Protein 2AEU (pdb70)

B-factor: mean 37.18, std 13.64, range [16.23, 98.64]

Secondary structure (DSSP, 8-state):
----HHHHHHHHHHHHT-GGG-EE-SS--------HHHHHHHTSTTHHHHHHHHHHHHHHHHHT--TTEEEEEESSHHHHHHHHHHHH--SEEEEE-SSSSPPTHHHHHHHHTT-EEEEES-HHHHHTT--TTEEEEEE-B-TTS-B--HHHHHHHHHHHHHHT--EEEE-TTHHHHHHHTTPPPHHHHT-SEEEEETTSSSSS-S-EEEEEEHHHHHHHHHHHHTTT-BPPHHHHHHHHHHHHH--HHHHHHHHHHHHH---HHHHHHHHHHTTT-TTEEEEEEE-SSEEEEEEEESSHHHHHHHHHHHHHHHHHHH-EE-STTSSS-SS--SEEEETTSGGGGGS-HHHHHHHHHHHHHHHT--

Structure (mmCIF, N/CA/C/O backbone):
data_2AEU
#
_entry.id   2AEU
#
_cell.length_a   58.065
_cell.length_b   72.991
_cell.length_c   82.782
_cell.angle_alpha   90.00
_cell.angle_beta   90.00
_cell.angle_gamma   90.00
#
_symmetry.space_group_name_H-M   'P 21 21 2'
#
loop_
_entity.id
_entity.type
_entity.pdbx_description
1 polymer 'Hypothetical protein MJ0158'
2 non-polymer 'SULFATE ION'
3 water water
#
loop_
_atom_site.group_PDB
_atom_site.id
_atom_site.type_symbol
_atom_site.label_atom_id
_atom_site.label_alt_id
_atom_site.label_comp_id
_atom_site.label_asym_id
_atom_site.label_entity_id
_atom_site.label_seq_id
_atom_site.pdbx_PDB_ins_code
_atom_site.Cartn_x
_atom_site.Cartn_y
_atom_site.Cartn_z
_atom_site.occupancy
_atom_site.B_iso_or_equiv
_atom_site.auth_seq_id
_atom_site.auth_comp_id
_atom_site.auth_asym_id
_atom_site.auth_atom_id
_atom_site.pdbx_PDB_model_num
ATOM 1 N N . LEU A 1 9 ? -23.223 37.883 -22.749 1.00 90.89 9 LEU A N 1
ATOM 2 C CA . LEU A 1 9 ? -22.673 36.599 -22.221 1.00 92.00 9 LEU A CA 1
ATOM 3 C C . LEU A 1 9 ? -23.306 36.288 -20.862 1.00 91.30 9 LEU A C 1
ATOM 4 O O . LEU A 1 9 ? -22.634 36.275 -19.824 1.00 91.56 9 LEU A O 1
ATOM 9 N N . ARG A 1 10 ? -24.616 36.043 -20.910 1.00 90.60 10 ARG A N 1
ATOM 10 C CA . ARG A 1 10 ? -25.470 35.792 -19.744 1.00 89.55 10 ARG A CA 1
ATOM 11 C C . ARG A 1 10 ? -24.908 34.778 -18.751 1.00 86.01 10 ARG A C 1
ATOM 12 O O . ARG A 1 10 ? -24.312 33.768 -19.138 1.00 86.09 10 ARG A O 1
ATOM 20 N N . LEU A 1 11 ? -25.123 35.095 -17.476 1.00 80.95 11 LEU A N 1
ATOM 21 C CA . LEU A 1 11 ? -24.747 34.293 -16.304 1.00 75.96 11 LEU A CA 1
ATOM 22 C C . LEU A 1 11 ? -23.405 34.636 -15.656 1.00 71.57 11 LEU A C 1
ATOM 23 O O . LEU A 1 11 ? -22.441 33.862 -15.601 1.00 71.21 11 LEU A O 1
ATOM 28 N N . GLU A 1 12 ? -23.428 35.868 -15.160 1.00 65.69 12 GLU A N 1
ATOM 29 C CA . GLU A 1 12 ? -22.447 36.430 -14.259 1.00 59.99 12 GLU A CA 1
ATOM 30 C C . GLU A 1 12 ? -22.930 36.107 -12.844 1.00 54.65 12 GLU A C 1
ATOM 31 O O . GLU A 1 12 ? -22.313 36.541 -11.868 1.00 52.89 12 GLU A O 1
ATOM 37 N N . LYS A 1 13 ? -24.029 35.352 -12.741 1.00 47.38 13 LYS A N 1
ATOM 38 C CA . LYS A 1 13 ? -24.544 34.850 -11.462 1.00 43.54 13 LYS A CA 1
ATOM 39 C C . LYS A 1 13 ? -23.581 33.811 -10.869 1.00 39.48 13 LYS A C 1
ATOM 40 O O . LYS A 1 13 ? -23.436 33.750 -9.651 1.00 42.24 13 LYS A O 1
ATOM 46 N N . ALA A 1 14 ? -22.946 33.013 -11.726 1.00 36.32 14 ALA A N 1
ATOM 47 C CA . ALA A 1 14 ? -21.869 32.099 -11.323 1.00 39.02 14 ALA A CA 1
ATOM 48 C C . ALA A 1 14 ? -20.641 32.903 -10.869 1.00 38.86 14 ALA A C 1
ATOM 49 O O . ALA A 1 14 ? -20.024 32.580 -9.848 1.00 36.93 14 ALA A O 1
ATOM 51 N N . ARG A 1 15 ? -20.294 33.948 -11.623 1.00 39.24 15 ARG A N 1
ATOM 52 C CA . ARG A 1 15 ? -19.234 34.876 -11.234 1.00 40.91 15 ARG A CA 1
ATOM 53 C C . ARG A 1 15 ? -19.534 35.469 -9.855 1.00 39.38 15 ARG A C 1
ATOM 54 O O . ARG A 1 15 ? -18.645 35.532 -9.010 1.00 38.68 15 ARG A O 1
ATOM 62 N N . LYS A 1 16 ? -20.782 35.887 -9.644 1.00 37.07 16 LYS A N 1
ATOM 63 C CA . LYS A 1 16 ? -21.229 36.497 -8.392 1.00 40.55 16 LYS A CA 1
ATOM 64 C C . LYS A 1 16 ? -20.965 35.630 -7.160 1.00 39.89 16 LYS A C 1
ATOM 65 O O . LYS A 1 16 ? -20.375 36.085 -6.182 1.00 37.79 16 LYS A O 1
ATOM 71 N N . ILE A 1 17 ? -21.392 34.375 -7.222 1.00 39.06 17 ILE A N 1
ATOM 72 C CA . ILE A 1 17 ? -21.319 33.482 -6.075 1.00 39.53 17 ILE A CA 1
ATOM 73 C C . ILE A 1 17 ? -19.884 33.047 -5.796 1.00 35.98 17 ILE A C 1
ATOM 74 O O . ILE A 1 17 ? -19.521 32.909 -4.633 1.00 37.69 17 ILE A O 1
ATOM 79 N N . ILE A 1 18 ? -19.097 32.853 -6.855 1.00 35.02 18 ILE A N 1
ATOM 80 C CA . ILE A 1 18 ? -17.656 32.578 -6.742 1.00 33.77 18 ILE A CA 1
ATOM 81 C C . ILE A 1 18 ? -16.985 33.720 -5.970 1.00 32.60 18 ILE A C 1
ATOM 82 O O . ILE A 1 18 ? -16.213 33.465 -5.039 1.00 35.26 18 ILE A O 1
ATOM 87 N N . LEU A 1 19 ? -17.290 34.967 -6.333 1.00 33.45 19 LEU A N 1
ATOM 88 C CA . LEU A 1 19 ? -16.754 36.130 -5.608 1.00 35.13 19 LEU A CA 1
ATOM 89 C C . LEU A 1 19 ? -17.214 36.207 -4.148 1.00 34.76 19 LEU A C 1
ATOM 90 O O . LEU A 1 19 ? -16.455 36.634 -3.271 1.00 33.22 19 LEU A O 1
ATOM 95 N N . GLU A 1 20 ? -18.454 35.793 -3.899 1.00 37.98 20 GLU A N 1
ATOM 96 C CA . GLU A 1 20 ? -18.997 35.698 -2.540 1.00 37.46 20 GLU A CA 1
ATOM 97 C C . GLU A 1 20 ? -18.244 34.659 -1.707 1.00 35.74 20 GLU A C 1
ATOM 98 O O . GLU A 1 20 ? -17.857 34.940 -0.570 1.00 38.17 20 GLU A O 1
ATOM 104 N N . ILE A 1 21 ? -18.040 33.471 -2.276 1.00 34.95 21 ILE A N 1
ATOM 105 C CA . ILE A 1 21 ? -17.258 32.423 -1.606 1.00 34.31 21 ILE A CA 1
ATOM 106 C C . ILE A 1 21 ? -15.835 32.906 -1.336 1.00 34.54 21 ILE A C 1
ATOM 107 O O . ILE A 1 21 ? -15.349 32.742 -0.216 1.00 33.94 21 ILE A O 1
ATOM 112 N N . LEU A 1 22 ? -15.184 33.470 -2.356 1.00 33.37 22 LEU A N 1
ATOM 113 C CA . LEU A 1 22 ? -13.842 34.053 -2.218 1.00 34.23 22 LEU A CA 1
ATOM 114 C C . LEU A 1 22 ? -13.759 35.061 -1.076 1.00 35.77 22 LEU A C 1
ATOM 115 O O . LEU A 1 22 ? -12.819 35.012 -0.277 1.00 34.75 22 LEU A O 1
ATOM 120 N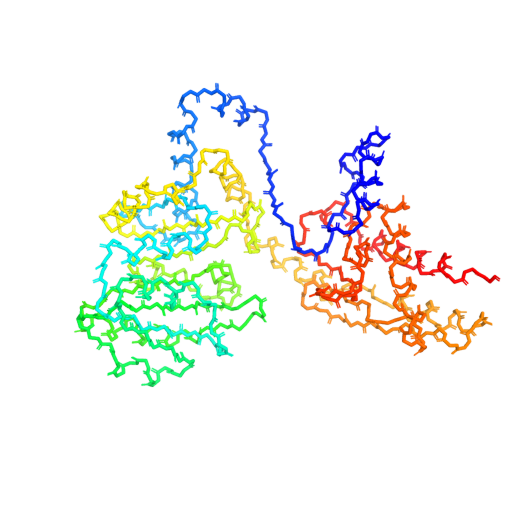 N . ASN A 1 23 ? -14.739 35.959 -0.995 1.00 33.01 23 ASN A N 1
ATOM 121 C CA . ASN A 1 23 ? -14.759 36.970 0.061 1.00 39.13 23 ASN A CA 1
ATOM 122 C C . ASN A 1 23 ? -15.023 36.421 1.457 1.00 36.55 23 ASN A C 1
ATOM 123 O O . ASN A 1 23 ? -14.337 36.793 2.408 1.00 38.04 23 ASN A O 1
ATOM 128 N N . GLU A 1 24 ? -16.000 35.530 1.563 1.00 35.93 24 GLU A N 1
ATOM 129 C CA . GLU A 1 24 ? -16.461 34.999 2.842 1.00 39.95 24 GLU A CA 1
ATOM 130 C C . GLU A 1 24 ? -15.547 33.905 3.396 1.00 38.66 24 GLU A C 1
ATOM 131 O O . GLU A 1 24 ? -15.298 33.872 4.604 1.00 38.41 24 GLU A O 1
ATOM 137 N N . LYS A 1 25 ? -15.028 33.045 2.517 1.00 36.61 25 LYS A N 1
ATOM 138 C CA . LYS A 1 25 ? -14.195 31.896 2.898 1.00 34.65 25 LYS A CA 1
ATOM 139 C C . LYS A 1 25 ? -12.780 31.960 2.336 1.00 38.13 25 LYS A C 1
ATOM 140 O O . LYS A 1 25 ? -11.808 32.014 3.099 1.00 40.86 25 LYS A O 1
ATOM 146 N N . GLY A 1 26 ? -12.669 31.944 1.011 1.00 32.77 26 GLY A N 1
ATOM 147 C CA . GLY A 1 26 ? -11.375 32.026 0.338 1.00 34.69 26 GLY A CA 1
ATOM 148 C C . GLY A 1 26 ? -11.213 31.030 -0.796 1.00 27.35 26 GLY A C 1
ATOM 149 O O . GLY A 1 26 ? -12.057 30.160 -1.022 1.00 29.04 26 GLY A O 1
ATOM 150 N N . ARG A 1 27 ? -10.088 31.146 -1.494 1.00 29.98 27 ARG A N 1
ATOM 151 C CA . ARG A 1 27 ? -9.790 30.333 -2.669 1.00 29.96 27 ARG A CA 1
ATOM 152 C C . ARG A 1 27 ? -9.786 28.833 -2.426 1.00 31.79 27 ARG A C 1
ATOM 153 O O . ARG A 1 27 ? -10.125 28.075 -3.328 1.00 30.52 27 ARG A O 1
ATOM 161 N N . ASP A 1 28 ? -9.388 28.389 -1.228 1.00 30.57 28 ASP A N 1
ATOM 162 C CA . ASP A 1 28 ? -9.416 26.944 -0.925 1.00 31.35 28 ASP A CA 1
ATOM 163 C C . ASP A 1 28 ? -10.794 26.310 -0.842 1.00 30.38 28 ASP A C 1
ATOM 164 O O . ASP A 1 28 ? -10.908 25.078 -0.793 1.00 36.37 28 ASP A O 1
ATOM 169 N N . ALA A 1 29 ? -11.824 27.152 -0.817 1.00 31.75 29 ALA A N 1
ATOM 170 C CA . ALA A 1 29 ? -13.212 26.694 -0.826 1.00 30.42 29 ALA A CA 1
ATOM 171 C C . ALA A 1 29 ? -13.783 26.579 -2.242 1.00 30.55 29 ALA A C 1
ATOM 172 O O . ALA A 1 29 ? -14.965 26.260 -2.407 1.00 30.41 29 ALA A O 1
ATOM 174 N N . LEU A 1 30 ? -12.958 26.829 -3.266 1.00 30.50 30 LEU A N 1
ATOM 175 C CA . LEU A 1 30 ? -13.434 26.706 -4.639 1.00 33.27 30 LEU A CA 1
ATOM 176 C C . LEU A 1 30 ? -12.745 25.523 -5.310 1.00 34.47 30 LEU A C 1
ATOM 177 O O . LEU A 1 30 ? -11.525 25.331 -5.190 1.00 33.63 30 LEU A O 1
ATOM 182 N N . TYR A 1 31 ? -13.547 24.712 -5.992 1.00 31.37 31 TYR A N 1
ATOM 183 C CA . TYR A 1 31 ? -12.998 23.575 -6.712 1.00 32.60 31 TYR A CA 1
ATOM 184 C C . TYR A 1 31 ? -13.547 23.564 -8.132 1.00 31.30 31 TYR A C 1
ATOM 185 O O . TYR A 1 31 ? -14.700 23.261 -8.345 1.00 31.95 31 TYR A O 1
ATOM 194 N N . ASP A 1 32 ? -12.700 23.911 -9.096 1.00 32.01 32 ASP A N 1
ATOM 195 C CA . ASP A 1 32 ? -13.137 23.867 -10.487 1.00 35.76 32 ASP A CA 1
ATOM 196 C C . ASP A 1 32 ? -12.809 22.479 -11.035 1.00 36.00 32 ASP A C 1
ATOM 197 O O . ASP A 1 32 ? -11.662 22.159 -11.360 1.00 35.82 32 ASP A O 1
ATOM 202 N N . LEU A 1 33 ? -13.857 21.668 -11.129 1.00 32.74 33 LEU A N 1
ATOM 203 C CA . LEU A 1 33 ? -13.765 20.321 -11.663 1.00 35.64 33 LEU A CA 1
ATOM 204 C C . LEU A 1 33 ? -14.220 20.194 -13.119 1.00 34.50 33 LEU A C 1
ATOM 205 O O . LEU A 1 33 ? -14.339 19.075 -13.611 1.00 36.25 33 LEU A O 1
ATOM 210 N N . SER A 1 34 ? -14.453 21.320 -13.805 1.00 39.54 34 SER A N 1
ATOM 211 C CA . SER A 1 34 ? -15.043 21.329 -15.153 1.00 43.24 34 SER A CA 1
ATOM 212 C C . SER A 1 34 ? -14.124 20.749 -16.220 1.00 43.74 34 SER A C 1
ATOM 213 O O . SER A 1 34 ? -14.582 20.288 -17.274 1.00 46.98 34 SER A O 1
ATOM 216 N N . GLY A 1 35 ? -12.831 20.790 -15.919 1.00 45.42 35 GLY A N 1
ATOM 217 C CA . GLY A 1 35 ? -11.783 20.301 -16.788 1.00 52.08 35 GLY A CA 1
ATOM 218 C C . GLY A 1 35 ? -11.251 21.393 -17.695 1.00 55.32 35 GLY A C 1
ATOM 219 O O . GLY A 1 35 ? -10.090 21.317 -18.099 1.00 58.44 35 GLY A O 1
ATOM 220 N N . LEU A 1 36 ? -12.082 22.389 -18.008 1.00 56.97 36 LEU A N 1
ATOM 221 C CA . LEU A 1 36 ? -11.724 23.434 -18.980 1.00 58.45 36 LEU A CA 1
ATOM 222 C C . LEU A 1 36 ? -10.991 24.652 -18.394 1.00 61.71 36 LEU A C 1
ATOM 223 O O . LEU A 1 36 ? -11.229 25.792 -18.814 1.00 63.73 36 LEU A O 1
ATOM 228 N N . SER A 1 37 ? -10.075 24.418 -17.453 1.00 62.49 37 SER A N 1
ATOM 229 C CA . SER A 1 37 ? -9.444 25.518 -16.719 1.00 63.33 37 SER A CA 1
ATOM 230 C C . SER A 1 37 ? -7.949 25.731 -16.958 1.00 62.43 37 SER A C 1
ATOM 231 O O . SER A 1 37 ? -7.146 24.801 -16.844 1.00 62.30 37 SER A O 1
ATOM 234 N N . GLY A 1 38 ? -7.596 26.974 -17.281 1.00 62.09 38 GLY A N 1
ATOM 235 C CA . GLY A 1 38 ? -6.203 27.417 -17.333 1.00 61.86 38 GLY A CA 1
ATOM 236 C C . GLY A 1 38 ? -5.672 27.541 -15.914 1.00 60.33 38 GLY A C 1
ATOM 237 O O . GLY A 1 38 ? -6.350 28.081 -15.039 1.00 62.42 38 GLY A O 1
ATOM 238 N N . GLY A 1 39 ? -4.460 27.045 -15.684 1.00 58.71 39 GLY A N 1
ATOM 239 C CA . GLY A 1 39 ? -3.880 26.981 -14.341 1.00 54.99 39 GLY A CA 1
ATOM 240 C C . GLY A 1 39 ? -2.757 27.969 -14.105 1.00 51.77 39 GLY A C 1
ATOM 241 O O . GLY A 1 39 ? -1.617 27.732 -14.511 1.00 52.88 39 GLY A O 1
ATOM 242 N N . PHE A 1 40 ? -3.072 29.081 -13.447 1.00 43.30 40 PHE A N 1
ATOM 243 C CA . PHE A 1 40 ? -2.061 30.113 -13.249 1.00 34.33 40 PHE A CA 1
ATOM 244 C C . PHE A 1 40 ? -1.518 30.055 -11.826 1.00 35.59 40 PHE A C 1
ATOM 245 O O . PHE A 1 40 ? -2.108 30.634 -10.909 1.00 36.73 40 PHE A O 1
ATOM 253 N N . LEU A 1 41 ? -0.391 29.368 -11.655 1.00 33.52 41 LEU A N 1
ATOM 254 C CA . LEU A 1 41 ? 0.150 29.026 -10.332 1.00 35.95 41 LEU A CA 1
ATOM 255 C C . LEU A 1 41 ? 1.434 29.725 -9.903 1.00 36.71 41 LEU A C 1
ATOM 256 O O . LEU A 1 41 ? 2.364 29.067 -9.417 1.00 39.51 41 LEU A O 1
ATOM 261 N N . ILE A 1 42 ? 1.491 31.048 -10.045 1.00 31.40 42 ILE A N 1
ATOM 262 C CA . ILE A 1 42 ? 2.723 31.761 -9.703 1.00 26.67 42 ILE A CA 1
ATOM 263 C C . ILE A 1 42 ? 2.709 32.132 -8.209 1.00 27.71 42 ILE A C 1
ATOM 264 O O . ILE A 1 42 ? 1.637 32.228 -7.606 1.00 28.78 42 ILE A O 1
ATOM 269 N N . ASP A 1 43 ? 3.887 32.325 -7.618 1.00 26.56 43 ASP A N 1
ATOM 270 C CA . ASP A 1 43 ? 3.982 32.691 -6.203 1.00 31.35 43 ASP A CA 1
ATOM 271 C C . ASP A 1 43 ? 4.440 34.147 -6.037 1.00 29.44 43 ASP A C 1
ATOM 272 O O . ASP A 1 43 ? 4.627 34.854 -7.039 1.00 25.23 43 ASP A O 1
ATOM 277 N N . GLU A 1 44 ? 4.623 34.604 -4.798 1.00 30.88 44 GLU A N 1
ATOM 278 C CA . GLU A 1 44 ? 4.977 36.011 -4.570 1.00 30.44 44 GLU A CA 1
ATOM 279 C C . GLU A 1 44 ? 6.343 36.408 -5.106 1.00 28.20 44 GLU A C 1
ATOM 280 O O . GLU A 1 44 ? 6.520 37.531 -5.593 1.00 31.76 44 GLU A O 1
ATOM 286 N N . LYS A 1 45 ? 7.287 35.477 -5.026 1.00 27.92 45 LYS A N 1
ATOM 287 C CA . LYS A 1 45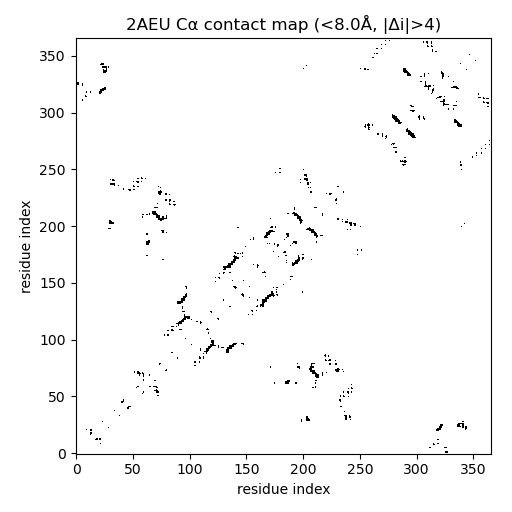 ? 8.621 35.635 -5.600 1.00 30.29 45 LYS A CA 1
ATOM 288 C C . LYS A 1 45 ? 8.521 35.881 -7.111 1.00 28.20 45 LYS A C 1
ATOM 289 O O . LYS A 1 45 ? 9.172 36.786 -7.640 1.00 27.81 45 LYS A O 1
ATOM 295 N N . ASP A 1 46 ? 7.702 35.081 -7.788 1.00 24.83 46 ASP A N 1
ATOM 296 C CA . ASP A 1 46 ? 7.432 35.264 -9.226 1.00 24.80 46 ASP A CA 1
ATOM 297 C C . ASP A 1 46 ? 6.813 36.616 -9.534 1.00 25.00 46 ASP A C 1
ATOM 298 O O . ASP A 1 46 ? 7.231 37.296 -10.475 1.00 28.60 46 ASP A O 1
ATOM 303 N N . LYS A 1 47 ? 5.799 36.980 -8.759 1.00 22.93 47 LYS A N 1
ATOM 304 C CA . LYS A 1 47 ? 5.118 38.264 -8.915 1.00 28.98 47 LYS A CA 1
ATOM 305 C C . LYS A 1 47 ? 6.105 39.417 -8.731 1.00 27.33 47 LYS A C 1
ATOM 306 O O . LYS A 1 47 ? 6.099 40.354 -9.535 1.00 23.59 47 LYS A O 1
ATOM 312 N N . ALA A 1 48 ? 6.972 39.320 -7.725 1.00 27.49 48 ALA A N 1
ATOM 313 C CA . ALA A 1 48 ? 8.034 40.302 -7.502 1.00 27.61 48 ALA A CA 1
ATOM 314 C C . ALA A 1 48 ? 8.908 40.462 -8.752 1.00 32.16 48 ALA A C 1
ATOM 315 O O . ALA A 1 48 ? 9.124 41.583 -9.212 1.00 28.49 48 ALA A O 1
ATOM 317 N N . LEU A 1 49 ? 9.374 39.332 -9.287 1.00 24.81 49 LEU A N 1
ATOM 318 C CA . LEU A 1 49 ? 10.223 39.250 -10.470 1.00 28.38 49 LEU A CA 1
ATOM 319 C C . LEU A 1 49 ? 9.578 39.829 -11.721 1.00 27.73 49 LEU A C 1
ATOM 320 O O . LEU A 1 49 ? 10.251 40.465 -12.527 1.00 28.97 49 LEU A O 1
ATOM 325 N N . LEU A 1 50 ? 8.273 39.625 -11.871 1.00 28.21 50 LEU A N 1
ATOM 326 C CA . LEU A 1 50 ? 7.530 40.147 -13.017 1.00 26.03 50 LEU A CA 1
ATOM 327 C C . LEU A 1 50 ? 7.419 41.677 -12.971 1.00 28.31 50 LEU A C 1
ATOM 328 O O . LEU A 1 50 ? 7.131 42.313 -13.982 1.00 28.86 50 LEU A O 1
ATOM 333 N N . ASN A 1 51 ? 7.646 42.261 -11.791 1.00 25.26 51 ASN A N 1
ATOM 334 C CA . ASN A 1 51 ? 7.613 43.709 -11.655 1.00 27.04 51 ASN A CA 1
ATOM 335 C C . ASN A 1 51 ? 9.007 44.347 -11.788 1.00 28.08 51 ASN A C 1
ATOM 336 O O . ASN A 1 51 ? 9.208 45.508 -11.423 1.00 30.31 51 ASN A O 1
ATOM 341 N N . THR A 1 52 ? 9.964 43.577 -12.301 1.00 26.97 52 THR A N 1
ATOM 342 C CA . THR A 1 52 ? 11.311 44.060 -12.627 1.00 31.92 52 THR A CA 1
ATOM 343 C C . THR A 1 52 ? 11.655 43.768 -14.092 1.00 32.62 52 THR A C 1
ATOM 344 O O . THR A 1 52 ? 11.080 42.841 -14.681 1.00 29.41 52 THR A O 1
ATOM 348 N N . TYR A 1 53 ? 12.620 44.500 -14.656 1.00 34.55 53 TYR A N 1
ATOM 349 C CA . TYR A 1 53 ? 13.075 44.222 -16.033 1.00 38.68 53 TYR A CA 1
ATOM 350 C C . TYR A 1 53 ? 13.745 42.857 -16.186 1.00 37.82 53 TYR A C 1
ATOM 351 O O . TYR A 1 53 ? 13.638 42.281 -17.260 1.00 40.34 53 TYR A O 1
ATOM 360 N N . ILE A 1 54 ? 14.408 42.340 -15.146 1.00 35.02 54 ILE A N 1
ATOM 361 C CA . ILE A 1 54 ? 15.080 41.029 -15.232 1.00 32.68 54 ILE A CA 1
ATOM 362 C C . ILE A 1 54 ? 14.109 39.843 -15.302 1.00 34.87 54 ILE A C 1
ATOM 363 O O . ILE A 1 54 ? 14.561 38.710 -15.473 1.00 37.07 54 ILE A O 1
ATOM 368 N N . GLY A 1 55 ? 12.807 40.099 -15.172 1.00 34.12 55 GLY A N 1
ATOM 369 C CA . GLY A 1 55 ? 11.770 39.063 -15.214 1.00 38.68 55 GLY A CA 1
ATOM 370 C C . GLY A 1 55 ? 11.657 38.345 -16.551 1.00 39.62 55 GLY A C 1
ATOM 371 O O . GLY A 1 55 ? 11.450 37.128 -16.619 1.00 37.76 55 GLY A O 1
ATOM 372 N N . SER A 1 56 ? 11.791 39.109 -17.628 1.00 40.36 56 SER A N 1
ATOM 373 C CA . SER A 1 56 ? 11.651 38.564 -18.982 1.00 40.43 56 SER A CA 1
ATOM 374 C C . SER A 1 56 ? 12.696 37.490 -19.278 1.00 41.26 56 SER A C 1
ATOM 375 O O . SER A 1 56 ? 12.348 36.393 -19.733 1.00 39.18 56 SER A O 1
ATOM 378 N N . SER A 1 57 ? 13.960 37.814 -19.004 1.00 37.15 57 SER A N 1
ATOM 379 C CA . SER A 1 57 ? 15.078 36.904 -19.200 1.00 32.83 57 SER A CA 1
ATOM 380 C C . SER A 1 57 ? 15.019 35.734 -18.221 1.00 35.03 57 SER A C 1
ATOM 381 O O . SER A 1 57 ? 15.304 34.608 -18.619 1.00 28.95 57 SER A O 1
ATOM 384 N N . TYR A 1 58 ? 14.654 36.007 -16.963 1.00 33.22 58 TYR A N 1
ATOM 385 C CA . TYR A 1 58 ? 14.550 34.983 -15.908 1.00 31.94 58 TYR A CA 1
ATOM 386 C C . TYR A 1 58 ? 13.568 33.878 -16.297 1.00 32.40 58 TYR A C 1
ATOM 387 O O . TYR A 1 58 ? 13.959 32.716 -16.307 1.00 31.53 58 TYR A O 1
ATOM 396 N N . PHE A 1 59 ? 12.330 34.246 -16.635 1.00 30.42 59 PHE A N 1
ATOM 397 C CA . PHE A 1 59 ? 11.303 33.235 -16.927 1.00 33.05 59 PHE A CA 1
ATOM 398 C C . PHE A 1 59 ? 11.538 32.566 -18.284 1.00 31.88 59 PHE A C 1
ATOM 399 O O . PHE A 1 59 ? 11.249 31.374 -18.416 1.00 26.99 59 PHE A O 1
ATOM 407 N N . ALA A 1 60 ? 12.094 33.297 -19.259 1.00 33.45 60 ALA A N 1
ATOM 408 C CA . ALA A 1 60 ? 12.508 32.669 -20.539 1.00 31.09 60 ALA A CA 1
ATOM 409 C C . ALA A 1 60 ? 13.580 31.605 -20.310 1.00 26.49 60 ALA A C 1
ATOM 410 O O . ALA A 1 60 ? 13.526 30.533 -20.898 1.00 25.41 60 ALA A O 1
ATOM 412 N N . GLU A 1 61 ? 14.525 31.866 -19.401 1.00 27.23 61 GLU A N 1
ATOM 413 C CA . GLU A 1 61 ? 15.556 30.872 -19.113 1.00 30.61 61 GLU A CA 1
ATOM 414 C C . GLU A 1 61 ? 14.960 29.658 -18.402 1.00 25.47 61 GLU A C 1
ATOM 415 O O . GLU A 1 61 ? 15.336 28.531 -18.727 1.00 29.97 61 GLU A O 1
ATOM 421 N N . LYS A 1 62 ? 14.031 29.875 -17.463 1.00 26.97 62 LYS A N 1
ATOM 422 C CA . LYS A 1 62 ? 13.420 28.755 -16.730 1.00 22.92 62 LYS A CA 1
ATOM 423 C C . LYS A 1 62 ? 12.569 27.897 -17.653 1.00 22.99 62 LYS A C 1
ATOM 424 O O . LYS A 1 62 ? 12.569 26.675 -17.519 1.00 25.67 62 LYS A O 1
ATOM 430 N N . VAL A 1 63 ? 11.862 28.563 -18.562 1.00 22.60 63 VAL A N 1
ATOM 431 C CA . VAL A 1 63 ? 11.027 27.872 -19.569 1.00 24.27 63 VAL A CA 1
ATOM 432 C C . VAL A 1 63 ? 11.875 27.010 -20.517 1.00 25.90 63 VAL A C 1
ATOM 433 O O . VAL A 1 63 ? 11.519 25.871 -20.828 1.00 23.54 63 VAL A O 1
ATOM 437 N N . ASN A 1 64 ? 12.984 27.571 -20.986 1.00 24.81 64 ASN A N 1
ATOM 438 C CA . ASN A 1 64 ? 13.948 26.809 -21.779 1.00 22.97 64 ASN A CA 1
ATOM 439 C C . ASN A 1 64 ? 14.411 25.563 -21.034 1.00 20.88 64 ASN A C 1
ATOM 440 O O . ASN A 1 64 ? 14.403 24.472 -21.604 1.00 24.59 64 ASN A O 1
ATOM 445 N N . GLU A 1 65 ? 14.822 25.722 -19.775 1.00 24.23 65 GLU A N 1
ATOM 446 C CA . GLU A 1 65 ? 15.365 24.638 -18.979 1.00 25.62 65 GLU A CA 1
ATOM 447 C C . GLU A 1 65 ? 14.333 23.537 -18.718 1.00 25.61 65 GLU A C 1
ATOM 448 O O . GLU A 1 65 ? 14.586 22.370 -19.024 1.00 24.53 65 GLU A O 1
ATOM 454 N N . TYR A 1 66 ? 13.184 23.900 -18.141 1.00 25.93 66 TYR A N 1
ATOM 455 C CA . TYR A 1 66 ? 12.196 22.892 -17.766 1.00 23.65 66 TYR A CA 1
ATOM 456 C C . TYR A 1 66 ? 11.429 22.410 -19.002 1.00 24.89 66 TYR A C 1
ATOM 457 O O . TYR A 1 66 ? 10.954 21.281 -19.003 1.00 23.94 66 TYR A O 1
ATOM 466 N N . GLY A 1 67 ? 11.296 23.260 -20.024 1.00 23.87 67 GLY A N 1
ATOM 467 C CA . GLY A 1 67 ? 10.644 22.835 -21.289 1.00 20.97 67 GLY A CA 1
ATOM 468 C C . GLY A 1 67 ? 11.499 21.814 -22.042 1.00 23.09 67 GLY A C 1
ATOM 469 O O . GLY A 1 67 ? 10.987 20.788 -22.530 1.00 24.89 67 GLY A O 1
ATOM 470 N N . LEU A 1 68 ? 12.805 22.064 -22.150 1.00 27.11 68 LEU A N 1
ATOM 471 C CA . LEU A 1 68 ? 13.691 21.074 -22.784 1.00 23.34 68 LEU A CA 1
ATOM 472 C C . LEU A 1 68 ? 13.633 19.732 -22.058 1.00 22.05 68 LEU A C 1
ATOM 473 O O . LEU A 1 68 ? 13.564 18.679 -22.693 1.00 25.84 68 LEU A O 1
ATOM 478 N N . LYS A 1 69 ? 13.635 19.777 -20.731 1.00 21.90 69 LYS A N 1
ATOM 479 C CA . LYS A 1 69 ? 13.568 18.535 -19.935 1.00 23.95 69 LYS A CA 1
ATOM 480 C C . LYS A 1 69 ? 12.255 17.807 -20.230 1.00 24.29 69 LYS A C 1
ATOM 481 O O . LYS A 1 69 ? 12.255 16.591 -20.449 1.00 25.86 69 LYS A O 1
ATOM 487 N N . HIS A 1 70 ? 11.156 18.563 -20.263 1.00 22.52 70 HIS A N 1
ATOM 488 C CA . HIS A 1 70 ? 9.827 17.980 -20.548 1.00 25.92 70 HIS A CA 1
ATOM 489 C C . HIS A 1 70 ? 9.736 17.341 -21.948 1.00 26.57 70 HIS A C 1
ATOM 490 O O . HIS A 1 70 ? 9.097 16.299 -22.144 1.00 29.69 70 HIS A O 1
ATOM 497 N N . LEU A 1 71 ? 10.398 17.964 -22.916 1.00 25.41 71 LEU A N 1
ATOM 498 C CA . LEU A 1 71 ? 10.267 17.615 -24.329 1.00 23.30 71 LEU A CA 1
ATOM 499 C C . LEU A 1 71 ? 11.388 16.725 -24.847 1.00 24.85 71 LEU A C 1
ATOM 500 O O . LEU A 1 71 ? 11.464 16.411 -26.046 1.00 28.05 71 LEU A O 1
ATOM 505 N N . GLY A 1 72 ? 12.265 16.360 -23.920 1.00 24.39 72 GLY A N 1
ATOM 506 C CA . GLY A 1 72 ? 13.377 15.464 -24.236 1.00 27.91 72 GLY A CA 1
ATOM 507 C C . GLY A 1 72 ? 14.338 16.033 -25.270 1.00 28.94 72 GLY A C 1
ATOM 508 O O . GLY A 1 72 ? 14.814 15.296 -26.141 1.00 27.82 72 GLY A O 1
ATOM 509 N N . GLY A 1 73 ? 14.613 17.335 -25.165 1.00 24.59 73 GLY A N 1
ATOM 510 C CA . GLY A 1 73 ? 15.571 18.006 -26.037 1.00 23.13 73 GLY A CA 1
ATOM 511 C C . GLY A 1 73 ? 17.001 17.764 -25.581 1.00 28.02 73 GLY A C 1
ATOM 512 O O . GLY A 1 73 ? 17.259 17.351 -24.437 1.00 32.99 73 GLY A O 1
ATOM 513 N N . ASP A 1 74 ? 17.944 17.985 -26.485 1.00 31.19 74 ASP A N 1
ATOM 514 C CA . ASP A 1 74 ? 19.356 17.851 -26.134 1.00 26.24 74 ASP A CA 1
ATOM 515 C C . ASP A 1 74 ? 20.029 19.230 -26.063 1.00 25.19 74 ASP A C 1
ATOM 516 O O . ASP A 1 74 ? 19.363 20.276 -26.144 1.00 27.28 74 ASP A O 1
ATOM 521 N N . GLU A 1 75 ? 21.352 19.235 -25.903 1.00 27.18 75 GLU A N 1
ATOM 522 C CA . GLU A 1 75 ? 22.164 20.467 -25.798 1.00 27.41 75 GLU A CA 1
ATOM 523 C C . GLU A 1 75 ? 22.155 21.362 -27.051 1.00 26.63 75 GLU A C 1
ATOM 524 O O . GLU A 1 75 ? 22.489 22.535 -26.954 1.00 32.41 75 GLU A O 1
ATOM 530 N N . ASN A 1 76 ? 21.759 20.823 -28.204 1.00 27.55 76 ASN A N 1
ATOM 531 C CA . ASN A 1 76 ? 21.674 21.583 -29.450 1.00 26.44 76 ASN A CA 1
ATOM 532 C C . ASN A 1 76 ? 20.271 22.172 -29.641 1.00 28.03 76 ASN A C 1
ATOM 533 O O . ASN A 1 76 ? 19.939 22.739 -30.694 1.00 29.05 76 ASN A O 1
ATOM 538 N N . ASP A 1 77 ? 19.433 22.024 -28.619 1.00 23.98 77 ASP A N 1
ATOM 539 C CA . ASP A 1 77 ? 18.043 22.463 -28.754 1.00 22.32 77 ASP A CA 1
ATOM 540 C C . ASP A 1 77 ? 17.727 23.643 -27.833 1.00 22.94 77 ASP A C 1
ATOM 541 O O . ASP A 1 77 ? 18.462 23.886 -26.868 1.00 24.97 77 ASP A O 1
ATOM 546 N N . LYS A 1 78 ? 16.644 24.367 -28.155 1.00 22.09 78 LYS A N 1
ATOM 547 C CA . LYS A 1 78 ? 16.121 25.449 -27.301 1.00 23.13 78 LYS A CA 1
ATOM 548 C C . LYS A 1 78 ? 14.596 25.267 -27.209 1.00 20.72 78 LYS A C 1
ATOM 549 O O . LYS A 1 78 ? 13.978 24.658 -28.085 1.00 21.60 78 LYS A O 1
ATOM 555 N N . CYS A 1 79 ? 14.009 25.766 -26.121 1.00 23.40 79 CYS A N 1
ATOM 556 C CA . CYS A 1 79 ? 12.552 25.740 -25.950 1.00 20.69 79 CYS A CA 1
ATOM 557 C C . CYS A 1 79 ? 12.103 27.163 -25.584 1.00 19.73 79 CYS A C 1
ATOM 558 O O . CYS A 1 79 ? 12.637 27.777 -24.650 1.00 24.23 79 CYS A O 1
ATOM 561 N N . VAL A 1 80 ? 11.098 27.632 -26.319 1.00 21.77 80 VAL A N 1
ATOM 562 C CA . VAL A 1 80 ? 10.565 29.018 -26.162 1.00 21.80 80 VAL A CA 1
ATOM 563 C C . VAL A 1 80 ? 9.044 28.987 -25.999 1.00 21.77 80 VAL A C 1
ATOM 564 O O . VAL A 1 80 ? 8.396 28.036 -26.416 1.00 22.97 80 VAL A O 1
ATOM 568 N N . GLY A 1 81 ? 8.508 30.041 -25.374 1.00 21.90 81 GLY A N 1
ATOM 569 C CA . GLY A 1 81 ? 7.062 30.130 -25.103 1.00 21.45 81 GLY A CA 1
ATOM 570 C C . GLY A 1 81 ? 6.367 31.009 -26.120 1.00 21.90 81 GLY A C 1
ATOM 571 O O . GLY A 1 81 ? 6.828 32.116 -26.442 1.00 23.11 81 GLY A O 1
ATOM 572 N N . PHE A 1 82 ? 5.236 30.486 -26.591 1.00 21.80 82 PHE A N 1
ATOM 573 C CA . PHE A 1 82 ? 4.333 31.233 -27.464 1.00 22.36 82 PHE A CA 1
ATOM 574 C C . PHE A 1 82 ? 2.995 31.460 -26.768 1.00 22.03 82 PHE A C 1
ATOM 575 O O . PHE A 1 82 ? 2.635 30.738 -25.824 1.00 22.70 82 PHE A O 1
ATOM 583 N N . ASN A 1 83 ? 2.244 32.461 -27.229 1.00 24.30 83 ASN A N 1
ATOM 584 C CA . ASN A 1 83 ? 0.977 32.805 -26.547 1.00 22.27 83 ASN A CA 1
ATOM 585 C C . ASN A 1 83 ? -0.030 31.652 -26.545 1.00 19.65 83 ASN A C 1
ATOM 586 O O . ASN A 1 83 ? -0.793 31.483 -25.586 1.00 22.47 83 ASN A O 1
ATOM 591 N N . ARG A 1 84 ? -0.033 30.897 -27.642 1.00 21.12 84 ARG A N 1
ATOM 592 C CA . ARG A 1 84 ? -0.909 29.725 -27.850 1.00 21.77 84 ARG A CA 1
ATOM 593 C C . ARG A 1 84 ? -0.158 28.766 -28.794 1.00 21.12 84 ARG A C 1
ATOM 594 O O . ARG A 1 84 ? 0.786 29.168 -29.489 1.00 22.87 84 ARG A O 1
ATOM 602 N N . THR A 1 85 ? -0.609 27.521 -28.863 1.00 22.41 85 THR A N 1
ATOM 603 C CA . THR A 1 85 ? -0.011 26.615 -29.878 1.00 20.73 85 THR A CA 1
ATOM 604 C C . THR A 1 85 ? -0.245 27.166 -31.306 1.00 23.69 85 THR A C 1
ATOM 605 O O . THR A 1 85 ? 0.672 27.087 -32.114 1.00 23.47 85 THR A O 1
ATOM 609 N N . SER A 1 86 ? -1.428 27.715 -31.597 1.00 24.91 86 SER A N 1
ATOM 610 C CA . SER A 1 86 ? -1.736 28.338 -32.883 1.00 23.70 86 SER A CA 1
ATOM 611 C C . SER A 1 86 ? -0.699 29.400 -33.251 1.00 21.93 86 SER A C 1
ATOM 612 O O . SER A 1 86 ? -0.313 29.511 -34.412 1.00 23.40 86 SER A O 1
ATOM 615 N N . SER A 1 87 ? -0.279 30.178 -32.247 1.00 21.88 87 SER A N 1
ATOM 616 C CA . SER A 1 87 ? 0.731 31.240 -32.431 1.00 22.40 87 SER A CA 1
ATOM 617 C C . SER A 1 87 ? 2.059 30.635 -32.879 1.00 23.02 87 SER A C 1
ATOM 618 O O . SER A 1 87 ? 2.702 31.154 -33.788 1.00 22.51 87 SER A O 1
ATOM 621 N N . ALA A 1 88 ? 2.466 29.556 -32.221 1.00 22.07 88 ALA A N 1
ATOM 622 C CA . ALA A 1 88 ? 3.700 28.857 -32.637 1.00 23.27 88 ALA A CA 1
ATOM 623 C C . ALA A 1 88 ? 3.597 28.299 -34.059 1.00 25.30 88 ALA A C 1
ATOM 624 O O . ALA A 1 88 ? 4.556 28.343 -34.833 1.00 22.74 88 ALA A O 1
ATOM 626 N N A ILE A 1 89 ? 2.426 27.774 -34.413 0.50 21.46 89 ILE A N 1
ATOM 627 N N B ILE A 1 89 ? 2.414 27.767 -34.384 0.50 22.51 89 ILE A N 1
ATOM 628 C CA A ILE A 1 89 ? 2.233 27.237 -35.756 0.50 22.19 89 ILE A CA 1
ATOM 629 C CA B ILE A 1 89 ? 2.091 27.249 -35.716 0.50 24.88 89 ILE A CA 1
ATOM 630 C C A ILE A 1 89 ? 2.310 28.354 -36.835 0.50 21.11 89 ILE A C 1
ATOM 631 C C B ILE A 1 89 ? 2.275 28.329 -36.804 0.50 23.13 89 ILE A C 1
ATOM 632 O O A ILE A 1 89 ? 3.005 28.215 -37.860 0.50 20.77 89 ILE A O 1
ATOM 633 O O B ILE A 1 89 ? 2.996 28.140 -37.796 0.50 23.94 89 ILE A O 1
ATOM 642 N N . LEU A 1 90 ? 1.632 29.466 -36.575 1.00 23.93 90 LEU A N 1
ATOM 643 C CA . LEU A 1 90 ? 1.665 30.623 -37.500 1.00 23.15 90 LEU A CA 1
ATOM 644 C C . LEU A 1 90 ? 3.118 31.109 -37.666 1.00 23.28 90 LEU A C 1
ATOM 645 O O . LEU A 1 90 ? 3.584 31.295 -38.800 1.00 23.16 90 LEU A O 1
ATOM 650 N N . ALA A 1 91 ? 3.801 31.317 -36.540 1.00 21.85 91 ALA A N 1
ATOM 651 C CA . ALA A 1 91 ? 5.182 31.793 -36.551 1.00 21.93 91 ALA A CA 1
ATOM 652 C C . ALA A 1 91 ? 6.082 30.854 -37.361 1.00 21.29 91 ALA A C 1
ATOM 653 O O . ALA A 1 91 ? 6.882 31.310 -38.187 1.00 23.41 91 ALA A O 1
ATOM 655 N N . THR A 1 92 ? 5.920 29.546 -37.122 1.00 23.80 92 THR A N 1
ATOM 656 C CA . THR A 1 92 ? 6.702 28.555 -37.862 1.00 24.73 92 THR A CA 1
ATOM 657 C C . THR A 1 92 ? 6.474 28.671 -39.365 1.00 24.88 92 THR A C 1
ATOM 658 O O . THR A 1 92 ? 7.426 28.705 -40.146 1.00 25.22 92 THR A O 1
ATOM 662 N N . ILE A 1 93 ? 5.210 28.733 -39.790 1.00 23.82 93 ILE A N 1
ATOM 663 C CA . ILE A 1 93 ? 4.869 28.776 -41.219 1.00 23.66 93 ILE A CA 1
ATOM 664 C C . ILE A 1 93 ? 5.321 30.121 -41.833 1.00 24.68 93 ILE A C 1
ATOM 665 O O . ILE A 1 93 ? 5.873 30.172 -42.944 1.00 22.73 93 ILE A O 1
ATOM 670 N N . LEU A 1 94 ? 5.138 31.205 -41.091 1.00 24.77 94 LEU A N 1
ATOM 671 C CA . LEU A 1 94 ? 5.647 32.514 -41.559 1.00 25.07 94 LEU A CA 1
ATOM 672 C C . LEU A 1 94 ? 7.172 32.526 -41.737 1.00 26.68 94 LEU A C 1
ATOM 673 O O . LEU A 1 94 ? 7.667 33.172 -42.683 1.00 27.47 94 LEU A O 1
ATOM 678 N N . ALA A 1 95 ? 7.889 31.828 -40.851 1.00 24.04 95 ALA A N 1
ATOM 679 C CA . ALA A 1 95 ? 9.356 31.840 -40.866 1.00 23.78 95 ALA A CA 1
ATOM 680 C C . ALA A 1 95 ? 9.944 30.936 -41.942 1.00 27.14 95 ALA A C 1
ATOM 681 O O . ALA A 1 95 ? 10.913 31.300 -42.642 1.00 28.96 95 ALA A O 1
ATOM 683 N N . LEU A 1 96 ? 9.379 29.736 -42.035 1.00 24.66 96 LEU A N 1
ATOM 684 C CA . LEU A 1 96 ? 9.892 28.707 -42.945 1.00 22.50 96 LEU A CA 1
ATOM 685 C C . LEU A 1 96 ? 9.400 28.831 -44.371 1.00 26.66 96 LEU A C 1
ATOM 686 O O . LEU A 1 96 ? 10.081 28.362 -45.306 1.00 28.04 96 LEU A O 1
ATOM 691 N N . LYS A 1 97 ? 8.257 29.494 -44.526 1.00 26.22 97 LYS A N 1
ATOM 692 C CA . LYS A 1 97 ? 7.644 29.763 -45.825 1.00 30.74 97 LYS A CA 1
ATOM 693 C C . LYS A 1 97 ? 7.667 28.514 -46.723 1.00 27.61 97 LYS A C 1
ATOM 694 O O . LYS A 1 97 ? 8.214 28.535 -47.831 1.00 28.73 97 LYS A O 1
ATOM 700 N N . PRO A 1 98 ? 7.072 27.414 -46.254 1.00 27.38 98 PRO A N 1
ATOM 701 C CA . PRO A 1 98 ? 7.044 26.203 -47.071 1.00 27.63 98 PRO A CA 1
ATOM 702 C C . PRO A 1 98 ? 6.110 26.383 -48.262 1.00 25.94 98 PRO A C 1
ATOM 703 O O . PRO A 1 98 ? 5.142 27.136 -48.168 1.00 29.42 98 PRO A O 1
ATOM 707 N N . LYS A 1 99 ? 6.406 25.714 -49.366 1.00 24.33 99 LYS A N 1
ATOM 708 C CA . LYS A 1 99 ? 5.552 25.715 -50.543 1.00 25.66 99 LYS A CA 1
ATOM 709 C C . 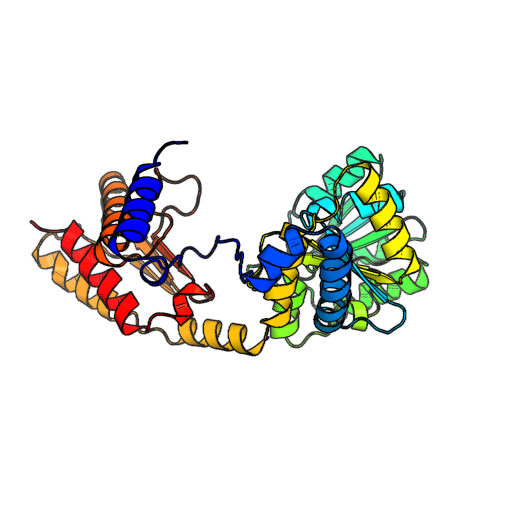LYS A 1 99 ? 4.303 24.887 -50.292 1.00 27.09 99 LYS A C 1
ATOM 710 O O . LYS A 1 99 ? 3.229 25.227 -50.792 1.00 27.13 99 LYS A O 1
ATOM 716 N N . LYS A 1 100 ? 4.462 23.823 -49.503 1.00 24.96 100 LYS A N 1
ATOM 717 C CA . LYS A 1 100 ? 3.372 22.904 -49.182 1.00 28.88 100 LYS A CA 1
ATOM 718 C C . LYS A 1 100 ? 3.532 22.418 -47.732 1.00 28.07 100 LYS A C 1
ATOM 719 O O . LYS A 1 100 ? 4.660 22.282 -47.234 1.00 25.00 100 LYS A O 1
ATOM 725 N N . VAL A 1 101 ? 2.400 22.183 -47.071 1.00 26.28 101 VAL A N 1
ATOM 726 C CA . VAL A 1 101 ? 2.341 21.586 -45.746 1.00 24.54 101 VAL A CA 1
ATOM 727 C C . VAL A 1 101 ? 1.527 20.307 -45.840 1.00 26.23 101 VAL A C 1
ATOM 728 O O . VAL A 1 101 ? 0.406 20.324 -46.335 1.00 27.05 101 VAL A O 1
ATOM 732 N N . ILE A 1 102 ? 2.111 19.215 -45.360 1.00 23.75 102 ILE A N 1
ATOM 733 C CA . ILE A 1 102 ? 1.461 17.897 -45.290 1.00 27.88 102 ILE A CA 1
ATOM 734 C C . ILE A 1 102 ? 1.184 17.603 -43.810 1.00 27.76 102 ILE A C 1
ATOM 735 O O . ILE A 1 102 ? 2.119 17.584 -43.006 1.00 28.97 102 ILE A O 1
ATOM 740 N N . HIS A 1 103 ? -0.081 17.379 -43.455 1.00 25.04 103 HIS A N 1
ATOM 741 C CA . HIS A 1 103 ? -0.520 17.222 -42.047 1.00 23.42 103 HIS A CA 1
ATOM 742 C C . HIS A 1 103 ? -1.096 15.821 -41.798 1.00 27.46 103 HIS A C 1
ATOM 743 O O . HIS A 1 103 ? -2.184 15.495 -42.287 1.00 24.74 103 HIS A O 1
ATOM 750 N N . TYR A 1 104 ? -0.340 15.025 -41.042 1.00 23.75 104 TYR A N 1
ATOM 751 C CA . TYR A 1 104 ? -0.720 13.672 -40.641 1.00 24.80 104 TYR A CA 1
ATOM 752 C C . TYR A 1 104 ? -1.330 13.785 -39.251 1.00 28.71 104 TYR A C 1
ATOM 753 O O . TYR A 1 104 ? -0.702 14.381 -38.372 1.00 26.88 104 TYR A O 1
ATOM 762 N N . LEU A 1 105 ? -2.533 13.235 -39.045 1.00 27.03 105 LEU A N 1
ATOM 763 C CA . LEU A 1 105 ? -3.206 13.367 -37.758 1.00 25.00 105 LEU A CA 1
ATOM 764 C C . LEU A 1 105 ? -4.032 12.109 -37.447 1.00 27.13 105 LEU A C 1
ATOM 765 O O . LEU A 1 105 ? -4.326 11.340 -38.354 1.00 24.16 105 LEU A O 1
ATOM 770 N N . PRO A 1 106 ? -4.354 11.845 -36.168 1.00 26.86 106 PRO A N 1
ATOM 771 C CA . PRO A 1 106 ? -5.084 10.594 -35.866 1.00 28.52 106 PRO A CA 1
ATOM 772 C C . PRO A 1 106 ? -6.520 10.467 -36.440 1.00 27.97 106 PRO A C 1
ATOM 773 O O . PRO A 1 106 ? -6.985 9.356 -36.725 1.00 28.72 106 PRO A O 1
ATOM 777 N N . GLU A 1 107 ? -7.227 11.580 -36.616 1.00 27.26 107 GLU A N 1
ATOM 778 C CA . GLU A 1 107 ? -8.622 11.539 -37.079 1.00 28.16 107 GLU A CA 1
ATOM 779 C C . GLU A 1 107 ? -8.966 12.838 -37.802 1.00 29.52 107 GLU A C 1
ATOM 780 O O . GLU A 1 107 ? -8.503 13.907 -37.405 1.00 29.17 107 GLU A O 1
ATOM 786 N N . LEU A 1 108 ? -9.764 12.754 -38.862 1.00 25.90 108 LEU A N 1
ATOM 787 C CA . LEU A 1 108 ? -10.246 13.937 -39.562 1.00 24.67 108 LEU A CA 1
ATOM 788 C C . LEU A 1 108 ? -11.516 14.492 -38.893 1.00 28.82 108 LEU A C 1
ATOM 789 O O . LEU A 1 108 ? -12.302 13.721 -38.327 1.00 28.93 108 LEU A O 1
ATOM 794 N N . PRO A 1 109 ? -11.737 15.819 -38.969 1.00 26.76 109 PRO A N 1
ATOM 795 C CA . PRO A 1 109 ? -10.863 16.829 -39.556 1.00 23.84 109 PRO A CA 1
ATOM 796 C C . PRO A 1 109 ? -9.908 17.386 -38.511 1.00 26.68 109 PRO A C 1
ATOM 797 O O . PRO A 1 109 ? -10.118 17.169 -37.313 1.00 28.77 109 PRO A O 1
ATOM 801 N N . GLY A 1 110 ? -8.870 18.068 -38.980 1.00 28.14 110 GLY A N 1
ATOM 802 C CA . GLY A 1 110 ? -7.905 18.676 -38.043 1.00 31.68 110 GLY A CA 1
ATOM 803 C C . GLY A 1 110 ? -8.403 19.972 -37.429 1.00 29.30 110 GLY A C 1
ATOM 804 O O . GLY A 1 110 ? -9.453 20.504 -37.815 1.00 31.53 110 GLY A O 1
ATOM 805 N N . HIS A 1 111 ? -7.668 20.445 -36.424 1.00 27.10 111 HIS A N 1
ATOM 806 C CA . HIS A 1 111 ? -7.774 21.843 -36.005 1.00 28.17 111 HIS A CA 1
ATOM 807 C C . HIS A 1 111 ? -7.327 22.737 -37.158 1.00 26.12 111 HIS A C 1
ATOM 808 O O . HIS A 1 111 ? -6.334 22.406 -37.816 1.00 25.65 111 HIS A O 1
ATOM 815 N N . PRO A 1 112 ? -8.003 23.880 -37.365 1.00 23.36 112 PRO A N 1
ATOM 816 C CA . PRO A 1 112 ? -7.774 24.754 -38.507 1.00 23.41 112 PRO A CA 1
ATOM 817 C C . PRO A 1 112 ? -6.565 25.673 -38.488 1.00 20.38 112 PRO A C 1
ATOM 818 O O . PRO A 1 112 ? -6.333 26.253 -39.548 1.00 22.59 112 PRO A O 1
ATOM 822 N N . SER A 1 113 ? -5.796 25.820 -37.397 1.00 22.40 113 SER A N 1
ATOM 823 C CA . SER A 1 113 ? -4.755 26.851 -37.431 1.00 25.28 113 SER A CA 1
ATOM 824 C C . SER A 1 113 ? -3.710 26.590 -38.497 1.00 23.64 113 SER A C 1
ATOM 825 O O . SER A 1 113 ? -3.221 27.531 -39.100 1.00 24.72 113 SER A O 1
ATOM 828 N N . ILE A 1 114 ? -3.373 25.321 -38.761 1.00 22.81 114 ILE A N 1
ATOM 829 C CA . ILE A 1 114 ? -2.339 25.026 -39.768 1.00 23.47 114 ILE A CA 1
ATOM 830 C C . ILE A 1 114 ? -2.822 25.449 -41.167 1.00 22.64 114 ILE A C 1
ATOM 831 O O . ILE A 1 114 ? -2.149 26.203 -41.874 1.00 24.81 114 ILE A O 1
ATOM 836 N N . GLU A 1 115 ? -4.008 24.982 -41.570 1.00 22.38 115 GLU A N 1
ATOM 837 C CA . GLU A 1 115 ? -4.552 25.347 -42.876 1.00 25.41 115 GLU A CA 1
ATOM 838 C C . GLU A 1 115 ? -4.708 26.869 -43.000 1.00 27.44 115 GLU A C 1
ATOM 839 O O . GLU A 1 115 ? -4.435 27.451 -44.054 1.00 25.31 115 GLU A O 1
ATOM 845 N N . ARG A 1 116 ? -5.131 27.521 -41.912 1.00 23.47 116 ARG A N 1
ATOM 846 C CA . ARG A 1 116 ? -5.316 28.976 -41.960 1.00 24.73 116 ARG A CA 1
ATOM 847 C C . ARG A 1 116 ? -3.996 29.693 -42.149 1.00 24.24 116 ARG A C 1
ATOM 848 O O . ARG A 1 116 ? -3.947 30.672 -42.886 1.00 26.25 116 ARG A O 1
ATOM 856 N N . SER A 1 117 ? -2.948 29.190 -41.485 1.00 21.77 117 SER A N 1
ATOM 857 C CA . SER A 1 117 ? -1.608 29.754 -41.582 1.00 24.61 117 SER A CA 1
ATOM 858 C C . SER A 1 117 ? -1.119 29.536 -43.012 1.00 27.53 117 SER A C 1
ATOM 859 O O . SER A 1 117 ? -0.506 30.422 -43.599 1.00 27.92 117 SER A O 1
ATOM 862 N N . CYS A 1 118 ? -1.395 28.356 -43.579 1.00 27.93 118 CYS A N 1
ATOM 863 C CA . CYS A 1 118 ? -1.021 28.095 -44.974 1.00 26.95 118 CYS A CA 1
ATOM 864 C C . CYS A 1 118 ? -1.650 29.098 -45.946 1.00 27.91 118 CYS A C 1
ATOM 865 O O . CYS A 1 118 ? -1.000 29.547 -46.908 1.00 29.50 118 CYS A O 1
ATOM 868 N N . LYS A 1 119 ? -2.900 29.462 -45.677 1.00 24.82 119 LYS A N 1
ATOM 869 C CA . LYS A 1 119 ? -3.616 30.388 -46.552 1.00 32.37 119 LYS A CA 1
ATOM 870 C C . LYS A 1 119 ? -2.914 31.744 -46.587 1.00 32.41 119 LYS A C 1
ATOM 871 O O . LYS A 1 119 ? -2.802 32.361 -47.644 1.00 34.47 119 LYS A O 1
ATOM 877 N N . ILE A 1 120 ? -2.420 32.187 -45.435 1.00 31.44 120 ILE A N 1
ATOM 878 C CA . ILE A 1 120 ? -1.684 33.443 -45.328 1.00 36.69 120 ILE A CA 1
ATOM 879 C C . ILE A 1 120 ? -0.388 33.452 -46.149 1.00 32.96 120 ILE A C 1
ATOM 880 O O . ILE A 1 120 ? -0.073 34.481 -46.753 1.00 36.51 120 ILE A O 1
ATOM 885 N N . VAL A 1 121 ? 0.360 32.352 -46.182 1.00 36.02 121 VAL A N 1
ATOM 886 C CA . VAL A 1 121 ? 1.644 32.313 -46.922 1.00 29.53 121 VAL A CA 1
ATOM 887 C C . VAL A 1 121 ? 1.459 31.734 -48.330 1.00 34.56 121 VAL A C 1
ATOM 888 O O . VAL A 1 121 ? 2.436 31.486 -49.037 1.00 36.03 121 VAL A O 1
ATOM 892 N N . ASN A 1 122 ? 0.201 31.526 -48.718 1.00 32.79 122 ASN A N 1
ATOM 893 C CA . ASN A 1 122 ? -0.144 30.881 -49.989 1.00 34.75 122 ASN A CA 1
ATOM 894 C C . ASN A 1 122 ? 0.573 29.536 -50.186 1.00 33.29 122 ASN A C 1
ATOM 895 O O . ASN A 1 122 ? 1.024 29.218 -51.296 1.00 31.09 122 ASN A O 1
ATOM 900 N N . ALA A 1 123 ? 0.681 28.741 -49.115 1.00 27.75 123 ALA A N 1
ATOM 901 C CA . ALA A 1 123 ? 1.223 27.398 -49.202 1.00 25.13 123 ALA A CA 1
ATOM 902 C C . ALA A 1 123 ? 0.073 26.437 -49.426 1.00 25.35 123 ALA A C 1
ATOM 903 O O . ALA A 1 123 ? -1.027 26.675 -48.909 1.00 27.74 123 ALA A O 1
ATOM 905 N N . LYS A 1 124 ? 0.324 25.377 -50.177 1.00 23.60 124 LYS A N 1
ATOM 906 C CA . LYS A 1 124 ? -0.644 24.302 -50.315 1.00 27.65 124 LYS A CA 1
ATOM 907 C C . LYS A 1 124 ? -0.730 23.542 -48.988 1.00 25.90 124 LYS A C 1
ATOM 908 O O . LYS A 1 124 ? 0.229 23.489 -48.205 1.00 32.12 124 LYS A O 1
ATOM 914 N N . TYR A 1 125 ? -1.902 22.981 -48.745 1.00 23.96 125 TYR A N 1
ATOM 915 C CA . TYR A 1 125 ? -2.182 22.198 -47.546 1.00 25.92 125 TYR A CA 1
ATOM 916 C C . TYR A 1 125 ? -2.897 20.899 -47.879 1.00 25.66 125 TYR A C 1
ATOM 917 O O . TYR A 1 125 ? -3.848 20.887 -48.665 1.00 26.42 125 TYR A O 1
ATOM 926 N N . PHE A 1 126 ? -2.429 19.814 -47.275 1.00 26.86 126 PHE A N 1
ATOM 927 C CA . PHE A 1 126 ? -3.132 18.539 -47.398 1.00 27.39 126 PHE A CA 1
ATOM 928 C C . PHE A 1 126 ? -3.131 17.873 -46.044 1.00 26.81 126 PHE A C 1
ATOM 929 O O . PHE A 1 126 ? -2.068 17.866 -45.392 1.00 26.09 126 PHE A O 1
ATOM 937 N N . GLU A 1 127 ? -4.270 17.292 -45.652 1.00 22.82 127 GLU A N 1
ATOM 938 C CA . GLU A 1 127 ? -4.289 16.458 -44.437 1.00 22.77 127 GLU A CA 1
ATOM 939 C C . GLU A 1 127 ? -4.887 15.069 -44.649 1.00 24.69 127 GLU A C 1
ATOM 940 O O . GLU A 1 127 ? -5.745 14.872 -45.519 1.00 25.19 127 GLU A O 1
ATOM 946 N N . SER A 1 128 ? -4.420 14.100 -43.854 1.00 23.23 128 SER A N 1
ATOM 947 C CA . SER A 1 128 ? -4.941 12.729 -43.918 1.00 21.09 128 SER A CA 1
ATOM 948 C C . SER A 1 128 ? -4.591 11.982 -42.637 1.00 23.54 128 SER A C 1
ATOM 949 O O . SER A 1 128 ? -3.537 12.256 -42.039 1.00 27.35 128 SER A O 1
ATOM 952 N N . ASP A 1 129 ? -5.443 11.033 -42.243 1.00 21.50 129 ASP A N 1
ATOM 953 C CA . ASP A 1 129 ? -5.156 10.172 -41.108 1.00 24.01 129 ASP A CA 1
ATOM 954 C C . ASP A 1 129 ? -4.629 8.809 -41.599 1.00 23.26 129 ASP A C 1
ATOM 955 O O . ASP A 1 129 ? -4.494 7.882 -40.794 1.00 26.96 129 ASP A O 1
ATOM 960 N N . LYS A 1 130 ? -4.317 8.729 -42.899 1.00 21.89 130 LYS A N 1
ATOM 961 C CA . LYS A 1 130 ? -3.797 7.522 -43.549 1.00 27.12 130 LYS A CA 1
ATOM 962 C C . LYS A 1 130 ? -2.317 7.660 -43.900 1.00 29.55 130 LYS A C 1
ATOM 963 O O . LYS A 1 130 ? -1.969 8.469 -44.756 1.00 27.16 130 LYS A O 1
ATOM 969 N N . VAL A 1 131 ? -1.455 6.870 -43.263 1.00 25.96 131 VAL A N 1
ATOM 970 C CA . VAL A 1 131 ? 0.006 6.989 -43.472 1.00 28.60 131 VAL A CA 1
ATOM 971 C C . VAL A 1 131 ? 0.384 6.912 -44.972 1.00 27.53 131 VAL A C 1
ATOM 972 O O . VAL A 1 131 ? 1.253 7.663 -45.438 1.00 27.91 131 VAL A O 1
ATOM 976 N N . GLY A 1 132 ? -0.320 6.065 -45.731 1.00 23.62 132 GLY A N 1
ATOM 977 C CA . GLY A 1 132 ? -0.092 5.916 -47.172 1.00 28.86 132 GLY A CA 1
ATOM 978 C C . GLY A 1 132 ? -0.265 7.186 -47.988 1.00 33.80 132 GLY A C 1
ATOM 979 O O . GLY A 1 132 ? 0.496 7.450 -48.930 1.00 35.23 132 GLY A O 1
ATOM 980 N N . GLU A 1 133 ? -1.241 8.002 -47.599 1.00 25.04 133 GLU A N 1
ATOM 981 C CA . GLU A 1 133 ? -1.525 9.241 -48.316 1.00 26.66 133 GLU A CA 1
ATOM 982 C C . GLU A 1 133 ? -0.530 10.338 -47.963 1.00 23.59 133 GLU A C 1
ATOM 983 O O . GLU A 1 133 ? -0.462 11.366 -48.643 1.00 26.54 133 GLU A O 1
ATOM 989 N N . ILE A 1 134 ? 0.229 10.115 -46.894 1.00 27.98 134 ILE A N 1
ATOM 990 C CA . ILE A 1 134 ? 1.191 11.091 -46.369 1.00 25.53 134 ILE A CA 1
ATOM 991 C C . ILE A 1 134 ? 2.566 10.856 -47.011 1.00 28.39 134 ILE A C 1
ATOM 992 O O . ILE A 1 134 ? 3.191 11.767 -47.562 1.00 26.33 134 ILE A O 1
ATOM 997 N N . LEU A 1 135 ? 3.041 9.618 -46.929 1.00 27.40 135 LEU A N 1
ATOM 998 C CA . LEU A 1 135 ? 4.374 9.284 -47.438 1.00 25.70 135 LEU A CA 1
ATOM 999 C C . LEU A 1 135 ? 4.656 9.710 -48.884 1.00 27.91 135 LEU A C 1
ATOM 1000 O O . LEU A 1 135 ? 5.720 10.260 -49.175 1.00 30.70 135 LEU A O 1
ATOM 1005 N N . ASN A 1 136 ? 3.690 9.504 -49.780 1.00 29.03 136 ASN A N 1
ATOM 1006 C CA . ASN A 1 136 ? 3.941 9.784 -51.194 1.00 34.49 136 ASN A CA 1
ATOM 1007 C C . ASN A 1 136 ? 3.881 11.261 -51.578 1.00 30.81 136 ASN A C 1
ATOM 1008 O O . ASN A 1 136 ? 4.225 11.596 -52.716 1.00 35.95 136 ASN A O 1
ATOM 1013 N N . LYS A 1 137 ? 3.466 12.121 -50.646 1.00 28.80 137 LYS A N 1
ATOM 1014 C CA . LYS A 1 137 ? 3.450 13.562 -50.852 1.00 26.50 137 LYS A CA 1
ATOM 1015 C C . LYS A 1 137 ? 4.671 14.305 -50.283 1.00 25.75 137 LYS A C 1
ATOM 1016 O O . LYS A 1 137 ? 4.863 15.489 -50.567 1.00 31.05 137 LYS A O 1
ATOM 1022 N N . ILE A 1 138 ? 5.502 13.614 -49.506 1.00 27.39 138 ILE A N 1
ATOM 1023 C CA . ILE A 1 138 ? 6.655 14.267 -48.870 1.00 27.29 138 ILE A CA 1
ATOM 1024 C C . ILE A 1 138 ? 7.763 14.538 -49.890 1.00 24.68 138 ILE A C 1
ATOM 1025 O O . ILE A 1 138 ? 8.197 13.623 -50.591 1.00 31.27 138 ILE A O 1
ATOM 1030 N N . ASP A 1 139 ? 8.219 15.788 -49.951 1.00 28.69 139 ASP A N 1
ATOM 1031 C CA . ASP A 1 139 ? 9.369 16.128 -50.807 1.00 30.32 139 ASP A CA 1
ATOM 1032 C C . ASP A 1 139 ? 10.112 17.292 -50.186 1.00 28.00 139 ASP A C 1
ATOM 1033 O O . ASP A 1 139 ? 9.739 17.708 -49.102 1.00 26.89 139 ASP A O 1
ATOM 1038 N N . LYS A 1 140 ? 11.136 17.816 -50.864 1.00 32.66 140 LYS A N 1
ATOM 1039 C CA . LYS A 1 140 ? 12.006 18.868 -50.321 1.00 30.60 140 LYS A CA 1
ATOM 1040 C C . LYS A 1 140 ? 11.260 20.166 -50.045 1.00 31.88 140 LYS A C 1
ATOM 1041 O O . LYS A 1 140 ? 11.711 21.002 -49.260 1.00 33.65 140 LYS A O 1
ATOM 1047 N N . ASP A 1 141 ? 10.124 20.322 -50.720 1.00 29.27 141 ASP A N 1
ATOM 1048 C CA . ASP A 1 141 ? 9.352 21.558 -50.614 1.00 33.83 141 ASP A CA 1
ATOM 1049 C C . ASP A 1 141 ? 8.179 21.463 -49.630 1.00 32.23 141 ASP A C 1
ATOM 1050 O O . ASP A 1 141 ? 7.376 22.391 -49.510 1.00 35.64 141 ASP A O 1
ATOM 1055 N N . THR A 1 142 ? 8.094 20.360 -48.898 1.00 30.56 142 THR A N 1
ATOM 1056 C CA . THR A 1 142 ? 7.000 20.200 -47.938 1.00 32.16 142 THR A CA 1
ATOM 1057 C C . THR A 1 142 ? 7.463 20.292 -46.486 1.00 33.03 142 THR A C 1
ATOM 1058 O O . THR A 1 142 ? 8.472 19.671 -46.139 1.00 30.48 142 THR A O 1
ATOM 1062 N N . LEU A 1 143 ? 6.734 21.060 -45.671 1.00 24.95 143 LEU A N 1
ATOM 1063 C CA . LEU A 1 143 ? 6.858 21.011 -44.212 1.00 23.39 143 LEU A CA 1
ATOM 1064 C C . LEU A 1 143 ? 5.923 19.896 -43.745 1.00 23.99 143 LEU A C 1
ATOM 1065 O O . LEU A 1 143 ? 4.743 19.950 -44.067 1.00 24.05 143 LEU A O 1
ATOM 1070 N N . VAL A 1 144 ? 6.423 18.909 -42.984 1.00 24.09 144 VAL A N 1
ATOM 1071 C CA . VAL A 1 144 ? 5.595 17.769 -42.543 1.00 20.11 144 VAL A CA 1
ATOM 1072 C C . VAL A 1 144 ? 5.191 17.940 -41.053 1.00 34.18 144 VAL A C 1
ATOM 1073 O O . VAL A 1 144 ? 6.084 18.063 -40.213 1.00 26.30 144 VAL A O 1
ATOM 1077 N N . ILE A 1 145 ? 3.882 17.980 -40.763 1.00 27.65 145 ILE A N 1
ATOM 1078 C CA . ILE A 1 145 ? 3.349 18.231 -39.451 1.00 24.03 145 ILE A CA 1
ATOM 1079 C C . ILE A 1 145 ? 2.601 16.976 -39.047 1.00 29.26 145 ILE A C 1
ATOM 1080 O O . ILE A 1 145 ? 1.682 16.519 -39.733 1.00 28.59 145 ILE A O 1
ATOM 1085 N N . ILE A 1 146 ? 3.027 16.408 -37.931 1.00 24.86 146 ILE A N 1
ATOM 1086 C CA . ILE A 1 146 ? 2.383 15.221 -37.394 1.00 23.30 146 ILE A CA 1
ATOM 1087 C C . ILE A 1 146 ? 1.686 15.642 -36.101 1.00 25.82 146 ILE A C 1
ATOM 1088 O O . ILE A 1 146 ? 2.351 16.088 -35.165 1.00 25.67 146 ILE A O 1
ATOM 1093 N N . THR A 1 147 ? 0.354 15.513 -36.038 1.00 24.34 147 THR A N 1
ATOM 1094 C CA . THR A 1 147 ? -0.330 15.720 -34.759 1.00 26.51 147 THR A CA 1
ATOM 1095 C C . THR A 1 147 ? -0.254 14.397 -34.003 1.00 25.63 147 THR A C 1
ATOM 1096 O O . THR A 1 147 ? -0.823 13.407 -34.468 1.00 28.31 147 THR A O 1
ATOM 1100 N N . GLY A 1 148 ? 0.392 14.376 -32.841 1.00 24.78 148 GLY A N 1
ATOM 1101 C CA . GLY A 1 148 ? 0.681 13.092 -32.207 1.00 24.58 148 GLY A CA 1
ATOM 1102 C C . GLY A 1 148 ? -0.520 12.433 -31.554 1.00 29.22 148 GLY A C 1
ATOM 1103 O O . GLY A 1 148 ? -0.585 11.206 -31.505 1.00 29.07 148 GLY A O 1
ATOM 1104 N N . SER A 1 149 ? -1.456 13.236 -31.058 1.00 25.74 149 SER A N 1
ATOM 1105 C CA . SER A 1 149 ? -2.620 12.691 -30.340 1.00 27.83 149 SER A CA 1
ATOM 1106 C C . SER A 1 149 ? -3.800 13.635 -30.293 1.00 29.61 149 SER A C 1
ATOM 1107 O O . SER A 1 149 ? -3.699 14.809 -30.660 1.00 32.56 149 SER A O 1
ATOM 1110 N N . THR A 1 150 ? -4.928 13.090 -29.828 1.00 28.39 150 THR A N 1
ATOM 1111 C CA . THR A 1 150 ? -6.127 13.853 -29.520 1.00 32.85 150 THR A CA 1
ATOM 1112 C C . THR A 1 150 ? -6.375 13.793 -27.996 1.00 34.82 150 THR A C 1
ATOM 1113 O O . THR A 1 150 ? -5.827 12.925 -27.307 1.00 35.56 150 THR A O 1
ATOM 1117 N N . MET A 1 151 ? -7.210 14.682 -27.453 1.00 35.66 151 MET A N 1
ATOM 1118 C CA . MET A 1 151 ? -7.480 14.676 -26.007 1.00 35.66 151 MET A CA 1
ATOM 1119 C C . MET A 1 151 ? -8.381 13.494 -25.644 1.00 37.29 151 MET A C 1
ATOM 1120 O O . MET A 1 151 ? -8.472 13.110 -24.479 1.00 39.22 151 MET A O 1
ATOM 1125 N N . ASP A 1 152 ? -9.001 12.937 -26.685 1.00 34.65 152 ASP A N 1
ATOM 1126 C CA . ASP A 1 152 ? -9.755 11.687 -26.730 1.00 42.15 152 ASP A CA 1
ATOM 1127 C C . ASP A 1 152 ? -8.875 10.449 -26.492 1.00 37.89 152 ASP A C 1
ATOM 1128 O O . ASP A 1 152 ? -9.379 9.332 -26.351 1.00 33.03 152 ASP A O 1
ATOM 1133 N N . LEU A 1 153 ? -7.556 10.648 -26.468 1.00 32.28 153 LEU A N 1
ATOM 1134 C CA . LEU A 1 153 ? -6.545 9.594 -26.253 1.00 33.81 153 LEU A CA 1
ATOM 1135 C C . LEU A 1 153 ? -6.212 8.689 -27.456 1.00 33.78 153 LEU A C 1
ATOM 1136 O O . LEU A 1 153 ? -5.593 7.639 -27.287 1.00 36.21 153 LEU A O 1
ATOM 1141 N N . LYS A 1 154 ? -6.598 9.089 -28.667 1.00 31.93 154 LYS A N 1
ATOM 1142 C CA . LYS A 1 154 ? -6.142 8.402 -29.876 1.00 28.82 154 LYS A CA 1
ATOM 1143 C C . LYS A 1 154 ? -4.753 8.954 -30.168 1.00 31.93 154 LYS A C 1
ATOM 1144 O O . LYS A 1 154 ? -4.539 10.168 -30.056 1.00 31.34 154 LYS A O 1
ATOM 1150 N N . VAL A 1 155 ? -3.836 8.057 -30.529 1.00 29.17 155 VAL A N 1
ATOM 1151 C CA . VAL A 1 155 ? -2.450 8.407 -30.857 1.00 30.30 155 VAL A CA 1
ATOM 1152 C C . VAL A 1 155 ? -2.067 7.924 -32.264 1.00 34.16 155 VAL A C 1
ATOM 1153 O O . VAL A 1 155 ? -2.638 6.951 -32.754 1.00 33.45 155 VAL A O 1
ATOM 1157 N N . ILE A 1 156 ? -1.141 8.623 -32.927 1.00 31.46 156 ILE A N 1
ATOM 1158 C CA . ILE A 1 156 ? -0.456 8.056 -34.105 1.00 31.53 156 ILE A CA 1
ATOM 1159 C C . ILE A 1 156 ? 0.269 6.767 -33.702 1.00 32.48 156 ILE A C 1
ATOM 1160 O O . ILE A 1 156 ? 1.002 6.747 -32.714 1.00 31.00 156 ILE A O 1
ATOM 1165 N N . GLU A 1 157 ? 0.068 5.694 -34.465 1.00 35.27 157 GLU A N 1
ATOM 1166 C CA . GLU A 1 157 ? 0.814 4.451 -34.296 1.00 35.54 157 GLU A CA 1
ATOM 1167 C C . GLU A 1 157 ? 2.312 4.725 -34.411 1.00 34.27 157 GLU A C 1
ATOM 1168 O O . GLU A 1 157 ? 2.757 5.387 -35.350 1.00 31.49 157 GLU A O 1
ATOM 1174 N N . LEU A 1 158 ? 3.081 4.222 -33.452 1.00 32.63 158 LEU A N 1
ATOM 1175 C CA . LEU A 1 158 ? 4.527 4.439 -33.386 1.00 30.16 158 LEU A CA 1
ATOM 1176 C C . LEU A 1 158 ? 5.260 4.074 -34.681 1.00 31.81 158 LEU A C 1
ATOM 1177 O O . LEU A 1 158 ? 6.156 4.803 -35.139 1.00 31.68 158 LEU A O 1
ATOM 1182 N N . GLU A 1 159 ? 4.894 2.945 -35.281 1.00 30.45 159 GLU A N 1
ATOM 1183 C CA . GLU A 1 159 ? 5.600 2.519 -36.482 1.00 28.56 159 GLU A CA 1
ATOM 1184 C C . GLU A 1 159 ? 5.324 3.490 -37.640 1.00 28.09 159 GLU A C 1
ATOM 1185 O O . GLU A 1 159 ? 6.223 3.783 -38.435 1.00 27.22 159 GLU A O 1
ATOM 1191 N N . ASN A 1 160 ? 4.097 4.012 -37.706 1.00 28.48 160 ASN A N 1
ATOM 1192 C CA . ASN A 1 160 ? 3.720 5.063 -38.671 1.00 26.40 160 ASN A CA 1
ATOM 1193 C C . ASN A 1 160 ? 4.456 6.392 -38.475 1.00 31.06 160 ASN A C 1
ATOM 1194 O O . ASN A 1 160 ? 4.899 7.018 -39.441 1.00 27.54 160 ASN A O 1
ATOM 1199 N N . PHE A 1 161 ? 4.558 6.790 -37.213 1.00 32.97 161 PHE A N 1
ATOM 1200 C CA . PHE A 1 161 ? 5.308 7.951 -36.763 1.00 30.87 161 PHE A CA 1
ATOM 1201 C C . PHE A 1 161 ? 6.743 7.812 -37.286 1.00 28.14 161 PHE A C 1
ATOM 1202 O O . PHE A 1 161 ? 7.276 8.725 -37.912 1.00 29.14 161 PHE A O 1
ATOM 1210 N N . LYS A 1 162 ? 7.373 6.655 -37.081 1.00 27.94 162 LYS A N 1
ATOM 1211 C CA . LYS A 1 162 ? 8.747 6.409 -37.530 1.00 25.96 162 LYS A CA 1
ATOM 1212 C C . LYS A 1 162 ? 8.883 6.395 -39.057 1.00 25.94 162 LYS A C 1
ATOM 1213 O O . LYS A 1 162 ? 9.884 6.845 -39.626 1.00 24.94 162 LYS A O 1
ATOM 1219 N N . LYS A 1 163 ? 7.865 5.861 -39.724 1.00 26.51 163 LYS A N 1
ATOM 1220 C CA . LYS A 1 163 ? 7.842 5.822 -41.172 1.00 26.96 163 LYS A CA 1
ATOM 1221 C C . LYS A 1 163 ? 7.809 7.222 -41.761 1.00 28.49 163 LYS A C 1
ATOM 1222 O O . LYS A 1 163 ? 8.529 7.483 -42.714 1.00 24.90 163 LYS A O 1
ATOM 1228 N N . VAL A 1 164 ? 6.994 8.117 -41.199 1.00 22.81 164 VAL A N 1
ATOM 1229 C CA . VAL A 1 164 ? 6.899 9.485 -41.730 1.00 24.07 164 VAL A CA 1
ATOM 1230 C C . VAL A 1 164 ? 8.259 10.174 -41.559 1.00 26.16 164 VAL A C 1
ATOM 1231 O O . VAL A 1 164 ? 8.787 10.811 -42.495 1.00 24.85 164 VAL A O 1
ATOM 1235 N N . ILE A 1 165 ? 8.835 9.994 -40.370 1.00 22.95 165 ILE A N 1
ATOM 1236 C CA . ILE A 1 165 ? 10.102 10.632 -40.036 1.00 26.55 165 ILE A CA 1
ATOM 1237 C C . ILE A 1 165 ? 11.186 10.138 -40.999 1.00 25.95 165 ILE A C 1
ATOM 1238 O O . ILE A 1 165 ? 12.001 10.933 -41.491 1.00 26.71 165 ILE A O 1
ATOM 1243 N N . ASN A 1 166 ? 11.195 8.832 -41.278 1.00 25.19 166 ASN A N 1
ATOM 1244 C CA . ASN A 1 166 ? 12.151 8.240 -42.200 1.00 27.52 166 ASN A CA 1
ATOM 1245 C C . ASN A 1 166 ? 12.056 8.798 -43.622 1.00 27.59 166 ASN A C 1
ATOM 1246 O O . ASN A 1 166 ? 13.073 9.128 -44.224 1.00 25.40 166 ASN A O 1
ATOM 1251 N N . THR A 1 167 ? 10.836 8.881 -44.159 1.00 24.88 167 THR A N 1
ATOM 1252 C CA . THR A 1 167 ? 10.637 9.441 -45.488 1.00 20.53 167 THR A CA 1
ATOM 1253 C C . THR A 1 167 ? 11.089 10.888 -45.580 1.00 24.40 167 THR A C 1
ATOM 1254 O O . THR A 1 167 ? 11.778 11.248 -46.542 1.00 24.08 167 THR A O 1
ATOM 1258 N N . ALA A 1 168 ? 10.724 11.696 -44.576 1.00 24.27 168 ALA A N 1
ATOM 1259 C CA . ALA A 1 168 ? 11.161 13.084 -44.513 1.00 21.79 168 ALA A CA 1
ATOM 1260 C C . ALA A 1 168 ? 12.678 13.217 -44.528 1.00 22.23 168 ALA A C 1
ATOM 1261 O O . ALA A 1 168 ? 13.236 14.103 -45.177 1.00 26.36 168 ALA A O 1
ATOM 1263 N N . LYS A 1 169 ? 13.331 12.311 -43.801 1.00 26.34 169 LYS A N 1
ATOM 1264 C CA . LYS A 1 169 ? 14.793 12.275 -43.695 1.00 24.60 169 LYS A CA 1
ATOM 1265 C C . LYS A 1 169 ? 15.354 12.057 -45.105 1.00 25.22 169 LYS A C 1
ATOM 1266 O O . LYS A 1 169 ? 16.244 12.802 -45.553 1.00 28.20 169 LYS A O 1
ATOM 1272 N N . ASN A 1 170 ? 14.814 11.059 -45.817 1.00 23.78 170 ASN A N 1
ATOM 1273 C CA . ASN A 1 170 ? 15.228 10.769 -47.190 1.00 23.18 170 ASN A CA 1
ATOM 1274 C C . ASN A 1 170 ? 14.939 11.880 -48.203 1.00 21.46 170 ASN A C 1
ATOM 1275 O O . ASN A 1 170 ? 15.650 11.985 -49.206 1.00 26.26 170 ASN A O 1
ATOM 1280 N N . LYS A 1 171 ? 13.916 12.702 -47.940 1.00 24.76 171 LYS A N 1
ATOM 1281 C CA . LYS A 1 171 ? 13.550 13.785 -48.849 1.00 24.60 171 LYS A CA 1
ATOM 1282 C C . LYS A 1 171 ? 14.076 15.161 -48.443 1.00 29.20 171 LYS A C 1
ATOM 1283 O O . LYS A 1 171 ? 13.854 16.167 -49.151 1.00 27.56 171 LYS A O 1
ATOM 1289 N N . GLU A 1 172 ? 14.788 15.213 -47.313 1.00 23.62 172 GLU A N 1
ATOM 1290 C CA . GLU A 1 172 ? 15.262 16.472 -46.748 1.00 25.53 172 GLU A CA 1
ATOM 1291 C C . GLU A 1 172 ? 14.125 17.437 -46.441 1.00 24.96 172 GLU A C 1
ATOM 1292 O O . GLU A 1 172 ? 14.205 18.644 -46.721 1.00 28.32 172 GLU A O 1
ATOM 1298 N N . ALA A 1 173 ? 13.070 16.894 -45.846 1.00 22.60 173 ALA A N 1
ATOM 1299 C CA . ALA A 1 173 ? 11.948 17.723 -45.396 1.00 21.17 173 ALA A CA 1
ATOM 1300 C C . ALA A 1 173 ? 11.993 17.853 -43.887 1.00 23.07 173 ALA A C 1
ATOM 1301 O O . ALA A 1 173 ? 12.368 16.889 -43.199 1.00 25.27 173 ALA A O 1
ATOM 1303 N N . ILE A 1 174 ? 11.568 19.022 -43.394 1.00 22.05 174 ILE A N 1
ATOM 1304 C CA . ILE A 1 174 ? 11.476 19.342 -41.969 1.00 21.75 174 ILE A CA 1
ATOM 1305 C C . ILE A 1 174 ? 10.248 18.712 -41.386 1.00 30.90 174 ILE A C 1
ATOM 1306 O O . ILE A 1 174 ? 9.202 18.764 -42.089 1.00 25.09 174 ILE A O 1
ATOM 1311 N N . VAL A 1 175 ? 10.428 18.048 -40.214 1.00 21.15 175 VAL A N 1
ATOM 1312 C CA . VAL A 1 175 ? 9.319 17.392 -39.486 1.00 21.64 175 VAL A CA 1
ATOM 1313 C C . VAL A 1 175 ? 9.004 18.167 -38.211 1.00 24.11 175 VAL A C 1
ATOM 1314 O O . VAL A 1 175 ? 9.867 18.327 -37.307 1.00 24.64 175 VAL A O 1
ATOM 1318 N N A PHE A 1 176 ? 7.758 18.620 -38.140 0.50 21.60 176 PHE A N 1
ATOM 1319 N N B PHE A 1 176 ? 7.772 18.671 -38.146 0.50 23.66 176 PHE A N 1
ATOM 1320 C CA A PHE A 1 176 ? 7.267 19.417 -37.019 0.50 23.56 176 PHE A CA 1
ATOM 1321 C CA B PHE A 1 176 ? 7.248 19.449 -37.010 0.50 26.52 176 PHE A CA 1
ATOM 1322 C C A PHE A 1 176 ? 6.129 18.654 -36.332 0.50 22.56 176 PHE A C 1
ATOM 1323 C C B PHE A 1 176 ? 6.154 18.607 -36.346 0.50 24.99 176 PHE A C 1
ATOM 1324 O O A PHE A 1 176 ? 5.087 18.355 -36.939 0.50 24.85 176 PHE A O 1
ATOM 1325 O O B PHE A 1 176 ? 5.163 18.214 -36.984 0.50 25.56 176 PHE A O 1
ATOM 1340 N N . VAL A 1 177 ? 6.318 18.312 -35.059 1.00 22.62 177 VAL A N 1
ATOM 1341 C CA . VAL A 1 177 ? 5.319 17.519 -34.354 1.00 24.17 177 VAL A CA 1
ATOM 1342 C C . VAL A 1 177 ? 4.385 18.449 -33.567 1.00 25.85 177 VAL A C 1
ATOM 1343 O O . VAL A 1 177 ? 4.815 19.216 -32.733 1.00 24.86 177 VAL A O 1
ATOM 1347 N N . ASP A 1 178 ? 3.096 18.395 -33.883 1.00 25.07 178 ASP A N 1
ATOM 1348 C CA . ASP A 1 178 ? 2.069 19.045 -33.081 1.00 27.66 178 ASP A CA 1
ATOM 1349 C C . ASP A 1 178 ? 1.688 18.107 -31.925 1.00 26.29 178 ASP A C 1
ATOM 1350 O O . ASP A 1 178 ? 0.781 17.239 -32.021 1.00 27.86 178 ASP A O 1
ATOM 1355 N N . ASP A 1 179 ? 2.406 18.274 -30.823 1.00 26.54 179 ASP A N 1
ATOM 1356 C CA . ASP A 1 179 ? 2.232 17.429 -29.637 1.00 24.92 179 ASP A CA 1
ATOM 1357 C C . ASP A 1 179 ? 1.430 18.215 -28.607 1.00 23.95 179 ASP A C 1
ATOM 1358 O O . ASP A 1 179 ? 1.679 18.046 -27.403 1.00 24.15 179 ASP A O 1
ATOM 1363 N N . ALA A 1 180 ? 0.468 19.032 -29.067 1.00 23.79 180 ALA A N 1
ATOM 1364 C CA . ALA A 1 180 ? -0.327 19.935 -28.204 1.00 24.18 180 ALA A CA 1
ATOM 1365 C C . ALA A 1 180 ? -0.808 19.141 -26.967 1.00 26.70 180 ALA A C 1
ATOM 1366 O O . ALA A 1 180 ? -0.550 19.565 -25.824 1.00 27.97 180 ALA A O 1
ATOM 1368 N N . SER A 1 181 ? -1.444 17.988 -27.188 1.00 26.55 181 SER A N 1
ATOM 1369 C CA . SER A 1 181 ? -1.671 17.020 -26.098 1.00 30.38 181 SER A CA 1
ATOM 1370 C C . SER A 1 181 ? -0.661 15.886 -26.109 1.00 27.18 181 S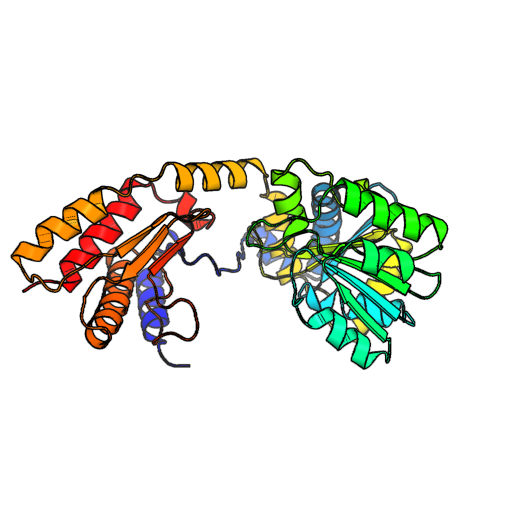ER A C 1
ATOM 1371 O O . SER A 1 181 ? -0.390 15.285 -25.060 1.00 28.55 181 SER A O 1
ATOM 1374 N N . GLY A 1 182 ? -0.092 15.590 -27.279 1.00 26.64 182 GLY A N 1
ATOM 1375 C CA . GLY A 1 182 ? 0.708 14.372 -27.466 1.00 28.30 182 GLY A CA 1
ATOM 1376 C C . GLY A 1 182 ? 1.938 14.286 -26.588 1.00 30.02 182 GLY A C 1
ATOM 1377 O O . GLY A 1 182 ? 2.393 13.190 -26.253 1.00 23.25 182 GLY A O 1
ATOM 1378 N N . ALA A 1 183 ? 2.491 15.436 -26.198 1.00 25.93 183 ALA A N 1
ATOM 1379 C CA . ALA A 1 183 ? 3.694 15.380 -25.370 1.00 25.02 183 ALA A CA 1
ATOM 1380 C C . ALA A 1 183 ? 3.430 14.719 -24.003 1.00 28.21 183 ALA A C 1
ATOM 1381 O O . ALA A 1 183 ? 4.378 14.245 -23.353 1.00 31.88 183 ALA A O 1
ATOM 1383 N N . ARG A 1 184 ? 2.162 14.692 -23.583 1.00 29.34 184 ARG A N 1
ATOM 1384 C CA . ARG A 1 184 ? 1.738 13.924 -22.408 1.00 29.05 184 ARG A CA 1
ATOM 1385 C C . ARG A 1 184 ? 1.097 12.602 -22.817 1.00 28.74 184 ARG A C 1
ATOM 1386 O O . ARG A 1 184 ? 1.541 11.536 -22.351 1.00 28.67 184 ARG A O 1
ATOM 1394 N N . VAL A 1 185 ? 0.064 12.688 -23.657 1.00 25.65 185 VAL A N 1
ATOM 1395 C CA . VAL A 1 185 ? -0.745 11.529 -24.045 1.00 28.07 185 VAL A CA 1
ATOM 1396 C C . VAL A 1 185 ? 0.095 10.400 -24.644 1.00 27.87 185 VAL A C 1
ATOM 1397 O O . VAL A 1 185 ? -0.045 9.240 -24.225 1.00 25.62 185 VAL A O 1
ATOM 1401 N N . ARG A 1 186 ? 0.975 10.709 -25.597 1.00 26.59 186 ARG A N 1
ATOM 1402 C CA . ARG A 1 186 ? 1.736 9.619 -26.246 1.00 28.80 186 ARG A CA 1
ATOM 1403 C C . ARG A 1 186 ? 2.662 8.937 -25.249 1.00 28.80 186 ARG A C 1
ATOM 1404 O O . ARG A 1 186 ? 2.945 7.731 -25.377 1.00 30.60 186 ARG A O 1
ATOM 1412 N N . LEU A 1 187 ? 3.135 9.704 -24.267 1.00 27.26 187 LEU A N 1
ATOM 1413 C CA . LEU A 1 187 ? 3.999 9.171 -23.198 1.00 29.48 187 LEU A CA 1
ATOM 1414 C C . LEU A 1 187 ? 3.259 8.235 -22.235 1.00 32.28 187 LEU A C 1
ATOM 1415 O O . LEU A 1 187 ? 3.852 7.279 -21.728 1.00 29.98 187 LEU A O 1
ATOM 1420 N N . LEU A 1 188 ? 1.969 8.493 -22.003 1.00 28.79 188 LEU A N 1
ATOM 1421 C CA . LEU A 1 188 ? 1.118 7.551 -21.280 1.00 33.99 188 LEU A CA 1
ATOM 1422 C C . LEU A 1 188 ? 1.080 6.191 -21.983 1.00 33.68 188 LEU A C 1
ATOM 1423 O O . LEU A 1 188 ? 0.984 5.154 -21.327 1.00 30.35 188 LEU A O 1
ATOM 1428 N N . PHE A 1 189 ? 1.181 6.221 -23.312 1.00 33.22 189 PHE A N 1
ATOM 1429 C CA . PHE A 1 189 ? 1.210 5.031 -24.163 1.00 34.17 189 PHE A CA 1
ATOM 1430 C C . PHE A 1 189 ? 2.621 4.483 -24.429 1.00 32.22 189 PHE A C 1
ATOM 1431 O O . PHE A 1 189 ? 2.837 3.666 -25.330 1.00 33.90 189 PHE A O 1
ATOM 1439 N N . ASN A 1 190 ? 3.569 4.941 -23.619 1.00 29.53 190 ASN A N 1
ATOM 1440 C CA . ASN A 1 190 ? 4.971 4.534 -23.656 1.00 34.36 190 ASN A CA 1
ATOM 1441 C C . ASN A 1 190 ? 5.732 4.856 -24.949 1.00 31.26 190 ASN A C 1
ATOM 1442 O O . ASN A 1 190 ? 6.658 4.142 -25.339 1.00 32.82 190 ASN A O 1
ATOM 1447 N N . GLN A 1 191 ? 5.345 5.962 -25.593 1.00 31.37 191 GLN A N 1
ATOM 1448 C CA . GLN A 1 191 ? 6.053 6.436 -26.772 1.00 29.76 191 GLN A CA 1
ATOM 1449 C C . GLN A 1 191 ? 7.110 7.444 -26.339 1.00 30.57 191 GLN A C 1
ATOM 1450 O O . GLN A 1 191 ? 6.932 8.155 -25.337 1.00 30.06 191 GLN A O 1
ATOM 1456 N N . PRO A 1 192 ? 8.210 7.533 -27.107 1.00 31.03 192 PRO A N 1
ATOM 1457 C CA . PRO A 1 192 ? 9.199 8.550 -26.770 1.00 30.50 192 PRO A CA 1
ATOM 1458 C C . PRO A 1 192 ? 8.740 9.965 -27.110 1.00 30.91 192 PRO A C 1
ATOM 1459 O O . PRO A 1 192 ? 7.853 10.151 -27.959 1.00 29.83 192 PRO A O 1
ATOM 1463 N N . PRO A 1 193 ? 9.335 10.966 -26.439 1.00 27.19 193 PRO A N 1
ATOM 1464 C CA . PRO A 1 193 ? 9.180 12.351 -26.899 1.00 25.80 193 PRO A CA 1
ATOM 1465 C C . PRO A 1 193 ? 9.484 12.547 -28.391 1.00 27.50 193 PRO A C 1
ATOM 1466 O O . PRO A 1 193 ? 10.374 11.881 -28.957 1.00 26.71 193 PRO A O 1
ATOM 1470 N N . ALA A 1 194 ? 8.760 13.485 -29.014 1.00 24.13 194 ALA A N 1
ATOM 1471 C CA . ALA A 1 194 ? 8.971 13.826 -30.406 1.00 21.18 194 ALA A CA 1
ATOM 1472 C C . ALA A 1 194 ? 10.420 14.074 -30.788 1.00 21.94 194 ALA A C 1
ATOM 1473 O O . ALA A 1 194 ? 10.897 13.586 -31.815 1.00 24.50 194 ALA A O 1
ATOM 1475 N N . LEU A 1 195 ? 11.151 14.832 -29.969 1.00 21.69 195 LEU A N 1
ATOM 1476 C CA . LEU A 1 195 ? 12.527 15.175 -30.349 1.00 24.53 195 LEU A CA 1
ATOM 1477 C C . LEU A 1 195 ? 13.398 13.929 -30.303 1.00 25.43 195 LEU A C 1
ATOM 1478 O O . LEU A 1 195 ? 14.341 13.814 -31.079 1.00 27.52 195 LEU A O 1
ATOM 1483 N N . LYS A 1 196 ? 13.068 12.999 -29.411 1.00 26.09 196 LYS A N 1
ATOM 1484 C CA . LYS A 1 196 ? 13.780 11.721 -29.341 1.00 28.14 196 LYS A CA 1
ATOM 1485 C C . LYS A 1 196 ? 13.517 10.802 -30.528 1.00 25.24 196 LYS A C 1
ATOM 1486 O O . LYS A 1 196 ? 14.342 9.955 -30.836 1.00 28.23 196 LYS A O 1
ATOM 1492 N N . LEU A 1 197 ? 12.366 10.968 -31.180 1.00 25.57 197 LEU A N 1
ATOM 1493 C CA . LEU A 1 197 ? 11.990 10.275 -32.400 1.00 24.77 197 LEU A CA 1
ATOM 1494 C C . LEU A 1 197 ? 12.672 10.882 -33.628 1.00 2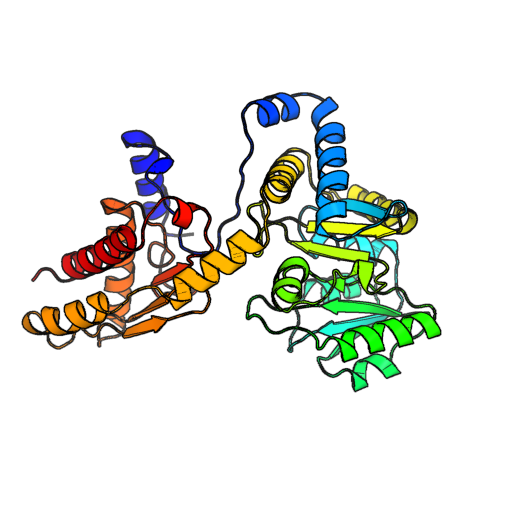7.14 197 LEU A C 1
ATOM 1495 O O . LEU A 1 197 ? 12.644 10.287 -34.710 1.00 28.06 197 LEU A O 1
ATOM 1500 N N . GLY A 1 198 ? 13.286 12.059 -33.478 1.00 27.06 198 GLY A N 1
ATOM 1501 C CA . GLY A 1 198 ? 14.044 12.679 -34.563 1.00 25.51 198 GLY A CA 1
ATOM 1502 C C . GLY A 1 198 ? 13.330 13.884 -35.173 1.00 25.78 198 GLY A C 1
ATOM 1503 O O . GLY A 1 198 ? 13.753 14.389 -36.203 1.00 27.18 198 GLY A O 1
ATOM 1504 N N . ALA A 1 199 ? 12.249 14.322 -34.549 1.00 24.40 199 ALA A N 1
ATOM 1505 C CA . ALA A 1 199 ? 11.523 15.522 -35.035 1.00 23.89 199 ALA A CA 1
ATOM 1506 C C . ALA A 1 199 ? 12.444 16.720 -34.998 1.00 24.17 199 ALA A C 1
ATOM 1507 O O . ALA A 1 199 ? 13.256 16.842 -34.071 1.00 26.94 199 ALA A O 1
ATOM 1509 N N . ASP A 1 200 ? 12.350 17.616 -35.984 1.00 25.19 200 ASP A N 1
ATOM 1510 C CA . ASP A 1 200 ? 13.170 18.846 -35.978 1.00 24.92 200 ASP A CA 1
ATOM 1511 C C . ASP A 1 200 ? 12.592 19.883 -35.020 1.00 25.11 200 ASP A C 1
ATOM 1512 O O . ASP A 1 200 ? 13.306 20.657 -34.383 1.00 25.44 200 ASP A O 1
ATOM 1517 N N . LEU A 1 201 ? 11.277 19.880 -34.922 1.00 22.56 201 LEU A N 1
ATOM 1518 C CA . LEU A 1 201 ? 10.550 20.855 -34.081 1.00 21.96 201 LEU A CA 1
ATOM 1519 C C . LEU A 1 201 ? 9.395 20.138 -33.415 1.00 21.27 201 LEU A C 1
ATOM 1520 O O . LEU A 1 201 ? 8.844 19.169 -33.956 1.00 24.72 201 LEU A O 1
ATOM 1525 N N . VAL A 1 202 ? 9.040 20.600 -32.212 1.00 23.47 202 VAL A N 1
ATOM 1526 C CA . VAL A 1 202 ? 7.839 20.126 -31.518 1.00 23.58 202 VAL A CA 1
ATOM 1527 C C . VAL A 1 202 ? 7.135 21.312 -30.871 1.00 23.78 202 VAL A C 1
ATOM 1528 O O . VAL A 1 202 ? 7.803 22.239 -30.411 1.00 24.12 202 VAL A O 1
ATOM 1532 N N . VAL A 1 203 ? 5.792 21.271 -30.856 1.00 22.97 203 VAL A N 1
ATOM 1533 C CA . VAL A 1 203 ? 5.013 22.231 -30.079 1.00 20.03 203 VAL A CA 1
ATOM 1534 C C . VAL A 1 203 ? 4.087 21.456 -29.124 1.00 25.03 203 VAL A C 1
ATOM 1535 O O . VAL A 1 203 ? 3.587 20.369 -29.454 1.00 24.39 203 VAL A O 1
ATOM 1539 N N . THR A 1 204 ? 3.869 22.004 -27.932 1.00 24.08 204 THR A N 1
ATOM 1540 C CA . THR A 1 204 ? 2.892 21.407 -27.006 1.00 21.75 204 THR A CA 1
ATOM 1541 C C . THR A 1 204 ? 2.113 22.523 -26.321 1.00 24.26 204 THR A C 1
ATOM 1542 O O . THR A 1 204 ? 2.574 23.656 -26.285 1.00 23.95 204 THR A O 1
ATOM 1546 N N . SER A 1 205 ? 0.962 22.170 -25.755 1.00 25.27 205 SER A N 1
ATOM 1547 C CA . SER A 1 205 ? 0.117 23.113 -25.047 1.00 26.31 205 SER A CA 1
ATOM 1548 C C . SER A 1 205 ? 0.377 23.012 -23.555 1.00 25.68 205 SER A C 1
ATOM 1549 O O . SER A 1 205 ? 0.521 21.921 -23.011 1.00 28.20 205 SER A O 1
ATOM 1552 N N . THR A 1 206 ? 0.378 24.161 -22.899 1.00 24.26 206 THR A N 1
ATOM 1553 C CA . THR A 1 206 ? 0.752 24.194 -21.484 1.00 24.37 206 THR A CA 1
ATOM 1554 C C . THR A 1 206 ? -0.441 23.978 -20.539 1.00 25.54 206 THR A C 1
ATOM 1555 O O . THR A 1 206 ? -0.300 24.072 -19.315 1.00 27.48 206 THR A O 1
ATOM 1559 N N . ASP A 1 207 ? -1.605 23.667 -21.098 1.00 25.57 207 ASP A N 1
ATOM 1560 C CA . ASP A 1 207 ? -2.756 23.373 -20.242 1.00 27.26 207 ASP A CA 1
ATOM 1561 C C . ASP A 1 207 ? -3.461 22.047 -20.560 1.00 29.61 207 ASP A C 1
ATOM 1562 O O . ASP A 1 207 ? -4.516 21.753 -19.976 1.00 34.45 207 ASP A O 1
ATOM 1567 N N . LYS A 1 208 ? -2.907 21.248 -21.476 1.00 31.33 208 LYS A N 1
ATOM 1568 C CA . LYS A 1 208 ? -3.490 19.944 -21.832 1.00 26.36 208 LYS A CA 1
ATOM 1569 C C . LYS A 1 208 ? -2.777 18.881 -21.014 1.00 36.16 208 LYS A C 1
ATOM 1570 O O . LYS A 1 208 ? -1.656 18.489 -21.344 1.00 34.83 208 LYS A O 1
ATOM 1576 N N . LEU A 1 209 ? -3.433 18.428 -19.946 1.00 30.42 209 LEU A N 1
ATOM 1577 C CA . LEU A 1 209 ? -2.808 17.510 -18.982 1.00 32.65 209 LEU A CA 1
ATOM 1578 C C . LEU A 1 209 ? -1.539 18.101 -18.348 1.00 32.63 209 LEU A C 1
ATOM 1579 O O . LEU A 1 209 ? -0.544 17.412 -18.107 1.00 35.35 209 LEU A O 1
ATOM 1584 N N . MET A 1 210 ? -1.599 19.398 -18.085 1.00 29.63 210 MET A N 1
ATOM 1585 C CA . MET A 1 210 ? -0.531 20.179 -17.480 1.00 34.23 210 MET A CA 1
ATOM 1586 C C . MET A 1 210 ? -1.164 21.393 -16.781 1.00 36.05 210 MET A C 1
ATOM 1587 O O . MET A 1 210 ? -2.147 21.967 -17.265 1.00 34.03 210 MET A O 1
ATOM 1592 N N . GLU A 1 211 ? -0.585 21.790 -15.649 1.00 32.36 211 GLU A N 1
ATOM 1593 C CA . GLU A 1 211 ? -1.191 22.807 -14.797 1.00 26.26 211 GLU A CA 1
ATOM 1594 C C . GLU A 1 211 ? -0.699 24.219 -15.080 1.00 34.60 211 GLU A C 1
ATOM 1595 O O . GLU A 1 211 ? -0.289 24.952 -14.166 1.00 32.99 211 GLU A O 1
ATOM 1601 N N . GLY A 1 212 ? -0.766 24.598 -16.357 1.00 28.45 212 GLY A N 1
ATOM 1602 C CA . GLY A 1 212 ? -0.312 25.901 -16.744 1.00 28.86 212 GLY A CA 1
ATOM 1603 C C . GLY A 1 212 ? -1.455 26.606 -17.442 1.00 27.63 212 GLY A C 1
ATOM 1604 O O . GLY A 1 212 ? -2.575 26.059 -17.544 1.00 27.44 212 GLY A O 1
ATOM 1605 N N . PRO A 1 213 ? -1.164 27.831 -17.879 1.00 30.24 213 PRO A N 1
ATOM 1606 C CA . PRO A 1 213 ? -2.162 28.562 -18.642 1.00 31.96 213 PRO A CA 1
ATOM 1607 C C . PRO A 1 213 ? -2.261 27.930 -20.024 1.00 30.24 213 PRO A C 1
ATOM 1608 O O . PRO A 1 213 ? -1.430 27.100 -20.371 1.00 24.88 213 PRO A O 1
ATOM 1612 N N . ARG A 1 214 ? -3.260 28.282 -20.831 1.00 31.99 214 ARG A N 1
ATOM 1613 C CA . ARG A 1 214 ? -3.145 27.891 -22.237 1.00 26.51 214 ARG A CA 1
ATOM 1614 C C . ARG A 1 214 ? -1.920 28.671 -22.740 1.00 27.04 214 ARG A C 1
ATOM 1615 O O . ARG A 1 214 ? -1.622 29.805 -22.323 1.00 33.31 214 ARG A O 1
ATOM 1623 N N . GLY A 1 215 ? -1.210 28.069 -23.666 1.00 27.15 215 GLY A N 1
ATOM 1624 C CA . GLY A 1 215 ? 0.074 28.653 -24.049 1.00 28.97 215 GLY A CA 1
ATOM 1625 C C . GLY A 1 215 ? 0.715 27.591 -24.900 1.00 26.11 215 GLY A C 1
ATOM 1626 O O . GLY A 1 215 ? 0.264 26.451 -24.938 1.00 28.42 215 GLY A O 1
ATOM 1627 N N . GLY A 1 216 ? 1.758 27.988 -25.620 1.00 27.47 216 GLY A N 1
ATOM 1628 C CA . GLY A 1 216 ? 2.464 27.081 -26.509 1.00 29.07 216 GLY A CA 1
ATOM 1629 C C . GLY A 1 216 ? 3.920 27.012 -26.085 1.00 26.12 216 GLY A C 1
ATOM 1630 O O . GLY A 1 216 ? 4.480 28.025 -25.616 1.00 28.13 216 GLY A O 1
ATOM 1631 N N . LEU A 1 217 ? 4.537 25.830 -26.224 1.00 21.61 217 LEU A N 1
ATOM 1632 C CA . LEU A 1 217 ? 5.971 25.702 -26.074 1.00 23.47 217 LEU A CA 1
ATOM 1633 C C . LEU A 1 217 ? 6.448 25.231 -27.430 1.00 28.65 217 LEU A C 1
ATOM 1634 O O . LEU A 1 217 ? 5.863 24.318 -27.977 1.00 30.82 217 LEU A O 1
ATOM 1639 N N . LEU A 1 218 ? 7.510 25.838 -27.940 1.00 23.34 218 LEU A N 1
ATOM 1640 C CA . LEU A 1 218 ? 8.106 25.372 -29.194 1.00 22.01 218 LEU A CA 1
ATOM 1641 C C . LEU A 1 218 ? 9.549 24.979 -28.900 1.00 23.64 218 LEU A C 1
ATOM 1642 O O . LEU A 1 218 ? 10.294 25.790 -28.356 1.00 24.07 218 LEU A O 1
ATOM 1647 N N . ALA A 1 219 ? 9.918 23.745 -29.225 1.00 21.25 219 ALA A N 1
ATOM 1648 C CA . ALA A 1 219 ? 11.305 23.292 -28.939 1.00 23.02 219 ALA A CA 1
ATOM 1649 C C . ALA A 1 219 ? 11.903 22.590 -30.136 1.00 27.00 219 ALA A C 1
ATOM 1650 O O . ALA A 1 219 ? 11.160 22.094 -30.990 1.00 23.94 219 ALA A O 1
ATOM 1652 N N . GLY A 1 220 ? 13.235 22.534 -30.180 1.00 23.49 220 GLY A N 1
ATOM 1653 C CA . GLY A 1 220 ? 13.916 21.931 -31.327 1.00 23.85 220 GLY A CA 1
ATOM 1654 C C . GLY A 1 220 ? 15.252 22.577 -31.590 1.00 23.44 220 GLY A C 1
ATOM 1655 O O . GLY A 1 220 ? 15.793 23.333 -30.755 1.00 21.47 220 GLY A O 1
ATOM 1656 N N . LYS A 1 221 ? 15.781 22.283 -32.775 1.00 26.70 221 LYS A N 1
ATOM 1657 C CA . LYS A 1 221 ? 17.101 22.758 -33.147 1.00 28.68 221 LYS A CA 1
ATOM 1658 C C . LYS A 1 221 ? 17.196 24.272 -32.910 1.00 26.88 221 LYS A C 1
ATOM 1659 O O . LYS A 1 221 ? 16.327 25.011 -33.409 1.00 25.72 221 LYS A O 1
ATOM 1665 N N . LYS A 1 222 ? 18.204 24.687 -32.145 1.00 27.14 222 LYS A N 1
ATOM 1666 C CA . LYS A 1 222 ? 18.437 26.071 -31.764 1.00 27.67 222 LYS A CA 1
ATOM 1667 C C . LYS A 1 222 ? 18.213 27.051 -32.921 1.00 26.46 222 LYS A C 1
ATOM 1668 O O . LYS A 1 222 ? 17.444 28.009 -32.808 1.00 26.61 222 LYS A O 1
ATOM 1674 N N . GLU A 1 223 ? 18.891 26.796 -34.035 1.00 26.45 223 GLU A N 1
ATOM 1675 C CA . GLU A 1 223 ? 18.824 27.633 -35.237 1.00 28.04 223 GLU A CA 1
ATOM 1676 C C . GLU A 1 223 ? 17.399 27.858 -35.736 1.00 25.23 223 GLU A C 1
ATOM 1677 O O . GLU A 1 223 ? 17.009 28.998 -36.091 1.00 26.50 223 GLU A O 1
ATOM 1683 N N . LEU A 1 224 ? 16.619 26.776 -35.794 1.00 25.32 224 LEU A N 1
ATOM 1684 C CA . LEU A 1 224 ? 15.222 26.830 -36.247 1.00 23.31 224 LEU A CA 1
ATOM 1685 C C . LEU A 1 224 ? 14.345 27.575 -35.263 1.00 25.58 224 LEU A C 1
ATOM 1686 O O . LEU A 1 224 ? 13.593 28.490 -35.646 1.00 23.86 224 LEU A O 1
ATOM 1691 N N . VAL A 1 225 ? 14.467 27.175 -33.994 1.00 26.55 225 VAL A N 1
ATOM 1692 C CA . VAL A 1 225 ? 13.679 27.822 -32.935 1.00 23.38 225 VAL A CA 1
ATOM 1693 C C . VAL A 1 225 ? 13.978 29.312 -32.899 1.00 22.32 225 VAL A C 1
ATOM 1694 O O . VAL A 1 225 ? 13.031 30.126 -32.779 1.00 22.49 225 VAL A O 1
ATOM 1698 N N . ASP A 1 226 ? 15.245 29.709 -33.054 1.00 21.61 226 ASP A N 1
ATOM 1699 C CA . ASP A 1 226 ? 15.620 31.138 -33.062 1.00 22.77 226 ASP A CA 1
ATOM 1700 C C . ASP A 1 226 ? 14.940 31.925 -34.172 1.00 23.94 226 ASP A C 1
ATOM 1701 O O . ASP A 1 226 ? 14.387 33.007 -33.908 1.00 24.81 226 ASP A O 1
ATOM 1706 N N . LYS A 1 227 ? 14.996 31.375 -35.388 1.00 22.62 227 LYS A N 1
ATOM 1707 C CA . LYS A 1 227 ? 14.403 31.984 -36.586 1.00 23.89 227 LYS A CA 1
ATOM 1708 C C . LYS A 1 227 ? 12.913 32.187 -36.347 1.00 24.53 227 LYS A C 1
ATOM 1709 O O . LYS A 1 227 ? 12.371 33.289 -36.558 1.00 25.90 227 LYS A O 1
ATOM 1715 N N . ILE A 1 228 ? 12.267 31.146 -35.847 1.00 23.08 228 ILE A N 1
ATOM 1716 C CA . ILE A 1 228 ? 10.812 31.163 -35.649 1.00 22.00 228 ILE A CA 1
ATOM 1717 C C . ILE A 1 228 ? 10.405 32.155 -34.555 1.00 23.38 228 ILE A C 1
ATOM 1718 O O . ILE A 1 228 ? 9.417 32.898 -34.716 1.00 22.86 228 ILE A O 1
ATOM 1723 N N . TYR A 1 229 ? 11.148 32.169 -33.444 1.00 22.49 229 TYR A N 1
ATOM 1724 C CA . TYR A 1 229 ? 10.893 33.100 -32.353 1.00 22.25 229 TYR A CA 1
ATOM 1725 C C . TYR A 1 229 ? 11.052 34.547 -32.813 1.00 22.18 229 TYR A C 1
ATOM 1726 O O . TYR A 1 229 ? 10.198 35.390 -32.512 1.00 22.97 229 TYR A O 1
ATOM 1735 N N . ILE A 1 230 ? 12.123 34.848 -33.550 1.00 22.32 230 ILE A N 1
ATOM 1736 C CA . ILE A 1 230 ? 12.295 36.219 -34.090 1.00 22.69 230 ILE A CA 1
ATOM 1737 C C . ILE A 1 230 ? 11.099 36.607 -34.966 1.00 26.02 230 ILE A C 1
ATOM 1738 O O . ILE A 1 230 ? 10.589 37.719 -34.817 1.00 24.74 230 ILE A O 1
ATOM 1743 N N . GLU A 1 231 ? 10.667 35.701 -35.837 1.00 23.78 231 GLU A N 1
ATOM 1744 C CA . GLU A 1 231 ? 9.522 35.961 -36.720 1.00 23.26 231 GLU A CA 1
ATOM 1745 C C . GLU A 1 231 ? 8.280 36.234 -35.863 1.00 22.81 231 GLU A C 1
ATOM 1746 O O . GLU A 1 231 ? 7.533 37.191 -36.108 1.00 22.41 231 GLU A O 1
ATOM 1752 N N . GLY A 1 232 ? 8.081 35.403 -34.847 1.00 24.72 232 GLY A N 1
ATOM 1753 C CA . GLY A 1 232 ? 6.907 35.530 -33.952 1.00 21.76 232 GLY A CA 1
ATOM 1754 C C . GLY A 1 232 ? 6.912 36.855 -33.226 1.00 23.26 232 GLY A C 1
ATOM 1755 O O . GLY A 1 232 ? 5.865 37.480 -33.048 1.00 22.89 232 GLY A O 1
ATOM 1756 N N . THR A 1 233 ? 8.095 37.317 -32.805 1.00 21.45 233 THR A N 1
ATOM 1757 C CA . THR A 1 233 ? 8.160 38.561 -32.037 1.00 22.38 233 THR A CA 1
ATOM 1758 C C . THR A 1 233 ? 7.764 39.779 -32.871 1.00 23.36 233 THR A C 1
ATOM 1759 O O . THR A 1 233 ? 7.417 40.819 -32.308 1.00 23.62 233 THR A O 1
ATOM 1763 N N . LYS A 1 234 ? 7.827 39.656 -34.202 1.00 22.26 234 LYS A N 1
ATOM 1764 C CA . LYS A 1 234 ? 7.423 40.791 -35.053 1.00 21.80 234 LYS A CA 1
ATOM 1765 C C . LYS A 1 234 ? 5.954 41.145 -34.771 1.00 21.75 234 LYS A C 1
ATOM 1766 O O . LYS A 1 234 ? 5.548 42.295 -34.981 1.00 22.33 234 LYS A O 1
ATOM 1772 N N . PHE A 1 235 ? 5.178 40.144 -34.344 1.00 21.08 235 PHE A N 1
ATOM 1773 C CA . PHE A 1 235 ? 3.725 40.388 -34.226 1.00 19.86 235 PHE A CA 1
ATOM 1774 C C . PHE A 1 235 ? 3.130 40.054 -32.858 1.00 22.89 235 PHE A C 1
ATOM 1775 O O . PHE A 1 235 ? 1.914 39.844 -32.727 1.00 23.42 235 PHE A O 1
ATOM 1783 N N . GLY A 1 236 ? 4.001 39.947 -31.862 1.00 19.94 236 GLY A N 1
ATOM 1784 C CA . GLY A 1 236 ? 3.618 39.664 -30.478 1.00 21.80 236 GLY A CA 1
ATOM 1785 C C . GLY A 1 236 ? 3.035 38.287 -30.313 1.00 22.68 236 GLY A C 1
ATOM 1786 O O . GLY A 1 236 ? 2.184 38.089 -29.448 1.00 22.42 236 GLY A O 1
ATOM 1787 N N . LEU A 1 237 ? 3.487 37.333 -31.128 1.00 22.32 237 LEU A N 1
ATOM 1788 C CA . LEU A 1 237 ? 3.024 35.956 -30.982 1.00 22.71 237 LEU A CA 1
ATOM 1789 C C . LEU A 1 237 ? 3.681 35.210 -29.804 1.00 22.35 237 LEU A C 1
ATOM 1790 O O . LEU A 1 237 ? 3.205 34.162 -29.343 1.00 23.73 237 LEU A O 1
ATOM 1795 N N . GLU A 1 238 ? 4.816 35.736 -29.353 1.00 21.04 238 GLU A N 1
ATOM 1796 C CA . GLU A 1 238 ? 5.568 35.062 -28.291 1.00 21.66 238 GLU A CA 1
ATOM 1797 C C . GLU A 1 238 ? 4.881 35.267 -26.932 1.00 20.22 238 GLU A C 1
ATOM 1798 O O . GLU A 1 238 ? 4.112 36.216 -26.745 1.00 23.71 238 GLU A O 1
ATOM 1804 N N . ALA A 1 239 ? 5.137 34.366 -25.989 1.00 19.93 239 ALA A N 1
ATOM 1805 C CA . ALA A 1 239 ? 4.572 34.478 -24.624 1.00 21.25 239 ALA A CA 1
ATOM 1806 C C . ALA A 1 239 ? 5.252 35.651 -23.898 1.00 23.68 239 ALA A C 1
ATOM 1807 O O . ALA A 1 239 ? 6.492 35.744 -23.862 1.00 23.24 239 ALA A O 1
ATOM 1809 N N . GLN A 1 240 ? 4.441 36.510 -23.302 1.00 24.90 240 GLN A N 1
ATOM 1810 C CA . GLN A 1 240 ? 4.942 37.575 -22.435 1.00 23.77 240 GLN A CA 1
ATOM 1811 C C . GLN A 1 240 ? 5.425 37.035 -21.077 1.00 25.88 240 GLN A C 1
ATOM 1812 O O . GLN A 1 240 ? 5.080 35.896 -20.714 1.00 23.15 240 GLN A O 1
ATOM 1818 N N . PRO A 1 241 ? 6.264 37.797 -20.332 1.00 24.67 241 PRO A N 1
ATOM 1819 C CA . PRO A 1 241 ? 6.726 37.198 -19.068 1.00 24.02 241 PRO A CA 1
ATOM 1820 C C . PRO A 1 241 ? 5.674 36.648 -18.059 1.00 20.14 241 PRO A C 1
ATOM 1821 O O . PRO A 1 241 ? 5.950 35.597 -17.451 1.00 25.07 241 PRO A O 1
ATOM 1825 N N . PRO A 1 242 ? 4.524 37.313 -17.847 1.00 26.55 242 PRO A N 1
ATOM 1826 C CA . PRO A 1 242 ? 3.555 36.706 -16.912 1.00 26.06 242 PRO A CA 1
ATOM 1827 C C . PRO A 1 242 ? 3.102 35.312 -17.354 1.00 27.29 242 PRO A C 1
ATOM 1828 O O . PRO A 1 242 ? 2.993 34.411 -16.511 1.00 24.71 242 PRO A O 1
ATOM 1832 N N . LEU A 1 243 ? 2.881 35.129 -18.658 1.00 24.58 243 LEU A N 1
ATOM 1833 C CA . LEU A 1 243 ? 2.585 33.803 -19.175 1.00 24.80 243 LEU A CA 1
ATOM 1834 C C . LEU A 1 243 ? 3.766 32.851 -18.997 1.00 22.50 243 LEU A C 1
ATOM 1835 O O . LEU A 1 243 ? 3.590 31.691 -18.576 1.00 21.82 243 LEU A O 1
ATOM 1840 N N . LEU A 1 244 ? 4.975 33.285 -19.331 1.00 21.52 244 LEU A N 1
ATOM 1841 C CA . LEU A 1 244 ? 6.131 32.419 -19.102 1.00 27.23 244 LEU A CA 1
ATOM 1842 C C . LEU A 1 244 ? 6.261 31.940 -17.632 1.00 23.11 244 LEU A C 1
ATOM 1843 O O . LEU A 1 244 ? 6.681 30.806 -17.397 1.00 21.83 244 LEU A O 1
ATOM 1848 N N . ALA A 1 245 ? 5.893 32.794 -16.678 1.00 23.39 245 ALA A N 1
ATOM 1849 C CA . ALA A 1 245 ? 5.962 32.447 -15.242 1.00 23.21 245 ALA A CA 1
ATOM 1850 C C . ALA A 1 245 ? 4.963 31.326 -14.926 1.00 27.14 245 ALA A C 1
ATOM 1851 O O . ALA A 1 245 ? 5.282 30.397 -14.186 1.00 28.42 245 ALA A O 1
ATOM 1853 N N . GLY A 1 246 ? 3.758 31.425 -15.491 1.00 27.81 246 GLY A N 1
ATOM 1854 C CA . GLY A 1 246 ? 2.722 30.397 -15.321 1.00 28.37 246 GLY A CA 1
ATOM 1855 C C . GLY A 1 246 ? 3.161 29.084 -15.932 1.00 24.01 246 GLY A C 1
ATOM 1856 O O . GLY A 1 246 ? 3.009 28.013 -15.341 1.00 23.81 246 GLY A O 1
ATOM 1857 N N . ILE A 1 247 ? 3.724 29.174 -17.136 1.00 25.70 247 ILE A N 1
ATOM 1858 C CA . ILE A 1 247 ? 4.285 27.988 -17.810 1.00 23.96 247 ILE A CA 1
ATOM 1859 C C . ILE A 1 247 ? 5.425 27.319 -17.037 1.00 23.90 247 ILE A C 1
ATOM 1860 O O . ILE A 1 247 ? 5.456 26.087 -16.881 1.00 21.25 247 ILE A O 1
ATOM 1865 N N . TYR A 1 248 ? 6.357 28.126 -16.539 1.00 21.94 248 TYR A N 1
ATOM 1866 C CA . TYR A 1 248 ? 7.454 27.632 -15.719 1.00 25.01 248 TYR A CA 1
ATOM 1867 C C . TYR A 1 248 ? 6.923 26.822 -14.534 1.00 22.55 248 TYR A C 1
ATOM 1868 O O . TYR A 1 248 ? 7.349 25.678 -14.317 1.00 25.31 248 TYR A O 1
ATOM 1877 N N . ARG A 1 249 ? 5.967 27.386 -13.804 1.00 23.15 249 ARG A N 1
ATOM 1878 C CA . ARG A 1 249 ? 5.427 26.729 -12.622 1.00 26.61 249 ARG A CA 1
ATOM 1879 C C . ARG A 1 249 ? 4.715 25.429 -12.986 1.00 28.52 249 ARG A C 1
ATOM 1880 O O . ARG A 1 249 ? 4.856 24.447 -12.269 1.00 25.82 249 ARG A O 1
ATOM 1888 N N . ALA A 1 250 ? 3.999 25.412 -14.110 1.00 25.46 250 ALA A N 1
ATOM 1889 C CA . ALA A 1 250 ? 3.346 24.203 -14.624 1.00 25.77 250 ALA A CA 1
ATOM 1890 C C . ALA A 1 250 ? 4.382 23.119 -14.901 1.00 26.42 250 ALA A C 1
ATOM 1891 O O . ALA A 1 250 ? 4.208 21.952 -14.559 1.00 28.66 250 ALA A O 1
ATOM 1893 N N . LEU A 1 251 ? 5.480 23.519 -15.534 1.00 24.71 251 LEU A N 1
ATOM 1894 C CA . LEU A 1 251 ? 6.523 22.571 -15.917 1.00 27.50 251 LEU A CA 1
ATOM 1895 C C . LEU A 1 251 ? 7.293 22.056 -14.709 1.00 26.83 251 LEU A C 1
ATOM 1896 O O . LEU A 1 251 ? 7.587 20.866 -14.623 1.00 30.69 251 LEU A O 1
ATOM 1901 N N . LYS A 1 252 ? 7.621 22.964 -13.796 1.00 28.47 252 LYS A N 1
ATOM 1902 C CA . LYS A 1 252 ? 8.354 22.607 -12.583 1.00 28.03 252 LYS A CA 1
ATOM 1903 C C . LYS A 1 252 ? 7.554 21.565 -11.814 1.00 28.28 252 LYS A C 1
ATOM 1904 O O . LYS A 1 252 ? 8.116 20.586 -11.344 1.00 33.38 252 LYS A O 1
ATOM 1910 N N . ASN A 1 253 ? 6.244 21.769 -11.721 1.00 34.59 253 ASN A N 1
ATOM 1911 C CA . ASN A 1 253 ? 5.361 20.895 -10.958 1.00 32.91 253 ASN A CA 1
ATOM 1912 C C . ASN A 1 253 ? 4.942 19.600 -11.648 1.00 33.78 253 ASN A C 1
ATOM 1913 O O . ASN A 1 253 ? 4.504 18.648 -10.983 1.00 28.64 253 ASN A O 1
ATOM 1918 N N . PHE A 1 254 ? 5.132 19.555 -12.965 1.00 31.62 254 PHE A N 1
ATOM 1919 C CA . PHE A 1 254 ? 4.720 18.413 -13.771 1.00 32.04 254 PHE A CA 1
ATOM 1920 C C . PHE A 1 254 ? 5.370 17.070 -13.404 1.00 32.17 254 PHE A C 1
ATOM 1921 O O . PHE A 1 254 ? 6.581 16.939 -13.238 1.00 31.86 254 PHE A O 1
ATOM 1929 N N . ASN A 1 255 ? 4.524 16.056 -13.306 1.00 38.08 255 ASN A N 1
ATOM 1930 C CA . ASN A 1 255 ? 4.998 14.684 -13.141 1.00 41.83 255 ASN A CA 1
ATOM 1931 C C . ASN A 1 255 ? 3.982 13.789 -13.851 1.00 37.95 255 ASN A C 1
ATOM 1932 O O . ASN A 1 255 ? 2.776 13.955 -13.657 1.00 36.49 255 ASN A O 1
ATOM 1937 N N . LEU A 1 256 ? 4.456 12.851 -14.675 1.00 38.93 256 LEU A N 1
ATOM 1938 C CA . LEU A 1 256 ? 3.533 11.997 -15.443 1.00 39.18 256 LEU A CA 1
ATOM 1939 C C . LEU A 1 256 ? 2.683 11.113 -14.525 1.00 40.58 256 LEU A C 1
ATOM 1940 O O . LEU A 1 256 ? 1.503 10.859 -14.804 1.00 39.17 256 LEU A O 1
ATOM 1945 N N . GLU A 1 257 ? 3.295 10.664 -13.432 1.00 35.59 257 GLU A N 1
ATOM 1946 C CA . GLU A 1 257 ? 2.624 9.765 -12.489 1.00 38.59 257 GLU A CA 1
ATOM 1947 C C . GLU A 1 257 ? 1.341 10.377 -11.920 1.00 39.83 257 GLU A C 1
ATOM 1948 O O . GLU A 1 257 ? 0.352 9.666 -11.744 1.00 37.69 257 GLU A O 1
ATOM 1954 N N . ARG A 1 258 ? 1.357 11.685 -11.665 1.00 37.05 258 ARG A N 1
ATOM 1955 C CA . ARG A 1 258 ? 0.175 12.416 -11.186 1.00 39.18 258 ARG A CA 1
ATOM 1956 C C . ARG A 1 258 ? -1.016 12.228 -12.135 1.00 39.39 258 ARG A C 1
ATOM 1957 O O . ARG A 1 258 ? -2.176 12.039 -11.727 1.00 38.59 258 ARG A O 1
ATOM 1965 N N . ILE A 1 259 ? -0.718 12.304 -13.427 1.00 37.49 259 ILE A N 1
ATOM 1966 C CA . ILE A 1 259 ? -1.736 12.095 -14.447 1.00 34.20 259 ILE A CA 1
ATOM 1967 C C . ILE A 1 259 ? -2.231 10.645 -14.432 1.00 38.93 259 ILE A C 1
ATOM 1968 O O . ILE A 1 259 ? -3.442 10.398 -14.423 1.00 38.42 259 ILE A O 1
ATOM 1973 N N . ARG A 1 260 ? -1.302 9.691 -14.396 1.00 34.30 260 ARG A N 1
ATOM 1974 C CA . ARG A 1 260 ? -1.663 8.275 -14.310 1.00 34.46 260 ARG A CA 1
ATOM 1975 C C . ARG A 1 260 ? -2.562 7.990 -13.102 1.00 40.44 260 ARG A C 1
ATOM 1976 O O . ARG A 1 260 ? -3.541 7.257 -13.232 1.00 41.93 260 ARG A O 1
ATOM 1984 N N . LYS A 1 261 ? -2.239 8.564 -11.943 1.00 37.40 261 LYS A N 1
ATOM 1985 C CA . LYS A 1 261 ? -3.029 8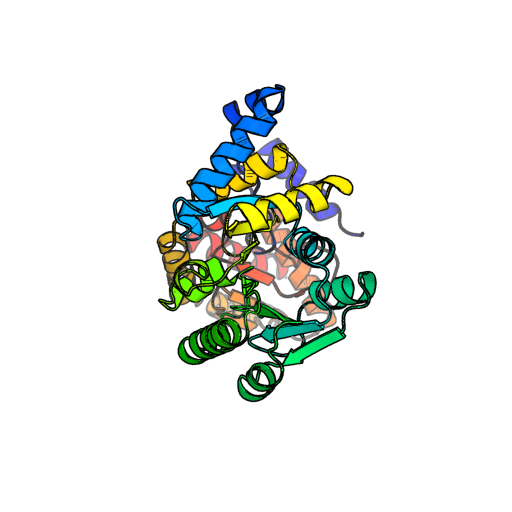.393 -10.718 1.00 38.17 261 LYS A CA 1
ATOM 1986 C C . LYS A 1 261 ? -4.452 8.957 -10.837 1.00 37.36 261 LYS A C 1
ATOM 1987 O O . LYS A 1 261 ? -5.416 8.357 -10.360 1.00 38.16 261 LYS A O 1
ATOM 1993 N N . ALA A 1 262 ? -4.585 10.105 -11.495 1.00 36.54 262 ALA A N 1
ATOM 1994 C CA . ALA A 1 262 ? -5.892 10.725 -11.693 1.00 35.88 262 ALA A CA 1
ATOM 1995 C C . ALA A 1 262 ? -6.773 9.865 -12.600 1.00 37.69 262 ALA A C 1
ATOM 1996 O O . ALA A 1 262 ? -7.963 9.697 -12.331 1.00 40.59 262 ALA A O 1
ATOM 1998 N N . PHE A 1 263 ? -6.198 9.325 -13.671 1.00 37.55 263 PHE A N 1
ATOM 1999 C CA . PHE A 1 263 ? -6.891 8.339 -14.507 1.00 40.98 263 PHE A CA 1
ATOM 2000 C C . PHE A 1 263 ? -7.304 7.097 -13.701 1.00 39.35 263 PHE A C 1
ATOM 2001 O O . PHE A 1 263 ? -8.416 6.582 -13.878 1.00 36.06 263 PHE A O 1
ATOM 2009 N N . GLU A 1 264 ? -6.434 6.618 -12.807 1.00 37.18 264 GLU A N 1
ATOM 2010 C CA . GLU A 1 264 ? -6.783 5.508 -11.920 1.00 39.82 264 GLU A CA 1
ATOM 2011 C C . GLU A 1 264 ? -7.946 5.830 -10.986 1.00 38.34 264 GLU A C 1
ATOM 2012 O O . GLU A 1 264 ? -8.878 5.037 -10.875 1.00 36.54 264 GLU A O 1
ATOM 2018 N N . ARG A 1 265 ? -7.892 7.003 -10.357 1.00 40.55 265 ARG A N 1
ATOM 2019 C CA . ARG A 1 265 ? -8.979 7.502 -9.510 1.00 38.53 265 ARG A CA 1
ATOM 2020 C C . ARG A 1 265 ? -10.336 7.546 -10.211 1.00 40.28 265 ARG A C 1
ATOM 2021 O O . ARG A 1 265 ? -11.358 7.192 -9.609 1.00 38.94 265 ARG A O 1
ATOM 2029 N N . ALA A 1 266 ? -10.345 7.971 -11.474 1.00 38.45 266 ALA A N 1
ATOM 2030 C CA . ALA A 1 266 ? -11.577 8.012 -12.250 1.00 35.84 266 ALA A CA 1
ATOM 2031 C C . ALA A 1 266 ? -12.065 6.573 -12.500 1.00 37.26 266 ALA A C 1
ATOM 2032 O O . ALA A 1 266 ? -13.260 6.283 -12.347 1.00 39.80 266 ALA A O 1
ATOM 2034 N N . LYS A 1 267 ? -11.131 5.688 -12.850 1.00 37.55 267 LYS A N 1
ATOM 2035 C CA . LYS A 1 267 ? -11.417 4.274 -13.091 1.00 36.72 267 LYS A CA 1
ATOM 2036 C C . LYS A 1 267 ? -12.032 3.618 -11.847 1.00 37.58 267 LYS A C 1
ATOM 2037 O O . LYS A 1 267 ? -12.950 2.811 -11.954 1.00 37.69 267 LYS A O 1
ATOM 2043 N N . ASN A 1 268 ? -11.524 3.991 -10.675 1.00 39.66 268 ASN A N 1
ATOM 2044 C CA . ASN A 1 268 ? -11.949 3.402 -9.406 1.00 38.58 268 ASN A CA 1
ATOM 2045 C C . ASN A 1 268 ? -13.079 4.096 -8.647 1.00 36.32 268 ASN A C 1
ATOM 2046 O O . ASN A 1 268 ? -13.586 3.516 -7.687 1.00 39.87 268 ASN A O 1
ATOM 2051 N N . PHE A 1 269 ? -13.458 5.305 -9.061 1.00 38.58 269 PHE A N 1
ATOM 2052 C CA . PHE A 1 269 ? -14.457 6.127 -8.367 1.00 37.09 269 PHE A CA 1
ATOM 2053 C C . PHE A 1 269 ? -15.746 5.336 -8.151 1.00 36.76 269 PHE A C 1
ATOM 2054 O O . PHE A 1 269 ? -16.302 4.772 -9.092 1.00 39.56 269 PHE A O 1
ATOM 2062 N N . ASP A 1 270 ? -16.201 5.295 -6.904 1.00 37.82 270 ASP A N 1
ATOM 2063 C CA . ASP A 1 270 ? -17.464 4.645 -6.568 1.00 34.27 270 ASP A CA 1
ATOM 2064 C C . ASP A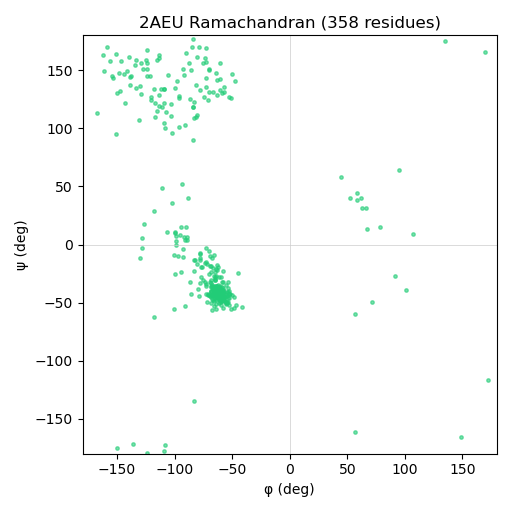 1 270 ? -18.633 5.569 -6.888 1.00 32.73 270 ASP A C 1
ATOM 2065 O O . ASP A 1 270 ? -18.837 6.595 -6.225 1.00 31.42 270 ASP A O 1
ATOM 2070 N N . LEU A 1 271 ? -19.403 5.189 -7.900 1.00 36.22 271 LEU A N 1
ATOM 2071 C CA . LEU A 1 271 ? -20.570 5.969 -8.329 1.00 36.46 271 LEU A CA 1
ATOM 2072 C C . LEU A 1 271 ? -21.907 5.335 -7.944 1.00 37.07 271 LEU A C 1
ATOM 2073 O O . LEU A 1 271 ? -22.967 5.771 -8.404 1.00 38.17 271 LEU A O 1
ATOM 2078 N N . SER A 1 272 ? -21.860 4.315 -7.096 1.00 34.39 272 SER A N 1
ATOM 2079 C CA . SER A 1 272 ? -23.075 3.585 -6.729 1.00 36.30 272 SER A CA 1
ATOM 2080 C C . SER A 1 272 ? -24.090 4.428 -5.948 1.00 40.29 272 SER A C 1
ATOM 2081 O O . SER A 1 272 ? -25.282 4.142 -6.040 1.00 36.76 272 SER A O 1
ATOM 2084 N N . LYS A 1 273 ? -23.648 5.444 -5.199 1.00 37.40 273 LYS A N 1
ATOM 2085 C CA . LYS A 1 273 ? -24.598 6.303 -4.466 1.00 38.12 273 LYS A CA 1
ATOM 2086 C C . LYS A 1 273 ? -25.517 7.105 -5.396 1.00 37.67 273 LYS A C 1
ATOM 2087 O O . LYS A 1 273 ? -26.618 7.509 -4.990 1.00 39.07 273 LYS A O 1
ATOM 2093 N N . ILE A 1 274 ? -25.086 7.326 -6.636 1.00 35.06 274 ILE A N 1
ATOM 2094 C CA . ILE A 1 274 ? -25.928 7.991 -7.631 1.00 39.81 274 ILE A CA 1
ATOM 2095 C C . ILE A 1 274 ? -27.145 7.120 -7.978 1.00 41.93 274 ILE A C 1
ATOM 2096 O O . ILE A 1 274 ? -28.283 7.596 -7.972 1.00 37.98 274 ILE A O 1
ATOM 2101 N N . GLU A 1 275 ? -26.898 5.846 -8.267 1.00 40.91 275 GLU A N 1
ATOM 2102 C CA . GLU A 1 275 ? -27.939 4.863 -8.538 1.00 44.01 275 GLU A CA 1
ATOM 2103 C C . GLU A 1 275 ? -28.885 4.693 -7.344 1.00 40.33 275 GLU A C 1
ATOM 2104 O O . GLU A 1 275 ? -30.100 4.622 -7.527 1.00 38.74 275 GLU A O 1
ATOM 2110 N N . LYS A 1 276 ? -28.333 4.622 -6.134 1.00 38.81 276 LYS A N 1
ATOM 2111 C CA . LYS A 1 276 ? -29.113 4.548 -4.889 1.00 38.71 276 LYS A CA 1
ATOM 2112 C C . LYS A 1 276 ? -30.052 5.746 -4.751 1.00 41.48 276 LYS A C 1
ATOM 2113 O O . LYS A 1 276 ? -31.235 5.581 -4.438 1.00 38.78 276 LYS A O 1
ATOM 2119 N N . LEU A 1 277 ? -29.514 6.946 -4.987 1.00 39.52 277 LEU A N 1
ATOM 2120 C CA . LEU A 1 277 ? -30.310 8.174 -4.964 1.00 40.09 277 LEU A CA 1
ATOM 2121 C C . LEU A 1 277 ? -31.424 8.144 -6.002 1.00 38.86 277 LEU A C 1
ATOM 2122 O O . LEU A 1 277 ? -32.570 8.477 -5.682 1.00 36.42 277 LEU A O 1
ATOM 2127 N N . ASN A 1 278 ? -31.083 7.740 -7.225 1.00 38.66 278 ASN A N 1
ATOM 2128 C CA . ASN A 1 278 ? -32.062 7.575 -8.298 1.00 38.20 278 ASN A CA 1
ATOM 2129 C C . ASN A 1 278 ? -33.292 6.775 -7.838 1.00 43.01 278 ASN A C 1
ATOM 2130 O O . ASN A 1 278 ? -34.427 7.243 -7.948 1.00 41.10 278 ASN A O 1
ATOM 2135 N N . LYS A 1 279 ? -33.059 5.585 -7.294 1.00 40.88 279 LYS A N 1
ATOM 2136 C CA . LYS A 1 279 ? -34.138 4.726 -6.808 1.00 41.98 279 LYS A CA 1
ATOM 2137 C C . LYS A 1 279 ? -34.917 5.378 -5.668 1.00 39.54 279 LYS A C 1
ATOM 2138 O O . LYS A 1 279 ? -36.143 5.336 -5.632 1.00 39.76 279 LYS A O 1
ATOM 2144 N N . GLU A 1 280 ? -34.184 5.992 -4.748 1.00 36.23 280 GLU A N 1
ATOM 2145 C CA . GLU A 1 280 ? -34.750 6.670 -3.586 1.00 40.41 280 GLU A CA 1
ATOM 2146 C C . GLU A 1 280 ? -35.712 7.810 -3.946 1.00 38.66 280 GLU A C 1
ATOM 2147 O O . GLU A 1 280 ? -36.774 7.944 -3.325 1.00 37.12 280 GLU A O 1
ATOM 2153 N N . LEU A 1 281 ? -35.323 8.622 -4.929 1.00 37.17 281 LEU A N 1
ATOM 2154 C CA . LEU A 1 281 ? -36.091 9.807 -5.335 1.00 37.13 281 LEU A CA 1
ATOM 2155 C C . LEU A 1 281 ? -37.341 9.516 -6.162 1.00 37.12 281 LEU A C 1
ATOM 2156 O O . LEU A 1 281 ? -38.235 10.369 -6.234 1.00 31.72 281 LEU A O 1
ATOM 2161 N N . LYS A 1 282 ? -37.430 8.339 -6.778 1.00 38.99 282 LYS A N 1
ATOM 2162 C CA . LYS A 1 282 ? -38.685 7.947 -7.448 1.00 41.13 282 LYS A CA 1
ATOM 2163 C C . LYS A 1 282 ? -39.881 7.835 -6.493 1.00 42.21 282 LYS A C 1
ATOM 2164 O O . LYS A 1 282 ? -41.027 7.870 -6.935 1.00 38.25 282 LYS A O 1
ATOM 2170 N N . ALA A 1 283 ? -39.612 7.707 -5.191 1.00 43.11 283 ALA A N 1
ATOM 2171 C CA . ALA A 1 283 ? -40.651 7.789 -4.159 1.00 37.86 283 ALA A CA 1
ATOM 2172 C C . ALA A 1 283 ? -41.378 9.134 -4.254 1.00 38.32 283 ALA A C 1
ATOM 2173 O O . ALA A 1 283 ? -42.598 9.201 -4.121 1.00 38.76 283 ALA A O 1
ATOM 2175 N N . ILE A 1 284 ? -40.591 10.183 -4.486 1.00 40.31 284 ILE A N 1
ATOM 2176 C CA . ILE A 1 284 ? -41.011 11.578 -4.637 1.00 44.12 284 ILE A CA 1
ATOM 2177 C C . ILE A 1 284 ? -41.734 11.871 -5.955 1.00 41.66 284 ILE A C 1
ATOM 2178 O O . ILE A 1 284 ? -42.745 12.579 -5.963 1.00 44.44 284 ILE A O 1
ATOM 2183 N N . ASP A 1 285 ? -41.204 11.321 -7.048 1.00 40.52 285 ASP A N 1
ATOM 2184 C CA . ASP A 1 285 ? -41.582 11.643 -8.428 1.00 38.82 285 ASP A CA 1
ATOM 2185 C C . ASP A 1 285 ? -40.998 10.598 -9.378 1.00 37.28 285 ASP A C 1
ATOM 2186 O O . ASP A 1 285 ? -39.775 10.507 -9.561 1.00 41.66 285 ASP A O 1
ATOM 2191 N N . ASP A 1 286 ? -41.882 9.817 -9.992 1.00 42.00 286 ASP A N 1
ATOM 2192 C CA . ASP A 1 286 ? -41.489 8.736 -10.906 1.00 42.32 286 ASP A CA 1
ATOM 2193 C C . ASP A 1 286 ? -40.887 9.219 -12.228 1.00 39.67 286 ASP A C 1
ATOM 2194 O O . ASP A 1 286 ? -40.356 8.410 -12.993 1.00 45.80 286 ASP A O 1
ATOM 2199 N N . ASN A 1 287 ? -40.965 10.523 -12.490 1.00 42.45 287 ASN A N 1
ATOM 2200 C CA . ASN A 1 287 ? -40.295 11.154 -13.635 1.00 40.28 287 ASN A CA 1
ATOM 2201 C C . ASN A 1 287 ? -38.814 11.489 -13.394 1.00 40.42 287 ASN A C 1
ATOM 2202 O O . ASN A 1 287 ? -38.108 11.802 -14.360 1.00 38.26 287 ASN A O 1
ATOM 2207 N N . ILE A 1 288 ? -38.343 11.443 -12.141 1.00 39.19 288 ILE A N 1
ATOM 2208 C CA . ILE A 1 288 ? -36.907 11.612 -11.861 1.00 35.40 288 ILE A CA 1
ATOM 2209 C C . ILE A 1 288 ? -36.173 10.404 -12.447 1.00 39.52 288 ILE A C 1
ATOM 2210 O O . ILE A 1 288 ? -36.586 9.260 -12.214 1.00 37.47 288 ILE A O 1
ATOM 2215 N N . ASN A 1 289 ? -35.101 10.659 -13.202 1.00 37.48 289 ASN A N 1
ATOM 2216 C CA . ASN A 1 289 ? -34.345 9.602 -13.879 1.00 39.72 289 ASN A CA 1
ATOM 2217 C C . ASN A 1 289 ? -32.908 10.060 -14.018 1.00 37.79 289 ASN A C 1
ATOM 2218 O O . ASN A 1 289 ? -32.583 10.780 -14.956 1.00 33.86 289 ASN A O 1
ATOM 2223 N N . ILE A 1 290 ? -32.065 9.649 -13.070 1.00 39.29 290 ILE A N 1
ATOM 2224 C CA . ILE A 1 290 ? -30.657 10.017 -13.102 1.00 37.02 290 ILE A CA 1
ATOM 2225 C C . ILE A 1 290 ? -29.867 9.053 -14.001 1.00 36.40 290 ILE A C 1
ATOM 2226 O O . ILE A 1 290 ? -29.783 7.845 -13.727 1.00 37.97 290 ILE A O 1
ATOM 2231 N N . VAL A 1 291 ? -29.285 9.615 -15.057 1.00 35.30 291 VAL A N 1
ATOM 2232 C CA . VAL A 1 291 ? -28.484 8.902 -16.059 1.00 36.36 291 VAL A CA 1
ATOM 2233 C C . VAL A 1 291 ? -27.042 9.422 -15.983 1.00 39.59 291 VAL A C 1
ATOM 2234 O O . VAL A 1 291 ? -26.790 10.600 -16.268 1.00 39.53 291 VAL A O 1
ATOM 2238 N N . TYR A 1 292 ? -26.121 8.548 -15.588 1.00 41.09 292 TYR A N 1
ATOM 2239 C CA . TYR A 1 292 ? -24.709 8.935 -15.502 1.00 43.67 292 TYR A CA 1
ATOM 2240 C C . TYR A 1 292 ? -23.829 8.016 -16.341 1.00 43.10 292 TYR A C 1
ATOM 2241 O O . TYR A 1 292 ? -24.274 6.960 -16.787 1.00 42.21 292 TYR A O 1
ATOM 2250 N N . GLU A 1 293 ? -22.580 8.419 -16.549 1.00 41.37 293 GLU A N 1
ATOM 2251 C CA . GLU A 1 293 ? -21.639 7.648 -17.350 1.00 41.66 293 GLU A CA 1
ATOM 2252 C C . GLU A 1 293 ? -20.243 7.902 -16.829 1.00 38.51 293 GLU A C 1
ATOM 2253 O O . GLU A 1 293 ? -19.865 9.064 -16.639 1.00 38.52 293 GLU A O 1
ATOM 2259 N N . ARG A 1 294 ? -19.488 6.824 -16.596 1.00 37.64 294 ARG A N 1
ATOM 2260 C CA . ARG A 1 294 ? -18.074 6.941 -16.240 1.00 37.35 294 ARG A CA 1
ATOM 2261 C C . ARG A 1 294 ? -17.318 7.356 -17.499 1.00 36.85 294 ARG A C 1
ATOM 2262 O O . ARG A 1 294 ? -17.613 6.913 -18.611 1.00 37.14 294 ARG A O 1
ATOM 2270 N N . THR A 1 295 ? -16.317 8.200 -17.299 1.00 33.70 295 THR A N 1
ATOM 2271 C CA . THR A 1 295 ? -15.514 8.799 -18.345 1.00 35.48 295 THR A CA 1
ATOM 2272 C C . THR A 1 295 ? -14.045 8.470 -18.069 1.00 35.45 295 THR A C 1
ATOM 2273 O O . THR A 1 295 ? -13.701 8.188 -16.909 1.00 32.03 295 THR A O 1
ATOM 2277 N N . PRO A 1 296 ? -13.173 8.483 -19.104 1.00 32.54 296 PRO A N 1
ATOM 2278 C CA . PRO A 1 296 ? -11.763 8.325 -18.750 1.00 28.49 296 PRO A CA 1
ATOM 2279 C C . PRO A 1 296 ? -11.209 9.307 -17.703 1.00 32.69 296 PRO A C 1
ATOM 2280 O O . PRO A 1 296 ? -10.329 8.921 -16.931 1.00 33.41 296 PRO A O 1
ATOM 2284 N N . THR A 1 297 ? -11.714 10.540 -17.662 1.00 33.21 297 THR A N 1
ATOM 2285 C CA . THR A 1 297 ? -11.230 11.538 -16.708 1.00 32.51 297 THR A CA 1
ATOM 2286 C C . THR A 1 297 ? -12.116 11.731 -15.468 1.00 31.26 297 THR A C 1
ATOM 2287 O O . THR A 1 297 ? -11.737 12.409 -14.512 1.00 32.72 297 THR A O 1
ATOM 2291 N N . GLY A 1 298 ? -13.302 11.136 -15.458 1.00 31.73 298 GLY A N 1
ATOM 2292 C CA . GLY A 1 298 ? -14.165 11.273 -14.288 1.00 31.20 298 GLY A CA 1
ATOM 2293 C C . GLY A 1 298 ? -15.500 10.661 -14.620 1.00 34.18 298 GLY A C 1
ATOM 2294 O O . GLY A 1 298 ? -15.576 9.461 -14.877 1.00 31.98 298 GLY A O 1
ATOM 2295 N N . PHE A 1 299 ? -16.538 11.493 -14.630 1.00 34.58 299 PHE A N 1
ATOM 2296 C CA . PHE A 1 299 ? -17.881 11.032 -14.963 1.00 33.04 299 PHE A CA 1
ATOM 2297 C C . PHE A 1 299 ? -18.762 12.208 -15.328 1.00 35.31 299 PHE A C 1
ATOM 2298 O O . PHE A 1 299 ? -18.436 13.358 -15.038 1.00 32.93 299 PHE A O 1
ATOM 2306 N N . VAL A 1 300 ? -19.874 11.883 -15.971 1.00 37.64 300 VAL A N 1
ATOM 2307 C CA . VAL A 1 300 ? -20.851 12.858 -16.421 1.00 35.65 300 VAL A CA 1
ATOM 2308 C C . VAL A 1 300 ? -22.253 12.445 -15.965 1.00 39.61 300 VAL A C 1
ATOM 2309 O O . VAL A 1 300 ? -22.609 11.266 -16.046 1.00 35.38 300 VAL A O 1
ATOM 2313 N N . ILE A 1 301 ? -23.036 13.406 -15.470 1.00 37.46 301 ILE A N 1
ATOM 2314 C CA . ILE A 1 301 ? -24.456 13.164 -15.230 1.00 35.84 301 ILE A CA 1
ATOM 2315 C C . ILE A 1 301 ? -25.178 13.849 -16.385 1.00 37.31 301 ILE A C 1
ATOM 2316 O O . ILE A 1 301 ? -25.202 15.077 -16.488 1.00 34.61 301 ILE A O 1
ATOM 2321 N N . LYS A 1 302 ? -25.756 13.013 -17.239 1.00 36.80 302 LYS A N 1
ATOM 2322 C CA . LYS A 1 302 ? -26.328 13.399 -18.525 1.00 39.24 302 LYS A CA 1
ATOM 2323 C C . LYS A 1 302 ? -27.780 13.874 -18.449 1.00 38.77 302 LYS A C 1
ATOM 2324 O O . LYS A 1 302 ? -28.208 14.726 -19.248 1.00 39.49 302 LYS A O 1
ATOM 2330 N N . ARG A 1 303 ? -28.523 13.296 -17.506 1.00 36.00 303 ARG A N 1
ATOM 2331 C CA . ARG A 1 303 ? -29.914 13.688 -17.239 1.00 35.10 303 ARG A CA 1
ATOM 2332 C C . ARG A 1 303 ? -30.322 13.317 -15.812 1.00 34.70 303 ARG A C 1
ATOM 2333 O O . ARG A 1 303 ? -29.704 12.467 -15.152 1.00 34.76 303 ARG A O 1
ATOM 2341 N N . VAL A 1 304 ? -31.341 14.022 -15.342 1.00 34.16 304 VAL A N 1
ATOM 2342 C CA . VAL A 1 304 ? -31.923 13.828 -14.019 1.00 31.34 304 VAL A CA 1
ATOM 2343 C C . VAL A 1 304 ? -33.464 13.696 -14.093 1.00 34.83 304 VAL A C 1
ATOM 2344 O O . VAL A 1 304 ? -34.121 13.314 -13.116 1.00 34.48 304 VAL A O 1
ATOM 2348 N N . TYR A 1 305 ? -34.038 14.008 -15.253 1.00 30.95 305 TYR A N 1
ATOM 2349 C CA . TYR A 1 305 ? -35.501 14.043 -15.390 1.00 31.57 305 TYR A CA 1
ATOM 2350 C C . TYR A 1 305 ? -35.912 13.647 -16.794 1.00 34.32 305 TYR A C 1
ATOM 2351 O O . TYR A 1 305 ? -35.198 13.917 -17.762 1.00 34.17 305 TYR A O 1
ATOM 2360 N N . LYS A 1 306 ? -37.072 13.009 -16.888 1.00 35.87 306 LYS A N 1
ATOM 2361 C CA . LYS A 1 306 ? -37.554 12.465 -18.149 1.00 35.38 306 LYS A CA 1
ATOM 2362 C C . LYS A 1 306 ? -37.978 13.553 -19.131 1.00 34.49 306 LYS A C 1
ATOM 2363 O O . LYS A 1 306 ? -37.655 13.454 -20.311 1.00 34.60 306 LYS A O 1
ATOM 2369 N N . ASP A 1 307 ? -38.689 14.570 -18.643 1.00 33.78 307 ASP A N 1
ATOM 2370 C CA . ASP A 1 307 ? -39.099 15.715 -19.465 1.00 32.00 307 ASP A CA 1
ATOM 2371 C C . ASP A 1 307 ? -37.884 16.574 -19.799 1.00 34.55 307 ASP A C 1
ATOM 2372 O O . ASP A 1 307 ? -37.178 16.999 -18.887 1.00 34.41 307 ASP A O 1
ATOM 2377 N N . ASP A 1 308 ? -37.643 16.812 -21.088 1.00 29.92 308 ASP A N 1
ATOM 2378 C CA . ASP A 1 308 ? -36.413 17.470 -21.534 1.00 35.22 308 ASP A CA 1
ATOM 2379 C C . ASP A 1 308 ? -36.240 18.907 -21.050 1.00 30.86 308 ASP A C 1
ATOM 2380 O O . ASP A 1 308 ? -35.130 19.301 -20.698 1.00 35.16 308 ASP A O 1
ATOM 2385 N N . THR A 1 309 ? -37.325 19.678 -21.031 1.00 34.79 309 THR A N 1
ATOM 2386 C CA . THR A 1 309 ? -37.272 21.084 -20.629 1.00 32.63 309 THR A CA 1
ATOM 2387 C C . THR A 1 309 ? -37.005 21.222 -19.122 1.00 34.02 309 THR A C 1
ATOM 2388 O O . THR A 1 309 ? -36.188 22.046 -18.709 1.00 36.02 309 THR A O 1
ATOM 2392 N N . ILE A 1 310 ? -37.678 20.407 -18.315 1.00 29.54 310 ILE A N 1
ATOM 2393 C CA . ILE A 1 310 ? -37.452 20.372 -16.867 1.00 32.54 310 ILE A CA 1
ATOM 2394 C C . ILE A 1 310 ? -36.056 19.801 -16.546 1.00 37.60 310 ILE A C 1
ATOM 2395 O O . ILE A 1 310 ? -35.371 20.244 -15.604 1.00 35.18 310 ILE A O 1
ATOM 2400 N N . ASN A 1 311 ? -35.629 18.826 -17.349 1.00 37.02 311 ASN A N 1
ATOM 2401 C CA . ASN A 1 311 ? -34.293 18.243 -17.204 1.00 34.62 311 ASN A CA 1
ATOM 2402 C C . ASN A 1 311 ? -33.220 19.338 -17.216 1.00 36.30 311 ASN A C 1
ATOM 2403 O O . ASN A 1 311 ? -32.376 19.382 -16.302 1.00 35.42 311 ASN A O 1
ATOM 2408 N N . ILE A 1 312 ? -33.266 20.199 -18.236 1.00 36.40 312 ILE A N 1
ATOM 2409 C CA . ILE A 1 312 ? -32.366 21.346 -18.407 1.00 41.87 312 ILE A CA 1
ATOM 2410 C C . ILE A 1 312 ? -32.308 22.211 -17.148 1.00 39.13 312 ILE A C 1
ATOM 2411 O O . ILE A 1 312 ? -31.225 22.467 -16.601 1.00 36.95 312 ILE A O 1
ATOM 2416 N N . LYS A 1 313 ? -33.490 22.650 -16.721 1.00 41.51 313 LYS A N 1
ATOM 2417 C CA . LYS A 1 313 ? -33.701 23.506 -15.561 1.00 41.00 313 LYS A CA 1
ATOM 2418 C C . LYS A 1 313 ? -33.043 22.904 -14.320 1.00 41.28 313 LYS A C 1
ATOM 2419 O O . LYS A 1 313 ? -32.295 23.591 -13.623 1.00 35.22 313 LYS A O 1
ATOM 2425 N N . LYS A 1 314 ? -33.308 21.623 -14.066 1.00 38.78 314 LYS A N 1
ATOM 2426 C CA . LYS A 1 314 ? -32.757 20.957 -12.888 1.00 43.50 314 LYS A CA 1
ATOM 2427 C C . LYS A 1 314 ? -31.241 20.747 -12.940 1.00 41.49 314 LYS A C 1
ATOM 2428 O O . LYS A 1 314 ? -30.569 20.886 -11.904 1.00 38.73 314 LYS A O 1
ATOM 2434 N N . LEU A 1 315 ? -30.705 20.446 -14.124 1.00 36.75 315 LEU A N 1
ATOM 2435 C CA . LEU A 1 315 ? -29.251 20.273 -14.273 1.00 39.70 315 LEU A CA 1
ATOM 2436 C C . LEU A 1 315 ? -28.537 21.571 -13.886 1.00 41.03 315 LEU A C 1
ATOM 2437 O O . LEU A 1 315 ? -27.529 21.544 -13.172 1.00 38.08 315 LEU A O 1
ATOM 2442 N N . ILE A 1 316 ? -29.095 22.698 -14.332 1.00 40.12 316 ILE A N 1
ATOM 2443 C CA . ILE A 1 316 ? -28.563 24.027 -14.012 1.00 38.15 316 ILE A CA 1
ATOM 2444 C C . ILE A 1 316 ? -28.690 24.320 -12.519 1.00 39.16 316 ILE A C 1
ATOM 2445 O O . ILE A 1 316 ? -27.737 24.815 -11.904 1.00 39.51 316 ILE A O 1
ATOM 2450 N N . GLU A 1 317 ? -29.853 24.000 -11.952 1.00 38.66 317 GLU A N 1
ATOM 2451 C CA . GLU A 1 317 ? -30.122 24.152 -10.517 1.00 38.87 317 GLU A CA 1
ATOM 2452 C C . GLU A 1 317 ? -29.196 23.334 -9.611 1.00 39.26 317 GLU A C 1
ATOM 2453 O O . GLU A 1 317 ? -28.764 23.836 -8.569 1.00 36.09 317 GLU A O 1
ATOM 2459 N N . ILE A 1 318 ? -28.932 22.090 -10.014 1.00 33.70 318 ILE A N 1
ATOM 2460 C CA . ILE A 1 318 ? -27.970 21.188 -9.369 1.00 36.27 318 ILE A CA 1
ATOM 2461 C C . ILE A 1 318 ? -26.564 21.781 -9.450 1.00 38.79 318 ILE A C 1
ATOM 2462 O O . ILE A 1 318 ? -25.820 21.712 -8.471 1.00 37.74 318 ILE A O 1
ATOM 2467 N N . GLY A 1 319 ? -26.225 22.349 -10.607 1.00 36.52 319 GLY A N 1
ATOM 2468 C CA . GLY A 1 319 ? -24.938 23.017 -10.828 1.00 41.08 319 GLY A CA 1
ATOM 2469 C C . GLY A 1 319 ? -24.775 24.147 -9.834 1.00 42.39 319 GLY A C 1
ATOM 2470 O O . GLY A 1 319 ? -23.711 24.290 -9.228 1.00 37.54 319 GLY A O 1
ATOM 2471 N N . PHE A 1 320 ? -25.838 24.932 -9.652 1.00 40.19 320 PHE A N 1
ATOM 2472 C CA . PHE A 1 320 ? -25.824 26.008 -8.663 1.00 39.39 320 PHE A CA 1
ATOM 2473 C C . PHE A 1 320 ? -25.749 25.544 -7.223 1.00 39.37 320 PHE A C 1
ATOM 2474 O O . PHE A 1 320 ? -25.072 26.170 -6.417 1.00 36.92 320 PHE A O 1
ATOM 2482 N N . ASN A 1 321 ? -26.433 24.446 -6.922 1.00 36.67 321 ASN A N 1
ATOM 2483 C CA . ASN A 1 321 ? -26.397 23.824 -5.609 1.00 39.52 321 ASN A CA 1
ATOM 2484 C C . ASN A 1 321 ? -24.984 23.331 -5.278 1.00 36.15 321 ASN A C 1
ATOM 2485 O O . ASN A 1 321 ? -24.515 23.506 -4.151 1.00 38.65 321 ASN A O 1
ATOM 2490 N N . LEU A 1 322 ? -24.314 22.729 -6.260 1.00 34.73 322 LEU A N 1
ATOM 2491 C CA . LEU A 1 322 ? -22.919 22.310 -6.103 1.00 36.03 322 LEU A CA 1
ATOM 2492 C C . LEU A 1 322 ? -21.994 23.494 -5.831 1.00 35.81 322 LEU A C 1
ATOM 2493 O O . LEU A 1 322 ? -21.123 23.426 -4.960 1.00 33.80 322 LEU A O 1
ATOM 2498 N N . LEU A 1 323 ? -22.193 24.584 -6.572 1.00 36.14 323 LEU A N 1
ATOM 2499 C CA . LEU A 1 323 ? -21.378 25.785 -6.420 1.00 39.56 323 LEU A CA 1
ATOM 2500 C C . LEU A 1 323 ? -21.628 26.441 -5.062 1.00 39.11 323 LEU A C 1
ATOM 2501 O O . LEU A 1 323 ? -20.679 26.613 -4.291 1.00 37.95 323 LEU A O 1
ATOM 2506 N N . LYS A 1 324 ? -22.887 26.776 -4.771 1.00 36.52 324 LYS A N 1
ATOM 2507 C CA . LYS A 1 324 ? -23.277 27.473 -3.536 1.00 38.82 324 LYS A CA 1
ATOM 2508 C C . LYS A 1 324 ? -22.868 26.757 -2.264 1.00 39.21 324 LYS A C 1
ATOM 2509 O O . LYS A 1 324 ? -22.310 27.365 -1.347 1.00 42.02 324 LYS A O 1
ATOM 2515 N N . ASN A 1 325 ? -23.168 25.463 -2.223 1.00 36.55 325 ASN A N 1
ATOM 2516 C CA . ASN A 1 325 ? -23.039 24.699 -0.993 1.00 37.10 325 ASN A CA 1
ATOM 2517 C C . ASN A 1 325 ? -21.737 23.950 -0.813 1.00 37.47 325 ASN A C 1
ATOM 2518 O O . ASN A 1 325 ? -21.355 23.675 0.329 1.00 35.72 325 ASN A O 1
ATOM 2523 N N . TYR A 1 326 ? -21.070 23.650 -1.930 1.00 33.64 326 TYR A N 1
ATOM 2524 C CA . TYR A 1 326 ? -19.859 22.830 -1.879 1.00 36.49 326 TYR A CA 1
ATOM 2525 C C . TYR A 1 326 ? -18.659 23.430 -2.595 1.00 29.86 326 TYR A C 1
ATOM 2526 O O . TYR A 1 326 ? -17.558 22.865 -2.556 1.00 34.23 326 TYR A O 1
ATOM 2535 N N . GLY A 1 327 ? -18.877 24.582 -3.232 1.00 35.45 327 GLY A N 1
ATOM 2536 C CA . GLY A 1 327 ? -17.830 25.279 -3.982 1.00 30.27 327 GLY A CA 1
ATOM 2537 C C . GLY A 1 327 ? -17.333 24.581 -5.230 1.00 33.47 327 GLY A C 1
ATOM 2538 O O . GLY A 1 327 ? -16.306 24.975 -5.778 1.00 33.01 327 GLY A O 1
ATOM 2539 N N . ILE A 1 328 ? -18.052 23.557 -5.690 1.00 32.65 328 ILE A N 1
ATOM 2540 C CA . ILE A 1 328 ? -17.676 22.865 -6.924 1.00 33.46 328 ILE A CA 1
ATOM 2541 C C . ILE A 1 328 ? -18.217 23.628 -8.134 1.00 31.96 328 ILE A C 1
ATOM 2542 O O . ILE A 1 328 ? -19.433 23.854 -8.272 1.00 34.30 328 ILE A O 1
ATOM 2547 N N . ILE A 1 329 ? -17.279 24.004 -9.007 1.00 31.97 329 ILE A N 1
ATOM 2548 C CA . ILE A 1 329 ? -17.557 24.703 -10.258 1.00 35.14 329 ILE A CA 1
ATOM 2549 C C . ILE A 1 329 ? -17.611 23.669 -11.393 1.00 36.18 329 ILE A C 1
ATOM 2550 O O . ILE A 1 329 ? -16.680 22.870 -11.546 1.00 35.11 329 ILE A O 1
ATOM 2555 N N . THR A 1 330 ? -18.722 23.694 -12.134 1.00 39.27 330 THR A N 1
ATOM 2556 C CA . THR A 1 330 ? -19.001 22.855 -13.295 1.00 38.18 330 THR A CA 1
ATOM 2557 C C . THR A 1 330 ? -19.614 23.713 -14.412 1.00 39.73 330 THR A C 1
ATOM 2558 O O . THR A 1 330 ? -19.682 24.929 -14.289 1.00 41.27 330 THR A O 1
ATOM 2562 N N . ILE A 1 331 ? -20.087 23.075 -15.478 1.00 42.14 331 ILE A N 1
ATOM 2563 C CA . ILE A 1 331 ? -20.609 23.788 -16.668 1.00 43.26 331 ILE A CA 1
ATOM 2564 C C . ILE A 1 331 ? -22.082 24.162 -16.514 1.00 44.54 331 ILE A C 1
ATOM 2565 O O . ILE A 1 331 ? -22.469 25.275 -16.875 1.00 43.94 331 ILE A O 1
ATOM 2570 N N . THR A 1 332 ? -22.899 23.253 -15.982 1.00 46.45 332 THR A N 1
ATOM 2571 C CA . THR A 1 332 ? -24.334 23.505 -15.773 1.00 48.97 332 THR A CA 1
ATOM 2572 C C . THR A 1 332 ? -24.673 24.862 -15.159 1.00 51.68 332 THR A C 1
ATOM 2573 O O . THR A 1 332 ? -25.777 25.378 -15.350 1.00 51.09 332 THR A O 1
ATOM 2577 N N . VAL A 1 333 ? -23.716 25.428 -14.430 1.00 55.81 333 VAL A N 1
ATOM 2578 C CA . VAL A 1 333 ? -23.876 26.692 -13.724 1.00 60.05 333 VAL A CA 1
ATOM 2579 C C . VAL A 1 333 ? -23.895 27.911 -14.673 1.00 64.65 333 VAL A C 1
ATOM 2580 O O . VAL A 1 333 ? -24.301 29.002 -14.262 1.00 65.29 333 VAL A O 1
ATOM 2584 N N . ALA A 1 334 ? -23.472 27.722 -15.925 1.00 66.66 334 ALA A N 1
ATOM 2585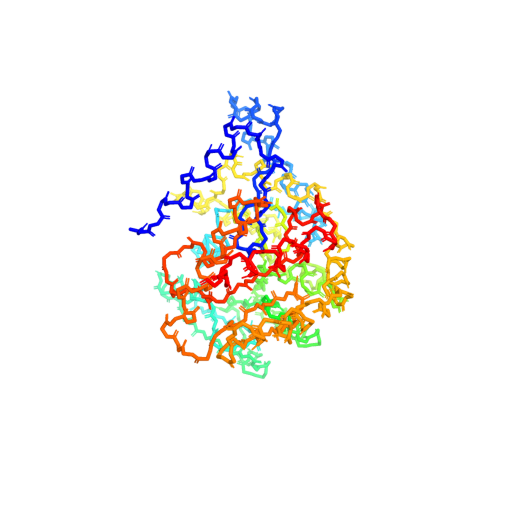 C CA . ALA A 1 334 ? -23.585 28.743 -16.973 1.00 71.76 334 ALA A CA 1
ATOM 2586 C C . ALA A 1 334 ? -24.978 28.693 -17.604 1.00 74.38 334 ALA A C 1
ATOM 2587 O O . ALA A 1 334 ? -25.796 27.836 -17.255 1.00 73.96 334 ALA A O 1
ATOM 2589 N N . GLY A 1 335 ? -25.242 29.615 -18.528 1.00 78.43 335 GLY A N 1
ATOM 2590 C CA . GLY A 1 335 ? -26.534 29.702 -19.207 1.00 84.48 335 GLY A CA 1
ATOM 2591 C C . GLY A 1 335 ? -26.692 28.770 -20.393 1.00 88.02 335 GLY A C 1
ATOM 2592 O O . GLY A 1 335 ? -26.072 28.992 -21.437 1.00 87.91 335 GLY A O 1
ATOM 2593 N N . MET A 1 336 ? -27.525 27.742 -20.207 1.00 90.52 336 MET A N 1
ATOM 2594 C CA . MET A 1 336 ? -27.929 26.733 -21.213 1.00 92.58 336 MET A CA 1
ATOM 2595 C C . MET A 1 336 ? -26.783 25.930 -21.888 1.00 94.37 336 MET A C 1
ATOM 2596 O O . MET A 1 336 ? -25.692 25.877 -21.314 1.00 93.07 336 MET A O 1
ATOM 2601 N N . PRO A 1 337 ? -27.009 25.278 -23.057 1.00 96.59 337 PRO A N 1
ATOM 2602 C CA . PRO A 1 337 ? -25.867 24.568 -23.649 1.00 97.41 337 PRO A CA 1
ATOM 2603 C C . PRO A 1 337 ? -24.908 25.431 -24.488 1.00 97.95 337 PRO A C 1
ATOM 2604 O O . PRO A 1 337 ? -24.531 26.529 -24.066 1.00 98.64 337 PRO A O 1
ATOM 2608 N N . GLY A 1 338 ? -24.520 24.929 -25.660 1.00 97.37 338 GLY A N 1
ATOM 2609 C CA . GLY A 1 338 ? -23.457 25.517 -26.473 1.00 95.34 338 GLY A CA 1
ATOM 2610 C C . GLY A 1 338 ? -22.211 24.679 -26.244 1.00 93.89 338 GLY A C 1
ATOM 2611 O O . GLY A 1 338 ? -21.444 24.418 -27.173 1.00 94.23 338 GLY A O 1
ATOM 2612 N N . ALA A 1 339 ? -22.029 24.265 -24.990 1.00 92.11 339 ALA A N 1
ATOM 2613 C CA . ALA A 1 339 ? -20.950 23.384 -24.553 1.00 89.44 339 ALA A CA 1
ATOM 2614 C C . ALA A 1 339 ? -21.453 22.426 -23.472 1.00 86.84 339 ALA A C 1
ATOM 2615 O O . ALA A 1 339 ? -21.945 22.859 -22.426 1.00 88.13 339 ALA A O 1
ATOM 2617 N N . SER A 1 340 ? -21.327 21.131 -23.761 1.00 82.74 340 SER A N 1
ATOM 2618 C CA . SER A 1 340 ? -21.675 19.985 -22.899 1.00 79.13 340 SER A CA 1
ATOM 2619 C C . SER A 1 340 ? -23.113 19.870 -22.364 1.00 74.22 340 SER A C 1
ATOM 2620 O O . SER A 1 340 ? -23.784 18.872 -22.644 1.00 74.80 340 SER A O 1
ATOM 2623 N N . LYS A 1 341 ? -23.552 20.875 -21.600 1.00 66.59 341 LYS A N 1
ATOM 2624 C CA . LYS A 1 341 ? -24.830 20.927 -20.863 1.00 56.88 341 LYS A CA 1
ATOM 2625 C C . LYS A 1 341 ? -24.883 19.996 -19.643 1.00 52.46 341 LYS A C 1
ATOM 2626 O O . LYS A 1 341 ? -25.266 20.414 -18.545 1.00 53.72 341 LYS A O 1
ATOM 2632 N N . SER A 1 342 ? -24.510 18.735 -19.841 1.00 42.95 342 SER A N 1
ATOM 2633 C CA . SER A 1 342 ? -24.449 17.746 -18.756 1.00 42.06 342 SER A CA 1
ATOM 2634 C C . SER A 1 342 ? -23.464 18.146 -17.655 1.00 39.97 342 SER A C 1
ATOM 2635 O O . SER A 1 342 ? -22.542 18.924 -17.898 1.00 38.20 342 SER A O 1
ATOM 2638 N N . LEU A 1 343 ? -23.671 17.626 -16.446 1.00 36.85 343 LEU A N 1
ATOM 2639 C CA . LEU A 1 343 ? -22.819 17.938 -15.321 1.00 39.12 343 LEU A CA 1
ATOM 2640 C C . LEU A 1 343 ? -21.574 17.055 -15.413 1.00 33.65 343 LEU A C 1
ATOM 2641 O O . LEU A 1 343 ? -21.657 15.851 -15.224 1.00 37.42 343 LEU A O 1
ATOM 2646 N N . ARG A 1 344 ? -20.430 17.658 -15.726 1.00 36.77 344 ARG A N 1
ATOM 2647 C CA . ARG A 1 344 ? -19.188 16.898 -15.869 1.00 36.29 344 ARG A CA 1
ATOM 2648 C C . ARG A 1 344 ? -18.190 17.142 -14.746 1.00 39.04 344 ARG A C 1
ATOM 2649 O O . ARG A 1 344 ? -17.919 18.285 -14.386 1.00 38.58 344 ARG A O 1
ATOM 2657 N N . ILE A 1 345 ? -17.646 16.040 -14.239 1.00 33.75 345 ILE A N 1
ATOM 2658 C CA . ILE A 1 345 ? -16.565 16.045 -13.242 1.00 34.71 345 ILE A CA 1
ATOM 2659 C C . ILE A 1 345 ? -15.299 15.471 -13.868 1.00 35.13 345 ILE A C 1
ATOM 2660 O O . ILE A 1 345 ? -15.299 14.314 -14.301 1.00 33.34 345 ILE A O 1
ATOM 2665 N N . ASP A 1 346 ? -14.244 16.289 -13.917 1.00 32.65 346 ASP A N 1
ATOM 2666 C CA . ASP A 1 346 ? -12.956 15.896 -14.462 1.00 34.02 346 ASP A CA 1
ATOM 2667 C C . ASP A 1 346 ? -11.964 15.759 -13.302 1.00 34.80 346 ASP A C 1
ATOM 2668 O O . ASP A 1 346 ? -11.477 16.748 -12.758 1.00 33.27 346 ASP A O 1
ATOM 2673 N N . LEU A 1 347 ? -11.655 14.523 -12.932 1.00 33.13 347 LEU A N 1
ATOM 2674 C CA . LEU A 1 347 ? -10.707 14.256 -11.836 1.00 36.75 347 LEU A CA 1
ATOM 2675 C C . LEU A 1 347 ? -9.224 14.515 -12.113 1.00 39.97 347 LEU A C 1
ATOM 2676 O O . LEU A 1 347 ? -8.384 14.390 -11.213 1.00 37.19 347 LEU A O 1
ATOM 2681 N N . THR A 1 348 ? -8.896 14.911 -13.339 1.00 37.82 348 THR A N 1
ATOM 2682 C CA . THR A 1 348 ? -7.527 15.322 -13.658 1.00 39.94 348 THR A CA 1
ATOM 2683 C C . THR A 1 348 ? -7.298 16.788 -13.255 1.00 38.16 348 THR A C 1
ATOM 2684 O O . THR A 1 348 ? -6.156 17.241 -13.209 1.00 37.81 348 THR A O 1
ATOM 2688 N N . SER A 1 349 ? -8.381 17.511 -12.955 1.00 35.71 349 SER A N 1
ATOM 2689 C CA . SER A 1 349 ? -8.330 18.892 -12.479 1.00 35.57 349 SER A CA 1
ATOM 2690 C C . SER A 1 349 ? -7.492 19.032 -11.214 1.00 37.35 349 SER A C 1
ATOM 2691 O O . SER A 1 349 ? -7.651 18.226 -10.287 1.00 35.50 349 SER A O 1
ATOM 2694 N N . ARG A 1 350 ? -6.643 20.063 -11.186 1.00 37.17 350 ARG A N 1
ATOM 2695 C CA . ARG A 1 350 ? -5.821 20.382 -10.011 1.00 39.04 350 ARG A CA 1
ATOM 2696 C C . ARG A 1 350 ? -6.603 20.453 -8.701 1.00 36.45 350 ARG A C 1
ATOM 2697 O O . ARG A 1 350 ? -6.160 19.936 -7.670 1.00 35.76 350 ARG A O 1
ATOM 2705 N N . ASP A 1 351 ? -7.771 21.088 -8.742 1.00 38.50 351 ASP A N 1
ATOM 2706 C CA . ASP A 1 351 ? -8.586 21.238 -7.537 1.00 34.47 351 ASP A CA 1
ATOM 2707 C C . ASP A 1 351 ? -9.118 19.922 -6.981 1.00 36.17 351 ASP A C 1
ATOM 2708 O O . ASP A 1 351 ? -9.348 19.811 -5.770 1.00 37.37 351 ASP A O 1
ATOM 2713 N N . ALA A 1 352 ? -9.291 18.923 -7.844 1.00 36.32 352 ALA A N 1
ATOM 2714 C CA . ALA A 1 352 ? -9.673 17.588 -7.357 1.00 37.86 352 ALA A CA 1
ATOM 2715 C C . ALA A 1 352 ? -8.687 16.962 -6.347 1.00 39.22 352 ALA A C 1
ATOM 2716 O O . ALA A 1 352 ? -9.108 16.118 -5.553 1.00 39.49 352 ALA A O 1
ATOM 2718 N N . GLU A 1 353 ? -7.423 17.398 -6.342 1.00 43.04 353 GLU A N 1
ATOM 2719 C CA . GLU A 1 353 ? -6.401 16.924 -5.396 1.00 43.17 353 GLU A CA 1
ATOM 2720 C C . GLU A 1 353 ? -6.663 17.378 -3.958 1.00 44.00 353 GLU A C 1
ATOM 2721 O O . GLU A 1 353 ? -6.112 16.802 -3.018 1.00 47.98 353 GLU A O 1
ATOM 2727 N N . ARG A 1 354 ? -7.500 18.404 -3.798 1.00 43.24 354 ARG A N 1
ATOM 2728 C CA . ARG A 1 354 ? -7.833 19.023 -2.513 1.00 45.35 354 ARG A CA 1
ATOM 2729 C C . ARG A 1 354 ? -9.086 18.451 -1.827 1.00 43.13 354 ARG A C 1
ATOM 2730 O O . ARG A 1 354 ? -9.442 18.844 -0.704 1.00 44.86 354 ARG A O 1
ATOM 2738 N N . ILE A 1 355 ? -9.759 17.521 -2.503 1.00 40.77 355 ILE A N 1
ATOM 2739 C CA . ILE A 1 355 ? -10.960 16.867 -1.986 1.00 39.73 355 ILE A CA 1
ATOM 2740 C C . ILE A 1 355 ? -10.949 15.365 -2.281 1.00 38.33 355 ILE A C 1
ATOM 2741 O O . ILE A 1 355 ? -10.452 14.949 -3.332 1.00 41.28 355 ILE A O 1
ATOM 2746 N N . ASP A 1 356 ? -11.488 14.579 -1.355 1.00 39.77 356 ASP A N 1
ATOM 2747 C CA . ASP A 1 356 ? -11.595 13.129 -1.509 1.00 39.51 356 ASP A CA 1
ATOM 2748 C C . ASP A 1 356 ? -12.848 12.717 -2.282 1.00 39.55 356 ASP A C 1
ATOM 2749 O O . ASP A 1 356 ? -13.731 13.551 -2.541 1.00 38.45 356 ASP A O 1
ATOM 2754 N N . ASP A 1 357 ? -12.913 11.433 -2.645 1.00 39.01 357 ASP A N 1
ATOM 2755 C CA . ASP A 1 357 ? -14.059 10.889 -3.381 1.00 36.48 357 ASP A CA 1
ATOM 2756 C C . ASP A 1 357 ? -15.348 11.104 -2.603 1.00 39.76 357 ASP A C 1
ATOM 2757 O O . ASP A 1 357 ? -16.371 11.463 -3.184 1.00 36.94 357 ASP A O 1
ATOM 2762 N N . ASN A 1 358 ? -15.264 10.887 -1.288 1.00 40.36 358 ASN A N 1
ATOM 2763 C CA . ASN A 1 358 ? -16.389 11.091 -0.384 1.00 42.42 358 ASN A CA 1
ATOM 2764 C C . ASN A 1 358 ? -17.002 12.470 -0.466 1.00 39.32 358 ASN A C 1
ATOM 2765 O O . ASN A 1 358 ? -18.217 12.586 -0.516 1.00 37.75 358 ASN A O 1
ATOM 2770 N N . TYR A 1 359 ? -16.156 13.497 -0.505 1.00 36.53 359 TYR A N 1
ATOM 2771 C CA . TYR A 1 359 ? -16.654 14.864 -0.622 1.00 35.40 359 TYR A CA 1
ATOM 2772 C C . TYR A 1 359 ? -17.428 15.091 -1.924 1.00 34.76 359 TYR A C 1
ATOM 2773 O O . TYR A 1 359 ? -18.505 15.693 -1.946 1.00 34.09 359 TYR A O 1
ATOM 2782 N N . ILE A 1 360 ? -16.866 14.597 -3.021 1.00 35.35 360 ILE A N 1
ATOM 2783 C CA . ILE A 1 360 ? -17.426 14.823 -4.351 1.00 33.92 360 ILE A CA 1
ATOM 2784 C C . ILE A 1 360 ? -18.756 14.091 -4.473 1.00 35.25 360 ILE A C 1
ATOM 2785 O O . ILE A 1 360 ? -19.754 14.668 -4.908 1.00 37.76 360 ILE A O 1
ATOM 2790 N N . ILE A 1 361 ? -18.778 12.829 -4.054 1.00 35.91 361 ILE A N 1
ATOM 2791 C CA . ILE A 1 361 ? -20.011 12.038 -4.161 1.00 39.84 361 ILE A CA 1
ATOM 2792 C C . ILE A 1 361 ? -21.134 12.586 -3.252 1.00 38.38 361 ILE A C 1
ATOM 2793 O O . ILE A 1 361 ? -22.295 12.649 -3.670 1.00 38.44 361 ILE A O 1
ATOM 2798 N N . LYS A 1 362 ? -20.782 13.005 -2.038 1.00 38.41 362 LYS A N 1
ATOM 2799 C CA . LYS A 1 362 ? -21.735 13.613 -1.099 1.00 40.40 362 LYS A CA 1
ATOM 2800 C C . LYS A 1 362 ? -22.265 14.944 -1.646 1.00 41.25 362 LYS A C 1
ATOM 2801 O O . LYS A 1 362 ? -23.461 15.240 -1.532 1.00 37.23 362 LYS A O 1
ATOM 2807 N N . ALA A 1 363 ? -21.381 15.741 -2.247 1.00 39.02 363 ALA A N 1
ATOM 2808 C CA . ALA A 1 363 ? -21.800 17.014 -2.825 1.00 34.60 363 ALA A CA 1
ATOM 2809 C C . ALA A 1 363 ? -22.807 16.768 -3.939 1.00 35.58 363 ALA A C 1
ATOM 2810 O O . ALA A 1 363 ? -23.831 17.453 -4.034 1.00 35.18 363 ALA A O 1
ATOM 2812 N N . ILE A 1 364 ? -22.506 15.783 -4.782 1.00 35.25 364 ILE A N 1
ATOM 2813 C CA . ILE A 1 364 ? -23.365 15.449 -5.925 1.00 35.80 364 ILE A CA 1
ATOM 2814 C C . ILE A 1 364 ? -24.739 14.955 -5.438 1.00 37.54 364 ILE A C 1
ATOM 2815 O O . ILE A 1 364 ? -25.759 15.479 -5.884 1.00 37.14 364 ILE A O 1
ATOM 2820 N N . VAL A 1 365 ? -24.752 13.982 -4.527 1.00 37.74 365 VAL A N 1
ATOM 2821 C CA . VAL A 1 365 ? -25.991 13.395 -4.005 1.00 38.43 365 VAL A CA 1
ATOM 2822 C C . VAL A 1 365 ? -26.861 14.467 -3.333 1.00 33.95 365 VAL A C 1
ATOM 2823 O O . VAL A 1 365 ? -28.037 14.613 -3.672 1.00 38.40 365 VAL A O 1
ATOM 2827 N N . GLU A 1 366 ? -26.272 15.229 -2.413 1.00 36.86 366 GLU A N 1
ATOM 2828 C CA . GLU A 1 366 ? -27.009 16.278 -1.695 1.00 38.02 366 GLU A CA 1
ATOM 2829 C C . GLU A 1 366 ? -27.508 17.394 -2.625 1.00 35.65 366 GLU A C 1
ATOM 2830 O O . GLU A 1 366 ? -28.610 17.916 -2.427 1.00 38.04 366 GLU A O 1
ATOM 2836 N N . SER A 1 367 ? -26.727 17.747 -3.651 1.00 35.38 367 SER A N 1
ATOM 2837 C CA . SER A 1 367 ? -27.143 18.781 -4.612 1.00 35.39 367 SER A CA 1
ATOM 2838 C C . SER A 1 367 ? -28.302 18.364 -5.492 1.00 35.81 367 SER A C 1
ATOM 2839 O O . SER A 1 367 ? -29.119 19.199 -5.865 1.00 36.52 367 SER A O 1
ATOM 2842 N N . ILE A 1 368 ? -28.360 17.078 -5.816 1.00 34.73 368 ILE A N 1
ATOM 2843 C CA . ILE A 1 368 ? -29.483 16.537 -6.580 1.00 35.85 368 ILE A CA 1
ATOM 2844 C C . ILE A 1 368 ? -30.713 16.496 -5.673 1.00 33.65 368 ILE A C 1
ATOM 2845 O O . ILE A 1 368 ? -31.777 16.985 -6.053 1.00 34.40 368 ILE A O 1
ATOM 2850 N N . LYS A 1 369 ? -30.566 15.947 -4.471 1.00 36.67 369 LYS A N 1
ATOM 2851 C CA . LYS A 1 369 ? -31.675 15.880 -3.502 1.00 37.95 369 LYS A CA 1
ATOM 2852 C C . LYS A 1 369 ? -32.353 17.227 -3.229 1.00 39.69 369 LYS A C 1
ATOM 2853 O O . LYS A 1 369 ? -33.587 17.313 -3.161 1.00 36.97 369 LYS A O 1
ATOM 2859 N N . MET A 1 370 ? -31.538 18.271 -3.090 1.00 37.52 370 MET A N 1
ATOM 2860 C CA . MET A 1 370 ? -31.980 19.641 -2.848 1.00 44.19 370 MET A CA 1
ATOM 2861 C C . MET A 1 370 ? -32.834 20.164 -4.007 1.00 40.91 370 MET A C 1
ATOM 2862 O O . MET A 1 370 ? -33.804 20.896 -3.799 1.00 41.26 370 MET A O 1
ATOM 2867 N N . ALA A 1 371 ? -32.473 19.770 -5.225 1.00 37.95 371 ALA A N 1
ATOM 2868 C CA . ALA A 1 371 ? -33.185 20.150 -6.446 1.00 37.44 371 ALA A CA 1
ATOM 2869 C C . ALA A 1 371 ? -34.544 19.471 -6.594 1.00 37.49 371 ALA A C 1
ATOM 2870 O O . ALA A 1 371 ? -35.371 19.899 -7.403 1.00 40.98 371 ALA A O 1
ATOM 2872 N N . PHE A 1 372 ? -34.757 18.404 -5.828 1.00 38.21 372 PHE A N 1
ATOM 2873 C CA . PHE A 1 372 ? -36.007 17.649 -5.870 1.00 40.03 372 PHE A CA 1
ATOM 2874 C C . PHE A 1 372 ? -36.803 17.626 -4.562 1.00 42.57 372 PHE A C 1
ATOM 2875 O O . PHE A 1 372 ? -37.535 16.666 -4.300 1.00 44.89 372 PHE A O 1
ATOM 2883 N N . LYS A 1 373 ? -36.667 18.685 -3.763 1.00 45.00 373 LYS A N 1
ATOM 2884 C CA . LYS A 1 373 ? -37.500 18.872 -2.578 1.00 47.06 373 LYS A CA 1
ATOM 2885 C C . LYS A 1 373 ? -38.935 19.016 -3.070 1.00 49.59 373 LYS A C 1
ATOM 2886 O O . LYS A 1 373 ? -39.182 19.820 -3.973 1.00 53.79 373 LYS A O 1
ATOM 2892 N N . SER A 1 374 ? -39.860 18.239 -2.501 1.00 48.87 374 SER A N 1
ATOM 2893 C CA . SER A 1 374 ? -41.272 18.283 -2.888 1.00 46.12 374 SER A CA 1
ATOM 2894 C C . SER A 1 374 ? -41.934 19.592 -2.464 1.00 46.36 374 SER A C 1
ATOM 2895 O O . SER A 1 374 ? -43.071 19.853 -2.885 1.00 47.84 374 SER A O 1
#

Organism: Methanocaldococcus jannaschii (strain ATCC 43067 / DSM 2661 / JAL-1 / JCM 10045 / NBRC 100440) (NCBI:txid243232)

CATH classification: 3.90.1150.70 (+1 more: 3.40.640.10)

Nearest PDB structures (foldseek):
  2aeu-assembly1_A  TM=1.003E+00  e=8.936E-71  Methanocaldococcus jannaschii
  4uqv-assembly1_K  TM=5.175E-01  e=8.114E-11  Methanocaldococcus jannaschii
  4uqv-assembly6_I  TM=5.440E-01  e=3.017E-10  Methanocaldococcus jannaschii
  4uqv-assembly2_B  TM=5.573E-01  e=1.322E-09  Methanocaldococcus jannaschii
  4uqv-assembly3_D  TM=5.704E-01  e=6.826E-09  Methanocaldococcus jannaschii

Sequence (366 aa):
LRLEKARKIILEILNEKGRDALYDLSGLSGGFLIDEKDKALLNTYIGSSYFAEKVNEYGLKHLGGDENDKCVGFNRTSSAIILATILALKPKKVIHYLPELPGHPSIERSCKIVNAKYFESDKVGEILNKIDKDTLVIITGSTMDLKVIELENFKKVINTAKNKEAIVFFVDDASGARVRLLFNQPPALKLGADLVVTSTDKLMEGPRGGLLAGKKELVDKIYIEGTKFGLEAQPPLLAGIYRALKNFNLERIRKAFERAKNFDLSKIEKLNKELKAIDDNINIVYERTPTGFVIKRVYKDDTINIKKLIEIGFNLLKNYGIITITVAGMPGASKSLRIDLTSRDAERIDDNYIIKAIVESIKMAFKS

Solvent-accessible surface area: 18032 Å² total; per-residue (Å²): 226,184,31,102,104,12,119,116,14,38,87,84,18,66,132,146,167,20,162,117,23,21,26,33,0,9,37,116,60,45,17,95,36,40,56,132,147,1,102,64,42,40,122,56,199,78,1,57,74,66,0,44,88,41,1,42,86,47,0,27,137,24,5,14,22,73,148,99,24,61,2,19,3,0,67,109,27,51,11,0,7,40,0,0,0,32,8,46,152,17,150,58,0,0,3,7,8,23,89,91,118,18,152,61,26,4,56,135,5,1,145,116,39,141,12,144,57,55,41,4,48,130,33,44,82,0,46,120,62,6,57,159,61,6,5,0,0,0,16,0,7,35,101,112,45,86,42,4,104,49,95,28,0,89,108,0,18,82,28,0,160,101,77,137,10,54,4,0,0,17,1,18,6,0,5,0,0,0,34,38,106,126,15,46,29,3,24,136,25,44,3,21,0,1,0,0,4,0,27,54,15,13,31,0,12,105,1,0,0,0,0,0,91,106,142,25,0,33,115,0,65,110,24,0,56,132,136,46,27,28,3,84,37,68,34,9,0,0,0,12,34,1,11,97,64,48,74,30,71,80,10,96,135,14,38,87,55,0,143,108,3,94,7,46,93,0,82,130,2,13,124,95,8,70,96,91,44,101,62,0,38,10,59,69,81,104,19,87,29,2,0,7,0,111,65,0,20,104,68,90,109,66,7,63,128,39,3,33,71,0,0,11,9,0,0,100,90,34,4,0,28,6,28,3,6,46,21,113,80,89,67,65,19,16,1,76,0,17,4,28,15,86,40,0,77,139,17,91,50,98,71,0,8,103,0,0,22,58,2,1,78,84,17,13,154,140

InterPro domains:
  IPR015421 Pyridoxal phosphate-dependent transferase, major domain [G3DSA:3.40.640.10] (37-253)
  IPR015424 Pyridoxal phosphate-dependent transferase [SSF53383] (12-369)
  IPR018319 L-seryl-tRNA selenium transferase-like [PF03841] (164-255)
  IPR020033 Pyridoxal phosphate-dependent transferase, archaea [TIGR03576] (5-369)
  IPR055177 UPF0425 pyridoxal phosphate-dependent protein MJ0158-like, C-terminal domain [PF22583] (289-356)

Radius of gyration: 22.98 Å; Cα contacts (8 Å, |Δi|>4): 714; chains: 1; bounding box: 64×42×54 Å

Foldseek 3Di:
DPFCVLVVLLVVCCVPPRDLLAFEQALPDAFQDFDPVLVVLLPDPCLFVVLQVLCQVLVCVLQVHDPQKTKFWFAALLLLLLLLCLLVLFQEEEEAEQDPDDDCSNVVSCVVSVHHYDYDPDLVVRLVPAALRYAYEYAAADLLLGGNDPVSLLSNLVSCVVRVHAYEYECQVPSQSVVVVVDHRPVVSPHQKYKYFCSSLWNAGGIIMMMHRPVSVVSSVVSSVVPRRGDGSSRSSRSSVRSVPDDSVLVVVQLVCLVPQDQVVQVVLQVVCVVLPVQFHWDKDRDSFHIWTQFGGNDPVVRLVLQLQLQVQLCNPRNYHHDSVGPGPPDDSIGDGGSSGPSVVSDDSVSVSVSNSVSSVVSRDD